Protein 5UGZ (pdb70)

InterPro domains:
  IPR001031 Thioesterase [PF00975] (6-230)
  IPR012223 Thioesterase type II, NRPS/PKS/S-FAS [PTHR11487] (4-233)
  IPR029058 Alpha/Beta hydrolase fold [G3DSA:3.40.50.1820] (3-238)
  IPR029058 Alpha/Beta hydrolase fold [SSF53474] (4-233)

Structure (mmCIF, N/CA/C/O backbone):
data_5UGZ
#
_entry.id   5UGZ
#
_cell.length_a   44.971
_cell.length_b   94.994
_cell.length_c   68.444
_cell.angle_alpha   90.00
_cell.angle_beta   109.18
_cell.angle_gamma   90.00
#
_symmetry.space_group_name_H-M   'P 1 21 1'
#
loop_
_entity.id
_entity.type
_entity.pdbx_description
1 polymer 'Putative thioesterase'
2 non-polymer BETA-MERCAPTOETHANOL
3 water water
#
loop_
_atom_site.group_PDB
_atom_site.id
_atom_site.type_symbol
_atom_site.label_atom_id
_atom_site.label_alt_id
_atom_site.label_comp_id
_atom_site.label_asym_id
_atom_site.label_entity_id
_atom_site.label_seq_id
_atom_site.pdbx_PDB_ins_code
_atom_site.Cartn_x
_atom_site.Cartn_y
_atom_site.Cartn_z
_atom_site.occupancy
_atom_site.B_iso_or_equiv
_atom_site.auth_seq_id
_atom_site.auth_comp_id
_atom_site.auth_asym_id
_atom_site.auth_atom_id
_atom_site.pdbx_PDB_model_num
ATOM 1 N N . SER A 1 22 ? 53.829 -14.960 -3.832 1.00 33.13 2 SER A N 1
ATOM 2 C CA . SER A 1 22 ? 54.727 -14.906 -2.675 1.00 32.45 2 SER A CA 1
ATOM 3 C C . SER A 1 22 ? 54.117 -14.035 -1.591 1.00 30.29 2 SER A C 1
ATOM 4 O O . SER A 1 22 ? 53.016 -13.514 -1.773 1.00 34.36 2 SER A O 1
ATOM 7 N N . ASN A 1 23 ? 54.812 -13.891 -0.463 1.00 30.93 3 ASN A N 1
ATOM 8 C CA . ASN A 1 23 ? 54.411 -12.974 0.597 1.00 31.36 3 ASN A CA 1
ATOM 9 C C . ASN A 1 23 ? 55.470 -11.887 0.782 1.00 28.80 3 ASN A C 1
ATOM 10 O O . ASN A 1 23 ? 56.651 -12.088 0.478 1.00 28.80 3 ASN A O 1
ATOM 15 N N . ILE A 1 24 ? 55.034 -10.722 1.258 1.00 26.32 4 ILE A N 1
ATOM 16 C CA . ILE A 1 24 ? 55.933 -9.619 1.580 1.00 23.24 4 ILE A CA 1
ATOM 17 C C . ILE A 1 24 ? 55.527 -9.025 2.918 1.00 23.89 4 ILE A C 1
ATOM 18 O O . ILE A 1 24 ? 54.348 -8.739 3.150 1.00 24.17 4 ILE A O 1
ATOM 23 N N . SER A 1 25 ? 56.501 -8.813 3.788 1.00 21.90 5 SER A N 1
ATOM 24 C CA . SER A 1 25 ? 56.247 -8.213 5.086 1.00 20.87 5 SER A CA 1
ATOM 25 C C . SER A 1 25 ? 56.575 -6.728 5.038 1.00 18.11 5 SER A C 1
ATOM 26 O O . SER A 1 25 ? 57.639 -6.331 4.547 1.00 17.83 5 SER A O 1
ATOM 29 N N . LEU A 1 26 ? 55.645 -5.923 5.525 1.00 17.58 6 LEU A N 1
ATOM 30 C CA . LEU A 1 26 ? 55.769 -4.474 5.598 1.00 15.87 6 LEU A CA 1
ATOM 31 C C . LEU A 1 26 ? 55.961 -4.081 7.059 1.00 14.18 6 LEU A C 1
ATOM 32 O O . LEU A 1 26 ? 55.017 -4.154 7.848 1.00 13.42 6 LEU A O 1
ATOM 37 N N . TYR A 1 27 ? 57.182 -3.676 7.407 1.00 13.61 7 TYR A N 1
ATOM 38 C CA . TYR A 1 27 ? 57.527 -3.184 8.733 1.00 13.66 7 TYR A CA 1
ATOM 39 C C . TYR A 1 27 ? 57.208 -1.698 8.799 1.00 13.99 7 TYR A C 1
ATOM 40 O O . TYR A 1 27 ? 57.664 -0.925 7.952 1.00 12.35 7 TYR A O 1
ATOM 49 N N . CYS A 1 28 ? 56.416 -1.299 9.796 1.00 13.50 8 CYS A N 1
ATOM 50 C CA . CYS A 1 28 ? 56.001 0.087 9.943 1.00 13.49 8 CYS A CA 1
ATOM 51 C C . CYS A 1 28 ? 56.510 0.660 11.256 1.00 15.22 8 CYS A C 1
ATOM 52 O O . CYS A 1 28 ? 56.383 0.026 12.309 1.00 14.36 8 CYS A O 1
ATOM 55 N N . LEU A 1 29 ? 57.071 1.877 11.187 1.00 14.44 9 LEU A N 1
ATOM 56 C CA . LEU A 1 29 ? 57.572 2.578 12.361 1.00 13.86 9 LEU A CA 1
ATOM 57 C C . LEU A 1 29 ? 56.735 3.821 12.625 1.00 14.17 9 LEU A C 1
ATOM 58 O O . LEU A 1 29 ? 56.427 4.564 11.686 1.00 14.00 9 LEU A O 1
ATOM 63 N N . PRO A 1 30 ? 56.357 4.087 13.872 1.00 14.19 10 PRO A N 1
ATOM 64 C CA . PRO A 1 30 ? 55.463 5.209 14.161 1.00 11.32 10 PRO A CA 1
ATOM 65 C C . PRO A 1 30 ? 56.194 6.546 14.266 1.00 13.64 10 PRO A C 1
ATOM 66 O O . PRO A 1 30 ? 57.419 6.634 14.327 1.00 14.09 10 PRO A O 1
ATOM 70 N N . TYR A 1 31 ? 55.402 7.611 14.287 1.00 13.58 11 TYR A N 1
ATOM 71 C CA . TYR A 1 31 ? 55.941 8.951 14.464 1.00 16.06 11 TYR A CA 1
ATOM 72 C C . TYR A 1 31 ? 56.251 9.224 15.940 1.00 16.64 11 TYR A C 1
ATOM 73 O O . TYR A 1 31 ? 56.073 8.368 16.808 1.00 15.70 11 TYR A O 1
ATOM 82 N N . SER A 1 32 ? 56.706 10.442 16.236 1.00 16.72 12 SER A N 1
ATOM 83 C CA . SER A 1 32 ? 57.119 10.802 17.595 1.00 16.95 12 SER A CA 1
ATOM 84 C C . SER A 1 32 ? 55.949 10.743 18.573 1.00 18.38 12 SER A C 1
ATOM 85 O O . SER A 1 32 ? 54.873 11.287 18.302 1.00 19.38 12 SER A O 1
ATOM 88 N N . GLY A 1 33 ? 56.174 10.103 19.728 1.00 16.49 13 GLY A N 1
ATOM 89 C CA . GLY A 1 33 ? 55.120 9.846 20.691 1.00 18.35 13 GLY A CA 1
ATOM 90 C C . GLY A 1 33 ? 54.193 8.698 20.339 1.00 18.95 13 GLY A C 1
ATOM 91 O O . GLY A 1 33 ? 53.385 8.287 21.189 1.00 15.59 13 GLY A O 1
ATOM 92 N N . GLY A 1 34 ? 54.282 8.161 19.109 1.00 17.24 14 GLY A N 1
ATOM 93 C CA . GLY A 1 34 ? 53.355 7.146 18.657 1.00 17.09 14 GLY A CA 1
ATOM 94 C C . GLY A 1 34 ? 53.773 5.730 19.021 1.00 18.93 14 GLY A C 1
ATOM 95 O O . GLY A 1 34 ? 54.891 5.466 19.481 1.00 17.32 14 GLY A O 1
ATOM 96 N N . SER A 1 35 ? 52.844 4.806 18.780 1.00 20.71 15 SER A N 1
ATOM 97 C CA . SER A 1 35 ? 53.039 3.386 19.032 1.00 18.83 15 SER A CA 1
ATOM 98 C C . SER A 1 35 ? 52.662 2.600 17.786 1.00 17.51 15 SER A C 1
ATOM 99 O O . SER A 1 35 ? 52.080 3.138 16.840 1.00 17.43 15 SER A O 1
ATOM 102 N N . ALA A 1 36 ? 53.021 1.308 17.791 1.00 17.84 16 ALA A N 1
ATOM 103 C CA . ALA A 1 36 ? 52.688 0.422 16.676 1.00 17.20 16 ALA A CA 1
ATOM 104 C C . ALA A 1 36 ? 51.191 0.392 16.388 1.00 16.08 16 ALA A C 1
ATOM 105 O O . ALA A 1 36 ? 50.783 0.096 15.259 1.00 16.49 16 ALA A O 1
ATOM 107 N N . ALA A 1 37 ? 50.352 0.677 17.386 1.00 15.55 17 ALA A N 1
ATOM 108 C CA . ALA A 1 37 ? 48.914 0.548 17.177 1.00 15.38 17 ALA A CA 1
ATOM 109 C C . ALA A 1 37 ? 48.374 1.541 16.154 1.00 16.51 17 ALA A C 1
ATOM 110 O O . ALA A 1 37 ? 47.255 1.355 15.675 1.00 16.97 17 ALA A O 1
ATOM 112 N N . MET A 1 38 ? 49.118 2.596 15.806 1.00 16.79 18 MET A N 1
ATOM 113 C CA . MET A 1 38 ? 48.617 3.491 14.765 1.00 15.82 18 MET A CA 1
ATOM 114 C C . MET A 1 38 ? 48.455 2.755 13.443 1.00 15.03 18 MET A C 1
ATOM 115 O O . MET A 1 38 ? 47.680 3.193 12.583 1.00 15.46 18 MET A O 1
ATOM 120 N N . TYR A 1 39 ? 49.161 1.638 13.273 1.00 16.17 19 TYR A N 1
ATOM 121 C CA . TYR A 1 39 ? 49.150 0.859 12.041 1.00 13.86 19 TYR A CA 1
ATOM 122 C C . TYR A 1 39 ? 48.235 -0.351 12.103 1.00 14.67 19 TYR A C 1
ATOM 123 O O . TYR A 1 39 ? 48.092 -1.036 11.088 1.00 16.01 19 TYR A O 1
ATOM 132 N N . TYR A 1 40 ? 47.612 -0.639 13.255 1.00 14.74 20 TYR A N 1
ATOM 133 C CA . TYR A 1 40 ? 46.731 -1.806 13.336 1.00 16.48 20 TYR A CA 1
ATOM 134 C C . TYR A 1 40 ? 45.610 -1.722 12.301 1.00 16.79 20 TYR A C 1
ATOM 135 O O . TYR A 1 40 ? 45.228 -2.741 11.707 1.00 16.52 20 TYR A O 1
ATOM 144 N N . LYS A 1 41 ? 45.073 -0.510 12.073 1.00 15.42 21 LYS A N 1
ATOM 145 C CA . LYS A 1 41 ? 43.962 -0.292 11.152 1.00 16.45 21 LYS A CA 1
ATOM 146 C C . LYS A 1 41 ? 44.360 -0.518 9.696 1.00 20.06 21 LYS A C 1
ATOM 147 O O . LYS A 1 41 ? 43.476 -0.648 8.834 1.00 19.56 21 LYS A O 1
ATOM 153 N N . TRP A 1 42 ? 45.666 -0.542 9.401 1.00 16.43 22 TRP A N 1
ATOM 154 C CA . TRP A 1 42 ? 46.126 -0.773 8.042 1.00 16.10 22 TRP A CA 1
ATOM 155 C C . TRP A 1 42 ? 45.754 -2.157 7.533 1.00 17.57 22 TRP A C 1
ATOM 156 O O . TRP A 1 42 ? 45.727 -2.370 6.316 1.00 18.69 22 TRP A O 1
ATOM 167 N N . ARG A 1 43 ? 45.500 -3.111 8.429 1.00 16.08 23 ARG A N 1
ATOM 168 C CA . ARG A 1 43 ? 45.166 -4.462 7.997 1.00 18.60 23 ARG A CA 1
ATOM 169 C C . ARG A 1 43 ? 43.798 -4.551 7.329 1.00 18.08 23 ARG A C 1
ATOM 170 O O . ARG A 1 43 ? 43.455 -5.606 6.787 1.00 18.22 23 ARG A O 1
ATOM 178 N N . SER A 1 44 ? 43.026 -3.467 7.304 1.00 20.21 24 SER A N 1
ATOM 179 C CA . SER A 1 44 ? 41.737 -3.493 6.627 1.00 22.90 24 SER A CA 1
ATOM 180 C C . SER A 1 44 ? 41.806 -3.013 5.178 1.00 22.94 24 SER A C 1
ATOM 181 O O . SER A 1 44 ? 40.801 -3.121 4.466 1.00 22.73 24 SER A O 1
ATOM 184 N N . VAL A 1 45 ? 42.948 -2.484 4.733 1.00 19.43 25 VAL A N 1
ATOM 185 C CA . VAL A 1 45 ? 43.105 -2.010 3.359 1.00 22.26 25 VAL A CA 1
ATOM 186 C C . VAL A 1 45 ? 44.340 -2.576 2.663 1.00 20.17 25 VAL A C 1
ATOM 187 O O . VAL A 1 45 ? 44.401 -2.577 1.419 1.00 19.05 25 VAL A O 1
ATOM 191 N N . LEU A 1 46 ? 45.328 -3.089 3.389 1.00 20.43 26 LEU A N 1
ATOM 192 C CA . LEU A 1 46 ? 46.535 -3.622 2.773 1.00 21.15 26 LEU A CA 1
ATOM 193 C C . LEU A 1 46 ? 46.221 -4.832 1.903 1.00 24.43 26 LEU A C 1
ATOM 194 O O . LEU A 1 46 ? 45.270 -5.585 2.155 1.00 23.30 26 LEU A O 1
ATOM 199 N N . SER A 1 47 ? 47.070 -5.038 0.897 1.00 21.71 27 SER A N 1
ATOM 200 C CA . SER A 1 47 ? 46.875 -6.134 -0.038 1.00 23.33 27 SER A CA 1
ATOM 201 C C . SER A 1 47 ? 46.981 -7.461 0.693 1.00 23.64 27 SER A C 1
ATOM 202 O O . SER A 1 47 ? 47.749 -7.614 1.640 1.00 21.28 27 SER A O 1
ATOM 205 N N . ASP A 1 48 ? 46.211 -8.439 0.227 1.00 26.51 28 ASP A N 1
ATOM 206 C CA . ASP A 1 48 ? 46.061 -9.683 0.976 1.00 28.42 28 ASP A CA 1
ATOM 207 C C . ASP A 1 48 ? 47.359 -10.477 1.101 1.00 25.48 28 ASP A C 1
ATOM 208 O O . ASP A 1 48 ? 47.491 -11.274 2.034 1.00 24.87 28 ASP A O 1
ATOM 213 N N . ASN A 1 49 ? 48.321 -10.289 0.198 1.00 25.51 29 ASN A N 1
ATOM 214 C CA . ASN A 1 49 ? 49.616 -10.934 0.342 1.00 24.86 29 ASN A CA 1
ATOM 215 C C . ASN A 1 49 ? 50.662 -10.019 0.973 1.00 24.28 29 ASN A C 1
ATOM 216 O O . ASN A 1 49 ? 51.859 -10.216 0.748 1.00 23.49 29 ASN A O 1
ATOM 221 N N . ILE A 1 50 ? 50.241 -9.023 1.748 1.00 24.75 30 ILE A N 1
ATOM 222 C CA . ILE A 1 50 ? 51.147 -8.194 2.539 1.00 23.25 30 ILE A CA 1
ATOM 223 C C . ILE A 1 50 ? 50.865 -8.481 4.005 1.00 22.18 30 ILE A C 1
ATOM 224 O O . ILE A 1 50 ? 49.732 -8.302 4.474 1.00 24.03 30 ILE A O 1
ATOM 229 N N . THR A 1 51 ? 51.889 -8.925 4.722 1.00 19.77 31 THR A N 1
ATOM 230 C CA . THR A 1 51 ? 51.787 -9.193 6.149 1.00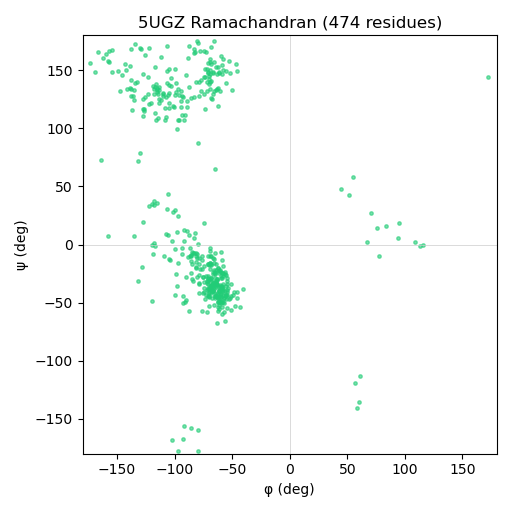 21.45 31 THR A CA 1
ATOM 231 C C . THR A 1 51 ? 52.247 -7.963 6.920 1.00 19.22 31 THR A C 1
ATOM 232 O O . THR A 1 51 ? 53.404 -7.546 6.794 1.00 19.12 31 THR A O 1
ATOM 236 N N . LEU A 1 52 ? 51.336 -7.387 7.700 1.00 16.37 32 LEU A N 1
ATOM 237 C CA . LEU A 1 52 ? 51.640 -6.195 8.473 1.00 16.99 32 LEU A CA 1
ATOM 238 C C . LEU A 1 52 ? 52.514 -6.538 9.674 1.00 16.89 32 LEU A C 1
ATOM 239 O O . LEU A 1 52 ? 52.188 -7.436 10.454 1.00 19.21 32 LEU A O 1
ATOM 244 N N . ARG A 1 53 ? 53.617 -5.807 9.835 1.00 15.42 33 ARG A N 1
ATOM 245 C CA . ARG A 1 53 ? 54.595 -6.042 10.898 1.00 15.56 33 ARG A CA 1
ATOM 246 C C . ARG A 1 53 ? 54.941 -4.729 11.592 1.00 17.70 33 ARG A C 1
ATOM 247 O O . ARG A 1 53 ? 56.045 -4.194 11.432 1.00 16.05 33 ARG A O 1
ATOM 255 N N . PRO A 1 54 ? 54.019 -4.189 12.386 1.00 16.93 34 PRO A N 1
ATOM 256 C CA . PRO A 1 54 ? 54.318 -2.960 13.126 1.00 16.05 34 PRO A CA 1
ATOM 257 C C . PRO A 1 54 ? 55.457 -3.193 14.099 1.00 15.00 34 PRO A C 1
ATOM 258 O O . PRO A 1 54 ? 55.501 -4.201 14.796 1.00 14.95 34 PRO A O 1
ATOM 262 N N . LEU A 1 55 ? 56.397 -2.260 14.133 1.00 17.23 35 LEU A N 1
ATOM 263 C CA . LEU A 1 55 ? 57.552 -2.368 15.018 1.00 15.80 35 LEU A CA 1
ATOM 264 C C . LEU A 1 55 ? 57.350 -1.412 16.177 1.00 13.11 35 LEU A C 1
ATOM 265 O O . LEU A 1 55 ? 57.172 -0.209 15.962 1.00 16.73 35 LEU A O 1
ATOM 270 N N . GLU A 1 56 ? 57.353 -1.953 17.399 1.00 14.11 36 GLU A N 1
ATOM 271 C CA . GLU A 1 56 ? 57.077 -1.165 18.591 1.00 12.61 36 GLU A CA 1
ATOM 272 C C . GLU A 1 56 ? 58.374 -0.615 19.167 1.00 13.88 36 GLU A C 1
ATOM 273 O O . GLU A 1 56 ? 59.173 -1.394 19.702 1.00 14.72 36 GLU A O 1
ATOM 279 N N . PRO A 1 57 ? 58.606 0.704 19.116 1.00 13.80 37 PRO A N 1
ATOM 280 C CA . PRO A 1 57 ? 59.732 1.303 19.841 1.00 13.93 37 PRO A CA 1
ATOM 281 C C . PRO A 1 57 ? 59.587 1.108 21.340 1.00 14.56 37 PRO A C 1
ATOM 282 O O . PRO A 1 57 ? 58.479 1.019 21.861 1.00 14.53 37 PRO A O 1
ATOM 286 N N . ALA A 1 58 ? 60.722 1.081 22.036 1.00 14.01 38 ALA A N 1
ATOM 287 C CA . ALA A 1 58 ? 60.726 0.776 23.455 1.00 12.48 38 ALA A CA 1
ATOM 288 C C . ALA A 1 58 ? 60.089 1.906 24.258 1.00 13.48 38 ALA A C 1
ATOM 289 O O . ALA A 1 58 ? 60.181 3.083 23.901 1.00 14.13 38 ALA A O 1
ATOM 291 N N . GLY A 1 59 ? 59.426 1.533 25.348 1.00 13.40 39 GLY A N 1
ATOM 292 C CA . GLY A 1 59 ? 58.876 2.486 26.292 1.00 14.48 39 GLY A CA 1
ATOM 293 C C . GLY A 1 59 ? 57.524 3.071 25.950 1.00 12.69 39 GLY A C 1
ATOM 294 O O . GLY A 1 59 ? 57.151 4.095 26.526 1.00 12.40 39 GLY A O 1
ATOM 295 N N . ARG A 1 60 ? 56.783 2.479 25.019 1.00 15.34 40 ARG A N 1
ATOM 296 C CA . ARG A 1 60 ? 55.400 2.884 24.805 1.00 12.37 40 ARG A CA 1
ATOM 297 C C . ARG A 1 60 ? 54.657 1.695 24.212 1.00 13.31 40 ARG A C 1
ATOM 298 O O . ARG A 1 60 ? 55.266 0.696 23.828 1.00 13.22 40 ARG A O 1
ATOM 306 N N . GLY A 1 61 ? 53.327 1.790 24.181 1.00 12.35 41 GLY A N 1
ATOM 307 C CA . GLY A 1 61 ? 52.538 0.731 23.572 1.00 13.80 41 GLY A CA 1
ATOM 308 C C . GLY A 1 61 ? 52.748 -0.607 24.254 1.00 13.23 41 GLY A C 1
ATOM 309 O O . GLY A 1 61 ? 52.765 -0.711 25.478 1.00 12.97 41 GLY A O 1
ATOM 310 N N . THR A 1 62 ? 52.909 -1.655 23.447 1.00 12.68 42 THR A N 1
ATOM 311 C CA . THR A 1 62 ? 53.102 -2.991 23.994 1.00 14.52 42 THR A CA 1
ATOM 312 C C . THR A 1 62 ? 54.453 -3.152 24.675 1.00 14.72 42 THR A C 1
ATOM 313 O O . THR A 1 62 ? 54.677 -4.159 25.357 1.00 14.37 42 THR A O 1
ATOM 317 N N . ARG A 1 63 ? 55.347 -2.184 24.530 1.00 14.14 43 ARG A N 1
ATOM 318 C CA . ARG A 1 63 ? 56.669 -2.268 25.127 1.00 15.54 43 ARG A CA 1
ATOM 319 C C . ARG A 1 63 ? 56.851 -1.131 26.125 1.00 13.74 43 ARG A C 1
ATOM 320 O O . ARG A 1 63 ? 57.933 -0.561 26.264 1.00 15.01 43 ARG A O 1
ATOM 328 N N . ILE A 1 64 ? 55.766 -0.818 26.851 1.00 15.18 44 ILE A N 1
ATOM 329 C CA . ILE A 1 64 ? 55.743 0.282 27.812 1.00 13.22 44 ILE A CA 1
ATOM 330 C C . ILE A 1 64 ? 56.669 0.003 28.988 1.00 14.44 44 ILE A C 1
ATOM 331 O O . ILE A 1 64 ? 57.133 0.931 29.650 1.00 14.93 44 ILE A O 1
ATOM 336 N N . ARG A 1 65 ? 56.945 -1.259 29.281 1.00 14.24 45 ARG A N 1
ATOM 337 C CA . ARG A 1 65 ? 57.809 -1.536 30.418 1.00 17.22 45 ARG A CA 1
ATOM 338 C C . ARG A 1 65 ? 59.286 -1.384 30.089 1.00 17.86 45 ARG A C 1
ATOM 339 O O . ARG A 1 65 ? 60.112 -1.382 31.001 1.00 19.87 45 ARG A O 1
ATOM 347 N N . GLN A 1 66 ? 59.631 -1.264 28.828 1.00 16.45 46 GLN A N 1
ATOM 348 C CA . GLN A 1 66 ? 61.019 -1.164 28.400 1.00 16.34 46 GLN A CA 1
ATOM 349 C C . GLN A 1 66 ? 61.511 0.271 28.563 1.00 17.64 46 GLN A C 1
ATOM 350 O O . GLN A 1 66 ? 60.763 1.215 28.291 1.00 15.51 46 GLN A O 1
ATOM 356 N N . PRO A 1 67 ? 62.754 0.464 29.022 1.00 17.74 47 PRO A N 1
ATOM 357 C CA . PRO A 1 67 ? 63.291 1.824 29.121 1.00 16.92 47 PRO A CA 1
ATOM 358 C C . PRO A 1 67 ? 63.270 2.516 27.768 1.00 17.29 47 PRO A C 1
ATOM 359 O O . PRO A 1 67 ? 63.362 1.876 26.724 1.00 15.57 47 PRO A O 1
ATOM 363 N N . LEU A 1 68 ? 63.131 3.841 27.799 1.00 16.51 48 LEU A N 1
ATOM 364 C CA . LEU A 1 68 ? 63.139 4.631 26.576 1.00 18.50 48 LEU A CA 1
ATOM 365 C C . LEU A 1 68 ? 64.548 4.668 25.993 1.00 17.89 48 LEU A C 1
ATOM 366 O O . LEU A 1 68 ? 65.537 4.617 26.724 1.00 18.61 48 LEU A O 1
ATOM 371 N N . CYS A 1 69 ? 64.630 4.753 24.669 1.00 19.32 49 CYS A N 1
ATOM 372 C CA . CYS A 1 69 ? 65.915 4.794 23.981 1.00 19.29 49 CYS A CA 1
ATOM 373 C C . CYS A 1 69 ? 66.751 5.983 24.440 1.00 19.89 49 CYS A C 1
ATOM 374 O O . CYS A 1 69 ? 66.215 6.994 24.894 1.00 19.65 49 CYS A O 1
ATOM 377 N N . LEU A 1 70 ? 68.068 5.855 24.318 1.00 20.89 50 LEU A N 1
ATOM 378 C CA . LEU A 1 70 ? 68.982 6.918 24.719 1.00 19.60 50 LEU A CA 1
ATOM 379 C C . LEU A 1 70 ? 69.452 7.723 23.512 1.00 20.68 50 LEU A C 1
ATOM 380 O O . LEU A 1 70 ? 69.511 8.951 23.559 1.00 20.22 50 LEU A O 1
ATOM 385 N N . THR A 1 71 ? 69.786 7.022 22.433 1.00 19.06 51 THR A N 1
ATOM 386 C CA . THR A 1 71 ? 70.252 7.671 21.214 1.00 18.98 51 THR A CA 1
ATOM 387 C C . THR A 1 71 ? 69.743 6.953 19.968 1.00 16.18 51 THR A C 1
ATOM 388 O O . THR A 1 71 ? 69.428 5.764 20.009 1.00 15.55 51 THR A O 1
ATOM 392 N N . MET A 1 72 ? 69.666 7.686 18.862 1.00 19.11 52 MET A N 1
ATOM 393 C CA . MET A 1 72 ? 69.199 7.128 17.597 1.00 15.35 52 MET A CA 1
ATOM 394 C C . MET A 1 72 ? 69.851 5.786 17.313 1.00 17.13 52 MET A C 1
ATOM 395 O O . MET A 1 72 ? 69.191 4.859 16.832 1.00 17.37 52 MET A O 1
ATOM 400 N N . VAL A 1 73 ? 71.147 5.650 17.598 1.00 16.25 53 VAL A N 1
ATOM 401 C CA . VAL A 1 73 ? 71.789 4.382 17.290 1.00 16.91 53 VAL A CA 1
ATOM 402 C C . VAL A 1 73 ? 71.263 3.283 18.194 1.00 15.92 53 VAL A C 1
ATOM 403 O O . VAL A 1 73 ? 71.088 2.143 17.752 1.00 16.33 53 VAL A O 1
ATOM 407 N N . ASP A 1 74 ? 71.011 3.597 19.470 1.00 15.09 54 ASP A N 1
ATOM 408 C CA . ASP A 1 74 ? 70.428 2.603 20.377 1.00 17.28 54 ASP A CA 1
ATOM 409 C C . ASP A 1 74 ? 69.002 2.261 19.983 1.00 16.19 54 ASP A C 1
ATOM 410 O O . ASP A 1 74 ? 68.585 1.100 20.078 1.00 16.88 54 ASP A O 1
ATOM 415 N N . ALA A 1 75 ? 68.230 3.264 19.579 1.00 15.02 55 ALA A N 1
ATOM 416 C CA . ALA A 1 75 ? 66.864 3.016 19.139 1.00 15.42 55 ALA A CA 1
ATOM 417 C C . ALA A 1 75 ? 66.821 2.157 17.880 1.00 15.09 55 ALA A C 1
ATOM 418 O O . ALA A 1 75 ? 65.909 1.339 17.726 1.00 14.04 55 ALA A O 1
ATOM 420 N N . VAL A 1 76 ? 67.799 2.312 16.985 1.00 13.88 56 VAL A N 1
ATOM 421 C CA . VAL A 1 76 ? 67.856 1.491 15.774 1.00 15.61 56 VAL A CA 1
ATOM 422 C C . VAL A 1 76 ? 68.212 0.040 16.110 1.00 14.23 56 VAL A C 1
ATOM 423 O O . VAL A 1 76 ? 67.619 -0.897 15.569 1.00 14.81 56 VAL A O 1
ATOM 427 N N . ALA A 1 77 ? 69.204 -0.167 16.979 1.00 13.71 57 ALA A N 1
ATOM 428 C CA . ALA A 1 77 ? 69.528 -1.515 17.446 1.00 13.54 57 ALA A CA 1
ATOM 429 C C . ALA A 1 77 ? 68.329 -2.178 18.116 1.00 14.17 57 ALA A C 1
ATOM 430 O O . ALA A 1 77 ? 68.107 -3.382 17.961 1.00 15.54 57 ALA A O 1
ATOM 432 N N . ASP A 1 78 ? 67.570 -1.408 18.901 1.00 14.62 58 ASP A N 1
ATOM 433 C CA . ASP A 1 78 ? 66.358 -1.901 19.551 1.00 13.13 58 ASP A CA 1
ATOM 434 C C . ASP A 1 78 ? 65.344 -2.398 18.525 1.00 14.27 58 ASP A C 1
ATOM 435 O O . ASP A 1 78 ? 64.811 -3.502 18.654 1.00 15.60 58 ASP A O 1
ATOM 440 N N . LEU A 1 79 ? 65.078 -1.605 17.481 1.00 13.80 59 LEU A N 1
ATOM 441 C CA . LEU A 1 79 ? 64.103 -2.018 16.462 1.00 14.08 59 LEU A CA 1
ATOM 442 C C . LEU A 1 79 ? 64.599 -3.208 15.643 1.00 17.56 59 LEU A C 1
ATOM 443 O O . LEU A 1 79 ? 63.811 -4.097 15.299 1.00 16.84 59 LEU A O 1
ATOM 448 N N . TYR A 1 80 ? 65.900 -3.252 15.323 1.00 14.66 60 TYR A N 1
ATOM 449 C CA . TYR A 1 80 ? 66.436 -4.415 14.634 1.00 14.94 60 TYR A CA 1
ATOM 450 C C . TYR A 1 80 ? 66.136 -5.703 15.390 1.00 16.54 60 TYR A C 1
ATOM 451 O O . TYR A 1 80 ? 65.819 -6.728 14.775 1.00 15.22 60 TYR A O 1
ATOM 460 N N . GLN A 1 81 ? 66.251 -5.683 16.725 1.00 17.24 61 GLN A N 1
ATOM 461 C CA . GLN A 1 81 ? 65.884 -6.860 17.509 1.00 18.04 61 GLN A CA 1
ATOM 462 C C . GLN A 1 81 ? 64.409 -7.210 17.312 1.00 20.38 61 GLN A C 1
ATOM 463 O O . GLN A 1 81 ? 64.032 -8.390 17.312 1.00 20.29 61 GLN A O 1
ATOM 469 N N . GLN A 1 82 ? 63.555 -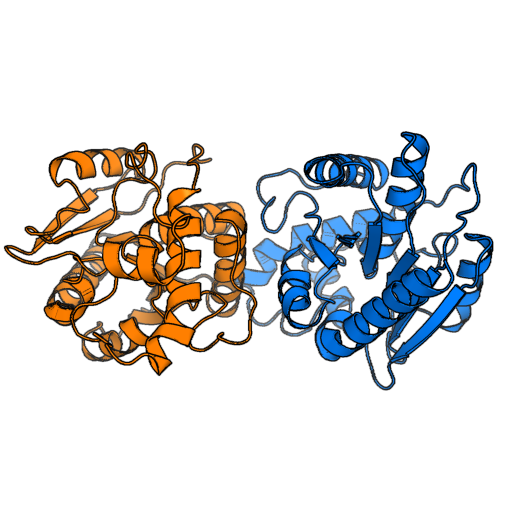6.198 17.161 1.00 20.08 62 GLN A N 1
ATOM 470 C CA . GLN A 1 82 ? 62.158 -6.463 16.828 1.00 18.60 62 GLN A CA 1
ATOM 471 C C . GLN A 1 82 ? 62.045 -7.078 15.440 1.00 19.75 62 GLN A C 1
ATOM 472 O O . GLN A 1 82 ? 61.418 -8.128 15.255 1.00 18.87 62 GLN A O 1
ATOM 478 N N . PHE A 1 83 ? 62.665 -6.424 14.458 1.00 18.67 63 PHE A N 1
ATOM 479 C CA . PHE A 1 83 ? 62.672 -6.879 13.075 1.00 18.39 63 PHE A CA 1
ATOM 480 C C . PHE A 1 83 ? 62.977 -8.369 12.970 1.00 22.55 63 PHE A C 1
ATOM 481 O O . PHE A 1 83 ? 62.274 -9.098 12.260 1.00 22.29 63 PHE A O 1
ATOM 489 N N . VAL A 1 84 ? 63.998 -8.849 13.695 1.00 21.99 64 VAL A N 1
ATOM 490 C CA . VAL A 1 84 ? 64.465 -10.225 13.534 1.00 24.01 64 VAL A CA 1
ATOM 491 C C . VAL A 1 84 ? 63.604 -11.192 14.331 1.00 23.87 64 VAL A C 1
ATOM 492 O O . VAL A 1 84 ? 63.946 -12.368 14.469 1.00 25.87 64 VAL A O 1
ATOM 496 N N . LYS A 1 85 ? 62.481 -10.715 14.859 1.00 25.64 65 LYS A N 1
ATOM 497 C CA . LYS A 1 85 ? 61.510 -11.617 15.464 1.00 26.86 65 LYS A CA 1
ATOM 498 C C . LYS A 1 85 ? 60.558 -12.222 14.441 1.00 28.79 65 LYS A C 1
ATOM 499 O O . LYS A 1 85 ? 59.916 -13.235 14.739 1.00 28.01 65 LYS A O 1
ATOM 505 N N . HIS A 1 86 ? 60.468 -11.633 13.237 1.00 28.04 66 HIS A N 1
ATOM 506 C CA . HIS A 1 86 ? 59.606 -12.152 12.184 1.00 27.20 66 HIS A CA 1
ATOM 507 C C . HIS A 1 86 ? 60.288 -12.194 10.823 1.00 30.14 66 HIS A C 1
ATOM 508 O O . HIS A 1 86 ? 59.606 -12.465 9.829 1.00 32.88 66 HIS A O 1
ATOM 515 N N . TYR A 1 87 ? 61.591 -11.914 10.724 1.00 27.46 67 TYR A N 1
ATOM 516 C CA . TYR A 1 87 ? 62.244 -11.782 9.424 1.00 26.79 67 TYR A CA 1
ATOM 517 C C . TYR A 1 87 ? 62.997 -13.059 9.072 1.00 29.57 67 TYR A C 1
ATOM 518 O O . TYR A 1 87 ? 63.953 -13.430 9.760 1.00 30.24 67 TYR A O 1
ATOM 527 N N . THR A 1 88 ? 62.591 -13.705 7.981 1.00 26.30 68 THR A N 1
ATOM 528 C CA . THR A 1 88 ? 63.154 -14.991 7.606 1.00 30.20 68 THR A CA 1
ATOM 529 C C . THR A 1 88 ? 63.871 -14.986 6.258 1.00 29.24 68 THR A C 1
ATOM 530 O O . THR A 1 88 ? 64.365 -16.040 5.833 1.00 29.47 68 THR A O 1
ATOM 534 N N . GLY A 1 89 ? 63.939 -13.846 5.572 1.00 27.16 69 GLY A N 1
ATOM 535 C CA . GLY A 1 89 ? 64.689 -13.726 4.334 1.00 25.84 69 GLY A CA 1
ATOM 536 C C . GLY A 1 89 ? 63.874 -13.424 3.087 1.00 25.01 69 GLY A C 1
ATOM 537 O O . GLY A 1 89 ? 64.470 -13.310 2.008 1.00 29.74 69 GLY A O 1
ATOM 538 N N . GLY A 1 90 ? 62.551 -13.281 3.137 1.00 26.31 70 GLY A N 1
ATOM 539 C CA . GLY A 1 90 ? 61.776 -12.997 1.945 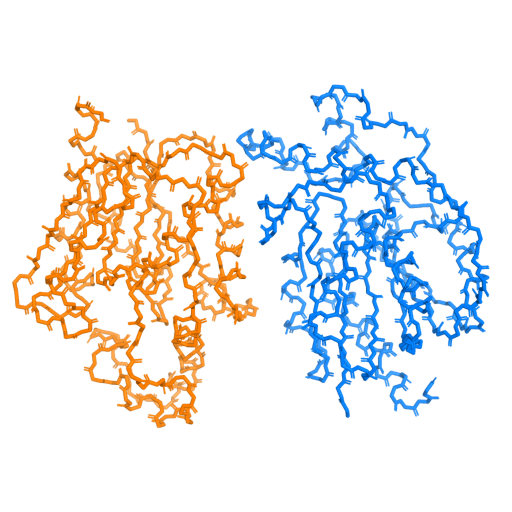1.00 28.26 70 GLY A CA 1
ATOM 540 C C . GLY A 1 90 ? 61.819 -11.531 1.548 1.00 26.73 70 GLY A C 1
ATOM 541 O O . GLY A 1 90 ? 62.712 -10.778 1.943 1.00 26.59 70 GLY A O 1
ATOM 542 N N . ASP A 1 91 ? 60.828 -11.128 0.748 1.00 24.64 71 ASP A N 1
ATOM 543 C CA . ASP A 1 91 ? 60.637 -9.726 0.396 1.00 23.04 71 ASP A CA 1
ATOM 544 C C . ASP A 1 91 ? 60.125 -8.914 1.577 1.00 19.41 71 ASP A C 1
ATOM 545 O O . ASP A 1 91 ? 59.335 -9.390 2.390 1.00 21.39 71 ASP A O 1
ATOM 550 N N . TYR A 1 92 ? 60.530 -7.651 1.633 1.00 20.36 72 TYR A N 1
ATOM 551 C CA . TYR A 1 92 ? 60.022 -6.772 2.679 1.00 17.28 72 TYR A CA 1
ATOM 552 C C . TYR A 1 92 ? 60.163 -5.318 2.246 1.00 17.78 72 TYR A C 1
ATOM 553 O O . TYR A 1 92 ? 60.963 -4.979 1.369 1.00 18.08 72 TYR A O 1
ATOM 562 N N . ALA A 1 93 ? 59.349 -4.468 2.862 1.00 18.64 73 ALA A N 1
ATOM 563 C CA . ALA A 1 93 ? 59.411 -3.023 2.705 1.00 15.24 73 ALA A CA 1
ATOM 564 C C . ALA A 1 93 ? 59.425 -2.404 4.092 1.00 13.78 73 ALA A C 1
ATOM 565 O O . ALA A 1 93 ? 59.190 -3.084 5.085 1.00 13.23 73 ALA A O 1
ATOM 567 N N . ILE A 1 94 ? 59.698 -1.102 4.159 1.00 14.13 74 ILE A N 1
ATOM 568 C CA . ILE A 1 94 ? 59.710 -0.362 5.414 1.00 14.31 74 ILE A CA 1
ATOM 569 C C . ILE A 1 94 ? 58.993 0.963 5.217 1.00 13.26 74 ILE A C 1
ATOM 570 O O . ILE A 1 94 ? 59.307 1.708 4.285 1.00 12.54 74 ILE A O 1
ATOM 575 N N . PHE A 1 95 ? 58.028 1.247 6.091 1.00 11.15 75 PHE A N 1
ATOM 576 C CA . PHE A 1 95 ? 57.316 2.510 6.119 1.00 11.47 75 PHE A CA 1
ATOM 577 C C . PHE A 1 95 ? 57.566 3.153 7.475 1.00 12.34 75 PHE A C 1
ATOM 578 O O . PHE A 1 95 ? 57.516 2.473 8.500 1.00 12.22 75 PHE A O 1
ATOM 586 N N . GLY A 1 96 ? 57.839 4.451 7.479 1.00 12.82 76 GLY A N 1
ATOM 587 C CA . GLY A 1 96 ? 57.943 5.201 8.722 1.00 12.51 76 GLY A CA 1
ATOM 588 C C . GLY A 1 96 ? 57.434 6.602 8.497 1.00 12.46 76 GLY A C 1
ATOM 589 O O . GLY A 1 96 ? 57.575 7.152 7.406 1.00 14.28 76 GLY A O 1
ATOM 590 N N . HIS A 1 97 ? 56.808 7.177 9.526 1.00 15.49 77 HIS A N 1
ATOM 591 C CA . HIS A 1 97 ? 56.314 8.552 9.485 1.00 14.36 77 HIS A CA 1
ATOM 592 C C . HIS A 1 97 ? 57.158 9.412 10.416 1.00 16.05 77 HIS A C 1
ATOM 593 O O . HIS A 1 97 ? 57.390 9.045 11.575 1.00 16.82 77 HIS A O 1
ATOM 600 N N . SER A 1 98 ? 57.634 10.542 9.896 1.00 17.27 78 SER A N 1
ATOM 601 C CA . SER A 1 98 ? 58.392 11.546 10.660 1.00 17.82 78 SER A CA 1
ATOM 602 C C . SER A 1 98 ? 59.621 10.907 11.300 1.00 15.87 78 SER A C 1
ATOM 603 O O . SER A 1 98 ? 60.499 10.437 10.558 1.00 16.11 78 SER A O 1
ATOM 606 N N . LEU A 1 99 ? 59.753 10.903 12.631 1.00 16.95 79 LEU A N 1
ATOM 607 C CA . LEU A 1 99 ? 60.874 10.232 13.285 1.00 17.56 79 LEU A CA 1
ATOM 608 C C . LEU A 1 99 ? 60.978 8.783 12.840 1.00 16.01 79 LEU A C 1
ATOM 609 O O . LEU A 1 99 ? 62.081 8.249 12.672 1.00 14.59 79 LEU A O 1
ATOM 614 N N . GLY A 1 100 ? 59.833 8.129 12.652 1.00 16.02 80 GLY A N 1
ATOM 615 C CA . GLY A 1 100 ? 59.832 6.779 12.142 1.00 14.43 80 GLY A CA 1
ATOM 616 C C . GLY A 1 100 ? 60.437 6.669 10.766 1.00 14.05 80 GLY A C 1
ATOM 617 O O . GLY A 1 100 ? 60.883 5.585 10.380 1.00 13.42 80 GLY A O 1
ATOM 618 N N . GLY A 1 101 ? 60.461 7.764 10.015 1.00 14.89 81 GLY A N 1
ATOM 619 C CA . GLY A 1 101 ? 61.061 7.770 8.691 1.00 14.50 81 GLY A CA 1
ATOM 620 C C . GLY A 1 101 ? 62.572 7.858 8.763 1.00 15.30 81 GLY A C 1
ATOM 621 O O . GLY A 1 101 ? 63.265 7.183 8.003 1.00 16.89 81 GLY A O 1
ATOM 622 N N . ILE A 1 102 ? 63.086 8.698 9.672 1.00 15.80 82 ILE A N 1
ATOM 623 C CA . ILE A 1 102 ? 64.526 8.745 9.946 1.00 17.13 82 ILE A CA 1
ATOM 624 C C . ILE A 1 102 ? 65.000 7.409 10.490 1.00 16.08 82 ILE A C 1
ATOM 625 O O . ILE A 1 102 ? 66.064 6.906 10.119 1.00 16.25 82 ILE A O 1
ATOM 630 N N . MET A 1 103 ? 64.219 6.820 11.390 1.00 15.11 83 MET A N 1
ATOM 631 C CA . MET A 1 103 ? 64.552 5.509 11.925 1.00 15.93 83 MET A CA 1
ATOM 632 C C . MET A 1 103 ? 64.469 4.436 10.851 1.00 14.10 83 MET A C 1
ATOM 633 O O . MET A 1 103 ? 65.312 3.542 10.811 1.00 15.34 83 MET A O 1
ATOM 638 N N . ALA A 1 104 ? 63.472 4.511 9.967 1.00 13.79 84 ALA A N 1
ATOM 639 C CA . ALA A 1 104 ? 63.416 3.586 8.840 1.00 15.33 84 ALA A CA 1
ATOM 640 C C . ALA A 1 104 ? 64.660 3.700 7.967 1.00 15.51 84 ALA A C 1
ATOM 641 O O . ALA A 1 104 ? 65.214 2.684 7.527 1.00 14.72 84 ALA A O 1
ATOM 643 N N . PHE A 1 105 ? 65.113 4.926 7.703 1.00 14.74 85 PHE A N 1
ATOM 644 C CA . PHE A 1 105 ? 66.311 5.113 6.896 1.00 15.35 85 PHE A CA 1
ATOM 645 C C . PHE A 1 105 ? 67.529 4.492 7.562 1.00 14.39 85 PHE A C 1
ATOM 646 O O . PHE A 1 105 ? 68.305 3.778 6.921 1.00 16.82 85 PHE A O 1
ATOM 654 N N . GLU A 1 106 ? 67.731 4.790 8.843 1.00 15.93 86 GLU A N 1
ATOM 655 C CA . GLU A 1 106 ? 68.894 4.290 9.568 1.00 16.70 86 GLU A CA 1
ATOM 656 C C . GLU A 1 106 ? 68.815 2.779 9.770 1.00 15.78 86 GLU A C 1
ATOM 657 O O . GLU A 1 106 ? 69.836 2.086 9.731 1.00 14.22 86 GLU A O 1
ATOM 663 N N . LEU A 1 107 ? 67.602 2.262 9.978 1.00 14.44 87 LEU A N 1
ATOM 664 C CA . LEU A 1 107 ? 67.371 0.835 10.182 1.00 15.25 87 LEU A CA 1
ATOM 665 C C . LEU A 1 107 ? 67.663 0.006 8.932 1.00 15.58 87 LEU A C 1
ATOM 666 O O . LEU A 1 107 ? 68.190 -1.106 9.039 1.00 15.01 87 LEU A O 1
ATOM 671 N N . VAL A 1 108 ? 67.288 0.494 7.742 1.00 14.86 88 VAL A N 1
ATOM 672 C CA . VAL A 1 108 ? 67.556 -0.282 6.533 1.00 16.02 88 VAL A CA 1
ATOM 673 C C . VAL A 1 108 ? 69.056 -0.441 6.337 1.00 15.48 88 VAL A C 1
ATOM 674 O O . VAL A 1 108 ? 69.546 -1.539 6.056 1.00 16.62 88 VAL A O 1
ATOM 678 N N . HIS A 1 109 ? 69.812 0.639 6.495 1.00 15.19 89 HIS A N 1
ATOM 679 C CA . HIS A 1 109 ? 71.259 0.511 6.360 1.00 16.20 89 HIS A CA 1
ATOM 680 C C . HIS A 1 109 ? 71.846 -0.391 7.437 1.00 15.81 89 HIS A C 1
ATOM 681 O O . HIS A 1 109 ? 72.809 -1.110 7.172 1.00 17.20 89 HIS A O 1
ATOM 688 N N . TYR A 1 110 ? 71.261 -0.394 8.643 1.00 15.32 90 TYR A N 1
ATOM 689 C CA . TYR A 1 110 ? 71.718 -1.275 9.716 1.00 14.80 90 TYR A CA 1
ATOM 690 C C . TYR A 1 110 ? 71.390 -2.730 9.400 1.00 16.86 90 TYR A C 1
ATOM 691 O O . TYR A 1 110 ? 72.169 -3.634 9.718 1.00 17.67 90 TYR A O 1
ATOM 700 N N . ILE A 1 111 ? 70.233 -2.974 8.785 1.00 16.20 91 ILE A N 1
ATOM 701 C CA . ILE A 1 111 ? 69.898 -4.307 8.294 1.00 15.10 91 ILE A CA 1
ATOM 702 C C . ILE A 1 111 ? 70.915 -4.741 7.245 1.00 17.05 91 ILE A C 1
ATOM 703 O O . ILE A 1 111 ? 71.478 -5.840 7.311 1.00 17.89 91 ILE A O 1
ATOM 708 N N . LEU A 1 112 ? 71.184 -3.863 6.273 1.00 16.86 92 LEU A N 1
ATOM 709 C CA . LEU A 1 112 ? 72.164 -4.163 5.232 1.00 18.33 92 LEU A CA 1
ATOM 710 C C . LEU A 1 112 ? 73.558 -4.407 5.818 1.00 19.31 92 LEU A C 1
ATOM 711 O O . LEU A 1 112 ? 74.252 -5.339 5.396 1.00 17.43 92 LEU A O 1
ATOM 716 N N . ASP A 1 113 ? 73.983 -3.592 6.797 1.00 18.15 93 ASP A N 1
ATOM 717 C CA . ASP A 1 113 ? 75.244 -3.852 7.508 1.00 19.19 93 ASP A CA 1
ATOM 718 C C . ASP A 1 113 ? 75.294 -5.237 8.143 1.00 19.71 93 ASP A C 1
ATOM 719 O O . ASP A 1 113 ? 76.390 -5.743 8.418 1.00 19.09 93 ASP A O 1
ATOM 724 N N . HIS A 1 114 ? 74.140 -5.838 8.432 1.00 17.88 94 HIS A N 1
ATOM 725 C CA . HIS A 1 114 ? 74.090 -7.183 8.981 1.00 17.86 94 HIS A CA 1
ATOM 726 C C . HIS A 1 114 ? 74.115 -8.273 7.914 1.00 20.13 94 HIS A C 1
ATOM 727 O O . HIS A 1 114 ? 74.263 -9.448 8.251 1.00 24.94 94 HIS A O 1
ATOM 734 N N . GLY A 1 115 ? 74.003 -7.924 6.647 1.00 19.12 95 GLY A N 1
ATOM 735 C CA . GLY A 1 115 ? 74.036 -8.913 5.604 1.00 19.22 95 GLY A CA 1
ATOM 736 C C . GLY A 1 115 ? 72.700 -9.421 5.131 1.00 20.81 95 GLY A C 1
ATOM 737 O O . GLY A 1 115 ? 72.659 -10.490 4.512 1.00 22.89 95 GLY A O 1
ATOM 738 N N . HIS A 1 116 ? 71.613 -8.709 5.401 1.00 19.49 96 HIS A N 1
ATOM 739 C CA . HIS A 1 116 ? 70.318 -9.050 4.835 1.00 20.92 96 HIS A CA 1
ATOM 740 C C . HIS A 1 116 ? 70.204 -8.457 3.437 1.00 20.73 96 HIS A C 1
ATOM 741 O O . HIS A 1 116 ? 70.966 -7.572 3.055 1.00 19.65 96 HIS A O 1
ATOM 748 N N . ASP A 1 117 ? 69.216 -8.933 2.682 1.00 22.43 97 ASP A N 1
ATOM 749 C CA . ASP A 1 117 ? 68.996 -8.404 1.345 1.00 23.02 97 ASP A CA 1
ATOM 750 C C . ASP A 1 117 ? 68.351 -7.027 1.406 1.00 21.24 97 ASP A C 1
ATOM 751 O O . ASP A 1 117 ? 67.850 -6.585 2.444 1.00 21.02 97 ASP A O 1
ATOM 756 N N . MET A 1 118 ? 68.374 -6.362 0.254 1.00 18.87 98 MET A N 1
ATOM 757 C CA . MET A 1 118 ? 67.754 -5.055 0.084 1.00 20.25 98 MET A CA 1
ATOM 758 C C . MET A 1 118 ? 66.228 -5.174 0.173 1.00 19.89 98 MET A C 1
ATOM 759 O O . MET A 1 118 ? 65.657 -6.149 -0.317 1.00 18.93 98 MET A O 1
ATOM 764 N N . PRO A 1 119 ? 65.541 -4.213 0.812 1.00 18.20 99 PRO A N 1
ATOM 765 C CA . PRO A 1 119 ? 64.075 -4.185 0.740 1.00 18.97 99 PRO A CA 1
ATOM 766 C C . PRO A 1 119 ? 63.576 -4.042 -0.695 1.00 18.70 99 PRO A C 1
ATOM 767 O O . PRO A 1 119 ? 64.317 -3.642 -1.594 1.00 18.73 99 PRO A O 1
ATOM 771 N N . CYS A 1 120 ? 62.289 -4.375 -0.882 1.00 18.33 100 CYS A N 1
ATOM 772 C CA . CYS A 1 120 ? 61.570 -4.112 -2.136 1.00 19.38 100 CYS A CA 1
ATOM 773 C C . CYS A 1 120 ? 61.480 -2.623 -2.429 1.00 20.16 100 CYS A C 1
ATOM 774 O O . CYS A 1 120 ? 61.693 -2.178 -3.569 1.00 19.91 100 CYS A O 1
ATOM 777 N N . ALA A 1 121 ? 61.058 -1.859 -1.423 1.00 17.72 101 ALA A N 1
ATOM 778 C CA . ALA A 1 121 ? 60.723 -0.448 -1.508 1.00 16.19 101 ALA A CA 1
ATOM 779 C C . ALA A 1 121 ? 60.734 0.112 -0.101 1.00 16.24 101 ALA A C 1
ATOM 780 O O . ALA A 1 121 ? 60.641 -0.626 0.882 1.00 15.45 101 ALA A O 1
ATOM 782 N N . LEU A 1 122 ? 60.842 1.432 -0.029 1.00 16.92 102 LEU A N 1
ATOM 783 C CA . LEU A 1 122 ? 60.908 2.176 1.216 1.00 17.41 102 LEU A CA 1
ATOM 784 C C . LEU A 1 122 ? 59.977 3.359 1.091 1.00 15.87 102 LEU A C 1
ATOM 785 O O . LEU A 1 122 ? 59.931 3.998 0.039 1.00 16.99 102 LEU A O 1
ATOM 790 N N . PHE A 1 123 ? 59.250 3.650 2.170 1.00 15.57 103 PHE A N 1
ATOM 791 C CA . PHE A 1 123 ? 58.282 4.739 2.229 1.00 14.23 103 PHE A CA 1
ATOM 792 C C . PHE A 1 123 ? 58.685 5.659 3.367 1.00 14.75 103 PHE A C 1
ATOM 793 O O . PHE A 1 123 ? 58.785 5.217 4.513 1.00 14.80 103 PHE A O 1
ATOM 801 N N . PHE A 1 124 ? 58.938 6.924 3.057 1.00 15.60 104 PHE A N 1
ATOM 802 C CA . PHE A 1 124 ? 59.257 7.925 4.068 1.00 14.07 104 PHE A CA 1
ATOM 803 C C . PHE A 1 124 ? 58.137 8.947 4.040 1.00 18.16 104 PHE A C 1
ATOM 804 O O . PHE A 1 124 ? 58.030 9.739 3.097 1.00 18.81 104 PHE A O 1
ATOM 812 N N . SER A 1 125 ? 57.306 8.914 5.071 1.00 16.61 105 SER A N 1
ATOM 813 C CA . SER A 1 125 ? 56.127 9.749 5.168 1.00 16.77 105 SER A CA 1
ATOM 814 C C . SER A 1 125 ? 56.387 10.900 6.140 1.00 17.83 105 SER A C 1
ATOM 815 O O . SER A 1 125 ? 56.975 10.707 7.211 1.00 17.01 105 SER A O 1
ATOM 818 N N . GLY A 1 126 ? 55.966 12.100 5.747 1.00 19.12 106 GLY A N 1
ATOM 819 C CA . GLY A 1 126 ? 56.111 13.266 6.613 1.00 18.58 106 GLY A CA 1
ATOM 820 C C . GLY A 1 126 ? 57.517 13.445 7.140 1.00 19.78 106 GLY A C 1
ATOM 821 O O . GLY A 1 126 ? 57.712 13.751 8.323 1.00 20.47 106 GLY A O 1
ATOM 822 N N . CYS A 1 127 ? 58.508 13.249 6.281 1.00 20.18 107 CYS A N 1
ATOM 823 C CA . CYS A 1 127 ? 59.889 13.079 6.716 1.00 20.81 107 CYS A CA 1
ATOM 824 C C . CYS A 1 127 ? 60.791 13.878 5.791 1.00 21.73 107 CYS A C 1
ATOM 825 O O . CYS A 1 127 ? 60.882 13.567 4.605 1.00 21.11 107 CYS A O 1
ATOM 828 N N . ARG A 1 128 ? 61.457 14.895 6.336 1.00 27.26 108 ARG A N 1
ATOM 829 C CA . ARG A 1 128 ? 62.453 15.648 5.589 1.00 27.98 108 ARG A CA 1
ATOM 830 C C . ARG A 1 128 ? 63.678 14.770 5.328 1.00 28.73 108 ARG A C 1
ATOM 831 O O . ARG A 1 128 ? 63.887 13.763 6.012 1.00 26.46 108 ARG A O 1
ATOM 839 N N . PRO A 1 129 ? 64.492 15.114 4.333 1.00 29.01 109 PRO A N 1
ATOM 840 C CA . PRO A 1 129 ? 65.590 14.227 3.953 1.00 27.50 109 PRO A CA 1
ATOM 841 C C . PRO A 1 129 ? 66.554 14.041 5.103 1.00 28.21 109 PRO A C 1
ATOM 842 O O . PRO A 1 129 ? 66.767 14.958 5.920 1.00 30.20 109 PRO A O 1
ATOM 846 N N . PRO A 1 130 ? 67.180 12.865 5.210 1.00 26.01 110 PRO A N 1
ATOM 847 C CA . PRO A 1 130 ? 68.010 12.598 6.390 1.00 28.42 110 PRO A CA 1
ATOM 848 C C . PRO A 1 130 ? 69.200 13.536 6.519 1.00 29.22 110 PRO A C 1
ATOM 849 O O . PRO A 1 130 ? 69.625 13.815 7.650 1.00 28.16 110 PRO A O 1
ATOM 853 N N . ASP A 1 131 ? 69.750 14.036 5.406 1.00 28.04 111 ASP A N 1
ATOM 854 C CA . ASP A 1 131 ? 70.844 15.000 5.496 1.00 30.91 111 ASP A CA 1
ATOM 855 C C . ASP A 1 131 ? 70.368 16.416 5.824 1.00 34.75 111 ASP A C 1
ATOM 856 O O . ASP A 1 131 ? 71.194 17.266 6.180 1.00 36.40 111 ASP A O 1
ATOM 861 N N . ARG A 1 132 ? 69.062 16.676 5.764 1.00 32.77 112 ARG A N 1
ATOM 862 C CA . ARG A 1 132 ? 68.500 17.952 6.171 1.00 33.23 112 ARG A CA 1
ATOM 863 C C . ARG A 1 132 ? 67.546 17.817 7.344 1.00 35.92 112 ARG A C 1
ATOM 864 O O . ARG A 1 132 ? 67.026 18.829 7.824 1.00 39.53 112 ARG A O 1
ATOM 872 N N . ALA A 1 133 ? 67.317 16.596 7.828 1.00 38.83 113 ALA A N 1
ATOM 873 C CA . ALA A 1 133 ? 66.461 16.366 8.986 1.00 38.86 113 ALA A CA 1
ATOM 874 C C . ALA A 1 133 ? 67.069 16.996 10.228 1.00 45.93 113 ALA A C 1
ATOM 875 O O . ALA A 1 133 ? 67.465 16.289 11.166 1.00 44.68 113 ALA A O 1
ATOM 877 N N . SER A 1 134 ? 67.162 18.325 10.226 1.00 48.17 114 SER A N 1
ATOM 878 C CA . SER A 1 134 ? 67.578 19.096 11.385 1.00 47.58 114 SER A CA 1
ATOM 879 C C . SER A 1 134 ? 66.355 19.759 12.006 1.00 52.49 114 SER A C 1
ATOM 880 O O . SER A 1 134 ? 65.371 20.056 11.318 1.00 51.52 114 SER A O 1
ATOM 883 N N . HIS A 1 135 ? 66.416 19.975 13.316 1.00 52.85 115 HIS A N 1
ATOM 884 C CA . HIS A 1 135 ? 65.438 20.812 13.993 1.00 50.77 115 HIS A CA 1
ATOM 885 C C . HIS A 1 135 ? 65.916 22.258 13.983 1.00 52.46 115 HIS A C 1
ATOM 886 O O . HIS A 1 135 ? 67.027 22.556 14.441 1.00 49.85 115 HIS A O 1
ATOM 893 N N . GLU A 1 136 ? 65.076 23.148 13.444 1.00 55.96 116 GLU A N 1
ATOM 894 C CA . GLU A 1 136 ? 65.311 24.589 13.515 1.00 55.97 116 GLU A CA 1
ATOM 895 C C . GLU A 1 136 ? 65.254 25.101 14.944 1.00 50.40 116 GLU A C 1
ATOM 896 O O . GLU A 1 136 ? 65.561 26.275 15.183 1.00 49.76 116 GLU A O 1
ATOM 902 N N . VAL A 1 137 ? 64.862 24.249 15.887 1.00 49.44 117 VAL A N 1
ATOM 903 C CA . VAL A 1 137 ? 64.810 24.592 17.299 1.00 44.01 117 VAL A CA 1
ATOM 904 C C . VAL A 1 137 ? 65.085 23.330 18.098 1.00 42.27 117 VAL A C 1
ATOM 905 O O . VAL A 1 137 ? 64.783 22.218 17.660 1.00 44.94 117 VAL A O 1
ATOM 909 N N . ILE A 1 138 ? 65.682 23.506 19.268 1.00 42.16 118 ILE A N 1
ATOM 910 C CA . ILE A 1 138 ? 65.838 22.432 20.241 1.00 35.73 118 ILE A CA 1
ATOM 911 C C . ILE A 1 138 ? 64.707 22.604 21.251 1.00 36.36 118 ILE A C 1
ATOM 912 O O . ILE A 1 138 ? 64.776 23.449 22.156 1.00 35.64 118 ILE A O 1
ATOM 917 N N . LEU A 1 139 ? 63.644 21.815 21.079 1.00 33.13 119 LEU A N 1
ATOM 918 C CA . LEU A 1 139 ? 62.484 21.874 21.960 1.00 30.20 119 LEU A CA 1
ATOM 919 C C . LEU A 1 139 ? 62.590 20.928 23.145 1.00 29.27 119 LEU A C 1
ATOM 920 O O . LEU A 1 139 ? 61.996 21.184 24.200 1.00 26.56 119 LEU A O 1
ATOM 925 N N . HIS A 1 140 ? 63.314 19.826 22.990 1.00 28.81 120 HIS A N 1
ATOM 926 C CA . HIS A 1 140 ? 63.267 18.794 24.005 1.00 27.47 120 HIS A CA 1
ATOM 927 C C . HIS A 1 140 ? 63.813 19.265 25.348 1.00 27.14 120 HIS A C 1
ATOM 928 O O . HIS A 1 140 ? 63.527 18.620 26.362 1.00 30.84 120 HIS A O 1
ATOM 935 N N . THR A 1 141 ? 64.556 20.372 25.393 1.00 26.38 121 THR A N 1
ATOM 936 C CA . THR A 1 141 ? 65.075 20.906 26.652 1.00 26.92 121 THR A CA 1
ATOM 937 C C . THR A 1 141 ? 64.154 21.931 27.300 1.00 27.95 121 THR A C 1
ATOM 938 O O . THR A 1 141 ? 64.514 22.493 28.339 1.00 30.60 121 THR A O 1
ATOM 942 N N . LEU A 1 142 ? 62.990 22.189 26.720 1.00 28.10 122 LEU A N 1
ATOM 943 C CA . LEU A 1 142 ? 62.000 23.038 27.353 1.00 27.87 122 LEU A CA 1
ATOM 944 C C . LEU A 1 142 ? 61.317 22.303 28.504 1.00 30.68 122 LEU A C 1
ATOM 945 O O . LEU A 1 142 ? 61.091 21.089 28.430 1.00 30.32 122 LEU A O 1
ATOM 950 N N . PRO A 1 143 ? 60.976 23.020 29.582 1.00 33.47 123 PRO A N 1
ATOM 951 C CA . PRO A 1 143 ? 60.096 22.446 30.606 1.00 29.63 123 PRO A CA 1
ATOM 952 C C . PRO A 1 143 ? 58.913 21.748 29.952 1.00 30.80 123 PRO A C 1
ATOM 953 O O . PRO A 1 143 ? 58.454 22.144 28.878 1.00 28.50 123 PRO A O 1
ATOM 957 N N . ASP A 1 144 ? 58.418 20.695 30.610 1.00 28.95 124 ASP A N 1
ATOM 958 C CA . ASP A 1 144 ? 57.387 19.868 29.993 1.00 28.10 124 ASP A CA 1
ATOM 959 C C . ASP A 1 144 ? 56.196 20.706 29.553 1.00 28.30 124 ASP A C 1
ATOM 960 O O . ASP A 1 144 ? 55.684 20.537 28.442 1.00 27.44 124 ASP A O 1
ATOM 965 N N . GLN A 1 145 ? 55.755 21.633 30.399 1.00 26.45 125 GLN A N 1
ATOM 966 C CA . GLN A 1 145 ? 54.581 22.431 30.068 1.00 27.21 125 GLN A CA 1
ATOM 967 C C . GLN A 1 145 ? 54.809 23.263 28.812 1.00 29.32 125 GLN A C 1
ATOM 968 O O . GLN A 1 145 ? 53.939 23.339 27.935 1.00 29.01 125 GLN A O 1
ATOM 974 N N . ALA A 1 146 ? 55.975 23.908 28.716 1.00 30.55 126 ALA A N 1
ATOM 975 C CA . ALA A 1 146 ? 56.285 24.729 27.549 1.00 30.22 126 ALA A CA 1
ATOM 976 C C . ALA A 1 146 ? 56.503 23.884 26.292 1.00 28.08 126 ALA A C 1
ATOM 977 O O . ALA A 1 146 ? 56.141 24.308 25.188 1.00 26.15 126 ALA A O 1
ATOM 979 N N . PHE A 1 147 ? 57.103 22.700 26.439 1.00 28.46 127 PHE A N 1
ATOM 980 C CA . PHE A 1 147 ? 57.288 21.798 25.305 1.00 27.37 127 PHE A CA 1
ATOM 981 C C . PHE A 1 147 ? 55.947 21.426 24.679 1.00 27.34 127 PHE A C 1
ATOM 982 O O . PHE A 1 147 ? 55.731 21.621 23.478 1.00 28.53 127 PHE A O 1
ATOM 990 N N . MET A 1 148 ? 55.017 20.916 25.488 1.00 28.65 128 MET A N 1
ATOM 991 C CA . MET A 1 148 ? 53.751 20.437 24.946 1.00 29.13 128 MET A CA 1
ATOM 992 C C . MET A 1 148 ? 52.940 21.560 24.320 1.00 33.80 128 MET A C 1
ATOM 993 O O . MET A 1 148 ? 52.220 21.326 23.342 1.00 31.01 128 MET A O 1
ATOM 998 N N . GLU A 1 149 ? 53.027 22.776 24.867 1.00 34.26 129 GLU A N 1
ATOM 999 C CA . GLU A 1 149 ? 52.359 23.903 24.229 1.00 32.67 129 GLU A CA 1
ATOM 1000 C C . GLU A 1 149 ? 52.987 24.194 22.874 1.00 30.80 129 GLU A C 1
ATOM 1001 O O . GLU A 1 149 ? 52.282 24.484 21.902 1.00 34.72 129 GLU A O 1
ATOM 1007 N N . GLU A 1 150 ? 54.309 24.075 22.776 1.00 31.85 130 GLU A N 1
ATOM 1008 C CA . GLU A 1 150 ? 54.960 24.356 21.502 1.00 32.77 130 GLU A CA 1
ATOM 1009 C C . GLU A 1 150 ? 54.613 23.313 20.448 1.00 33.00 130 GLU A C 1
ATOM 1010 O O . GLU A 1 150 ? 54.461 23.649 19.269 1.00 34.40 130 GLU A O 1
ATOM 1016 N N . ILE A 1 151 ? 54.516 22.038 20.831 1.00 33.12 131 ILE A N 1
ATOM 1017 C CA . ILE A 1 151 ? 54.289 21.040 19.792 1.00 33.85 131 ILE A CA 1
ATOM 1018 C C . ILE A 1 151 ? 52.816 20.993 19.411 1.00 32.06 131 ILE A C 1
ATOM 1019 O O . ILE A 1 151 ? 52.483 20.656 18.271 1.00 32.45 131 ILE A O 1
ATOM 1024 N N . VAL A 1 152 ? 51.918 21.339 20.334 1.00 31.61 132 VAL A N 1
ATOM 1025 C CA . VAL A 1 152 ? 50.530 21.592 19.951 1.00 32.99 132 VAL A CA 1
ATOM 1026 C C . VAL A 1 152 ? 50.467 22.766 18.980 1.00 35.53 132 VAL A C 1
ATOM 1027 O O . VAL A 1 152 ? 49.720 22.738 17.995 1.00 39.82 132 VAL A O 1
ATOM 1031 N N . LYS A 1 153 ? 51.279 23.797 19.215 1.00 35.81 133 LYS A N 1
ATOM 1032 C CA . LYS A 1 153 ? 51.293 24.936 18.305 1.00 34.56 133 LYS A CA 1
ATOM 1033 C C . LYS A 1 153 ? 51.804 24.543 16.923 1.00 35.36 133 LYS A C 1
ATOM 1034 O O . LYS A 1 153 ? 51.317 25.058 15.910 1.00 33.38 133 LYS A O 1
ATOM 1040 N N . LEU A 1 154 ? 52.777 23.628 16.855 1.00 33.20 134 LEU A N 1
ATOM 1041 C CA . LEU A 1 154 ? 53.389 23.245 15.588 1.00 32.01 134 LEU A CA 1
ATOM 1042 C C . LEU A 1 154 ? 52.616 22.170 14.837 1.00 32.70 134 LEU A C 1
ATOM 1043 O O . LEU A 1 154 ? 52.995 21.841 13.708 1.00 33.34 134 LEU A O 1
ATOM 1048 N N . GLY A 1 155 ? 51.567 21.603 15.428 1.00 32.79 135 GLY A N 1
ATOM 1049 C CA . GLY A 1 155 ? 50.915 20.449 14.826 1.00 35.95 135 GLY A CA 1
ATOM 1050 C C . GLY A 1 155 ? 51.733 19.169 14.874 1.00 34.33 135 GLY A C 1
ATOM 1051 O O . GLY A 1 155 ? 51.566 18.301 14.011 1.00 32.19 135 GLY A O 1
ATOM 1052 N N . GLY A 1 156 ? 52.626 19.036 15.858 1.00 33.52 136 GLY A N 1
ATOM 1053 C CA . GLY A 1 156 ? 53.409 17.840 16.096 1.00 34.00 136 GLY A CA 1
ATOM 1054 C C . GLY A 1 156 ? 52.721 16.821 16.975 1.00 32.73 136 GLY A C 1
ATOM 1055 O O . GLY A 1 156 ? 53.344 15.837 17.384 1.00 31.91 136 GLY A O 1
ATOM 1056 N N . THR A 1 157 ? 51.452 17.059 17.278 1.00 33.65 137 THR A N 1
ATOM 1057 C CA . THR A 1 157 ? 50.542 16.176 17.994 1.00 35.05 137 THR A CA 1
ATOM 1058 C C . THR A 1 157 ? 49.147 16.827 17.949 1.00 40.88 137 THR A C 1
ATOM 1059 O O . THR A 1 157 ? 49.037 18.038 17.710 1.00 38.25 137 THR A O 1
ATOM 1063 N N . PRO A 1 158 ? 48.077 16.042 18.093 1.00 42.07 138 PRO A N 1
ATOM 1064 C CA . PRO A 1 158 ? 46.725 16.625 18.028 1.00 42.47 138 PRO A CA 1
ATOM 1065 C C . PRO A 1 158 ? 46.393 17.502 19.233 1.00 45.24 138 PRO A C 1
ATOM 1066 O O . PRO A 1 158 ? 46.754 17.197 20.370 1.00 42.00 138 PRO A O 1
ATOM 1070 N N . VAL A 1 159 ? 45.671 18.597 18.968 1.00 47.12 139 VAL A N 1
ATOM 1071 C CA . VAL A 1 159 ? 45.420 19.623 19.978 1.00 45.96 139 VAL A CA 1
ATOM 1072 C C . VAL A 1 159 ? 44.454 19.145 21.050 1.00 47.17 139 VAL A C 1
ATOM 1073 O O . VAL A 1 159 ? 44.349 19.771 22.113 1.00 47.26 139 VAL A O 1
ATOM 1077 N N . ASP A 1 160 ? 43.719 18.070 20.794 1.00 48.49 140 ASP A N 1
ATOM 1078 C CA . ASP A 1 160 ? 42.853 17.499 21.814 1.00 48.51 140 ASP A CA 1
ATOM 1079 C C . ASP A 1 160 ? 43.636 16.737 22.874 1.00 46.78 140 ASP A C 1
ATOM 1080 O O . ASP A 1 160 ? 43.054 15.916 23.594 1.00 49.61 140 ASP A O 1
ATOM 1085 N N . VAL A 1 161 ? 44.944 16.990 22.974 1.00 44.72 141 VAL A N 1
ATOM 1086 C CA . VAL A 1 161 ? 45.767 16.305 23.963 1.00 44.50 141 VAL A CA 1
ATOM 1087 C C . VAL A 1 161 ? 45.706 17.012 25.318 1.00 42.85 141 VAL A C 1
ATOM 1088 O O . VAL A 1 161 ? 45.850 16.368 26.367 1.00 39.17 141 VAL A O 1
ATOM 1092 N N . PHE A 1 162 ? 45.500 18.332 25.318 1.00 41.28 142 PHE A N 1
ATOM 1093 C CA . PHE A 1 162 ? 45.358 19.099 26.550 1.00 39.51 142 PHE A CA 1
ATOM 1094 C C . PHE A 1 162 ? 43.995 18.929 27.199 1.00 39.83 142 PHE A C 1
ATOM 1095 O O . PHE A 1 162 ? 43.808 19.401 28.326 1.00 42.99 142 PHE A O 1
ATOM 1103 N N . ARG A 1 163 ? 43.035 18.305 26.515 1.00 39.99 143 ARG A N 1
ATOM 1104 C CA . ARG A 1 163 ? 41.727 18.067 27.119 1.00 41.77 143 ARG A CA 1
ATOM 1105 C C . ARG A 1 163 ? 41.845 17.173 28.347 1.00 42.05 143 ARG A C 1
ATOM 1106 O O . ARG A 1 163 ? 41.368 17.516 29.436 1.00 44.15 143 ARG A O 1
ATOM 1114 N N . ASN A 1 164 ? 42.472 16.018 28.192 1.00 39.31 144 ASN A N 1
ATOM 1115 C CA . ASN A 1 164 ? 42.679 15.100 29.301 1.00 38.61 144 ASN A CA 1
ATOM 1116 C C . ASN A 1 164 ? 44.076 15.355 29.865 1.00 37.70 144 ASN A C 1
ATOM 1117 O O . ASN A 1 164 ? 45.087 15.033 29.228 1.00 34.93 144 ASN A O 1
ATOM 1122 N N . LYS A 1 165 ? 44.125 15.977 31.045 1.00 38.58 145 LYS A N 1
ATOM 1123 C CA . LYS A 1 165 ? 45.392 16.221 31.716 1.00 36.37 145 LYS A CA 1
ATOM 1124 C C . LYS A 1 165 ? 45.937 14.959 32.370 1.00 35.82 145 LYS A C 1
ATOM 1125 O O . LYS A 1 165 ? 47.141 14.886 32.647 1.00 35.58 145 LYS A O 1
ATOM 1131 N N . GLU A 1 166 ? 45.074 13.977 32.641 1.00 34.78 146 GLU A N 1
ATOM 1132 C CA . GLU A 1 166 ? 45.549 12.636 32.962 1.00 33.29 146 GLU A CA 1
ATOM 1133 C C . GLU A 1 166 ? 46.419 12.112 31.832 1.00 32.50 146 GLU A C 1
ATOM 1134 O O . GLU A 1 166 ? 47.593 11.782 32.021 1.00 30.39 146 GLU A O 1
ATOM 1140 N N . LEU A 1 167 ? 45.844 12.055 30.631 1.00 34.15 147 LEU A N 1
ATOM 1141 C CA . LEU A 1 167 ? 46.567 11.578 29.465 1.00 34.39 147 LEU A CA 1
ATOM 1142 C C . LEU A 1 167 ? 47.913 12.286 29.316 1.00 33.62 147 LEU A C 1
ATOM 1143 O O . LEU A 1 167 ? 48.942 11.641 29.093 1.00 31.44 147 LEU A O 1
ATOM 1148 N N . MET A 1 168 ? 47.940 13.606 29.500 1.00 34.27 148 MET A N 1
ATOM 1149 C CA . MET A 1 168 ? 49.163 14.351 29.218 1.00 33.51 148 MET A CA 1
ATOM 1150 C C . MET A 1 168 ? 50.292 13.954 30.155 1.00 30.57 148 MET A C 1
ATOM 1151 O O . MET A 1 168 ? 51.441 13.817 29.725 1.00 30.32 148 MET A O 1
ATOM 1156 N N . THR A 1 169 ? 49.995 13.800 31.444 1.00 31.99 149 THR A N 1
ATOM 1157 C CA . THR A 1 169 ? 51.022 13.417 32.409 1.00 32.66 149 THR A CA 1
ATOM 1158 C C . THR A 1 169 ? 51.801 12.185 31.938 1.00 30.60 149 THR A C 1
ATOM 1159 O O . THR A 1 169 ? 53.029 12.222 31.823 1.00 29.69 149 THR A O 1
ATOM 1163 N N . ILE A 1 170 ? 51.097 11.083 31.653 1.00 30.63 150 ILE A N 1
ATOM 1164 C CA . ILE A 1 170 ? 51.770 9.845 31.259 1.00 29.01 150 ILE A CA 1
ATOM 1165 C C . ILE A 1 170 ? 52.396 9.977 29.876 1.00 26.76 150 ILE A C 1
ATOM 1166 O O . ILE A 1 170 ? 53.412 9.342 29.589 1.00 28.08 150 ILE A O 1
ATOM 1171 N N . PHE A 1 171 ? 51.818 10.801 29.008 1.00 25.32 151 PHE A N 1
ATOM 1172 C CA . PHE A 1 171 ? 52.230 10.853 27.611 1.00 24.49 151 PHE A CA 1
ATOM 1173 C C . PHE A 1 171 ? 53.434 11.758 27.387 1.00 24.13 151 PHE A C 1
ATOM 1174 O O . PHE A 1 171 ? 54.247 11.498 26.498 1.00 20.94 151 PHE A O 1
ATOM 1182 N N . THR A 1 172 ? 53.578 12.811 28.176 1.00 25.84 152 THR A N 1
ATOM 1183 C CA . THR A 1 172 ? 54.600 13.811 27.879 1.00 24.25 152 THR A CA 1
ATOM 1184 C C . THR A 1 172 ? 56.012 13.242 27.833 1.00 22.24 152 THR A C 1
ATOM 1185 O O . THR A 1 172 ? 56.731 13.517 26.855 1.00 21.75 152 THR A O 1
ATOM 1189 N N . PRO A 1 173 ? 56.476 12.465 28.816 1.00 22.27 153 PRO A N 1
ATOM 1190 C CA . PRO A 1 173 ? 57.844 11.923 28.733 1.00 21.85 153 PRO A CA 1
ATOM 1191 C C . PRO A 1 173 ? 58.110 11.148 27.455 1.00 20.08 153 PRO A C 1
ATOM 1192 O O . PRO A 1 173 ? 59.231 11.179 26.941 1.00 17.93 153 PRO A O 1
ATOM 1196 N N . ILE A 1 174 ? 57.107 10.447 26.929 1.00 19.95 154 ILE A N 1
ATOM 1197 C CA . ILE A 1 174 ? 57.319 9.596 25.763 1.00 18.41 154 ILE A CA 1
ATOM 1198 C C . ILE A 1 174 ? 57.576 10.439 24.516 1.00 17.20 154 ILE A C 1
ATOM 1199 O O . ILE A 1 174 ? 58.583 10.251 23.830 1.00 17.69 154 ILE A O 1
ATOM 1204 N N . ILE A 1 175 ? 56.686 11.396 24.223 1.00 18.69 155 ILE A N 1
ATOM 1205 C CA . ILE A 1 175 ? 56.844 12.246 23.041 1.00 19.34 155 ILE A CA 1
ATOM 1206 C C . ILE A 1 175 ? 58.069 13.156 23.163 1.00 19.48 155 ILE A C 1
ATOM 1207 O O . ILE A 1 175 ? 58.723 13.461 22.158 1.00 18.61 155 ILE A O 1
ATOM 1212 N N . LYS A 1 176 ? 58.412 13.588 24.383 1.00 21.26 156 LYS A N 1
ATOM 1213 C CA . LYS A 1 176 ? 59.595 14.425 24.577 1.00 20.04 156 LYS A CA 1
ATOM 1214 C C . LYS A 1 176 ? 60.871 13.647 24.299 1.00 19.44 156 LYS A C 1
ATOM 1215 O O . LYS A 1 176 ? 61.826 14.187 23.723 1.00 20.50 156 LYS A O 1
ATOM 1221 N N . ASN A 1 177 ? 60.903 12.377 24.709 1.00 19.19 157 ASN A N 1
ATOM 1222 C CA . ASN A 1 177 ? 62.030 11.513 24.382 1.00 18.55 157 ASN A CA 1
ATOM 1223 C C . ASN A 1 177 ? 62.203 11.370 22.878 1.00 18.65 157 ASN A C 1
ATOM 1224 O O . ASN A 1 177 ? 63.331 11.433 22.372 1.00 17.62 157 ASN A O 1
ATOM 1229 N N . ASP A 1 178 ? 61.101 11.137 22.152 1.00 16.27 158 ASP A N 1
ATOM 1230 C CA . ASP A 1 178 ? 61.193 10.976 20.704 1.00 18.03 158 ASP A CA 1
ATOM 1231 C C . ASP A 1 178 ? 61.641 12.258 20.019 1.00 18.60 158 ASP A C 1
ATOM 1232 O O . ASP A 1 178 ? 62.306 12.200 18.980 1.00 19.41 158 ASP A O 1
ATOM 1237 N N . TYR A 1 179 ? 61.270 13.416 20.558 1.00 19.49 159 TYR A N 1
ATOM 1238 C CA . TYR A 1 179 ? 61.840 14.652 20.037 1.00 21.43 159 TYR A CA 1
ATOM 1239 C C . TYR A 1 179 ? 63.331 14.728 20.325 1.00 20.85 159 TYR A C 1
ATOM 1240 O O . TYR A 1 179 ? 64.110 15.144 19.463 1.00 23.11 159 TYR A O 1
ATOM 1249 N N . ARG A 1 180 ? 63.749 14.301 21.524 1.00 22.82 160 ARG A N 1
ATOM 1250 C CA . ARG A 1 180 ? 65.173 14.277 21.842 1.00 23.37 160 ARG A CA 1
ATOM 1251 C C . ARG A 1 180 ? 65.944 13.436 20.831 1.00 21.40 160 ARG A C 1
ATOM 1252 O O . ARG A 1 180 ? 66.995 13.854 20.337 1.00 20.53 160 ARG A O 1
ATOM 1260 N N . LEU A 1 181 ? 65.433 12.250 20.506 1.00 21.15 161 LEU A N 1
ATOM 1261 C CA . LEU A 1 181 ? 66.084 11.413 19.504 1.00 20.07 161 LEU A CA 1
ATOM 1262 C C . LEU A 1 181 ? 66.219 12.143 18.176 1.00 20.75 161 LEU A C 1
ATOM 1263 O O . LEU A 1 181 ? 67.281 12.110 17.547 1.00 21.45 161 LEU A O 1
ATOM 1268 N N . TYR A 1 182 ? 65.153 12.802 17.716 1.00 20.88 162 TYR A N 1
ATOM 1269 C CA . TYR A 1 182 ? 65.238 13.405 16.390 1.00 23.13 162 TYR A CA 1
ATOM 1270 C C . TYR A 1 182 ? 66.094 14.668 16.399 1.00 24.65 162 TYR A C 1
ATOM 1271 O O . TYR A 1 182 ? 66.804 14.932 15.424 1.00 24.99 162 TYR A O 1
ATOM 1280 N N . GLU A 1 183 ? 66.087 15.423 17.506 1.00 26.09 163 GLU A N 1
ATOM 1281 C CA . GLU A 1 183 ? 66.855 16.665 17.588 1.00 24.50 163 GLU A CA 1
ATOM 1282 C C . GLU A 1 183 ? 68.352 16.418 17.746 1.00 24.36 163 GLU A C 1
ATOM 1283 O O . GLU A 1 183 ? 69.168 17.178 17.217 1.00 24.26 163 GLU A O 1
ATOM 1289 N N . GLN A 1 184 ? 68.744 15.396 18.495 1.00 22.67 164 GLN A N 1
ATOM 1290 C CA . GLN A 1 184 ? 70.163 15.096 18.624 1.00 22.25 164 GLN A CA 1
ATOM 1291 C C . GLN A 1 184 ? 70.678 14.265 17.473 1.00 22.77 164 GLN A C 1
ATOM 1292 O O . GLN A 1 184 ? 71.833 13.849 17.490 1.00 21.88 164 GLN A O 1
ATOM 1298 N N . TYR A 1 185 ? 69.843 14.024 16.474 1.00 22.25 165 TYR A N 1
ATOM 1299 C CA . TYR A 1 185 ? 70.240 13.202 15.348 1.00 22.83 165 TYR A CA 1
ATOM 1300 C C . TYR A 1 185 ? 71.241 13.949 14.468 1.00 23.53 165 TYR A C 1
ATOM 1301 O O . TYR A 1 185 ? 71.037 15.115 14.118 1.00 26.22 165 TYR A O 1
ATOM 1310 N N . VAL A 1 186 ? 72.329 13.272 14.114 1.00 24.04 166 VAL A N 1
ATOM 1311 C CA . VAL A 1 186 ? 73.392 13.823 13.282 1.00 24.78 166 VAL A CA 1
ATOM 1312 C C . VAL A 1 186 ? 73.627 12.855 12.126 1.00 25.35 166 VAL A C 1
ATOM 1313 O O . VAL A 1 186 ? 74.148 11.750 12.332 1.00 27.26 166 VAL A O 1
ATOM 1317 N N . PHE A 1 187 ? 73.260 13.266 10.912 1.00 24.89 167 PHE A N 1
ATOM 1318 C CA . PHE A 1 187 ? 73.438 12.404 9.751 1.00 26.53 167 PHE A CA 1
ATOM 1319 C C . PHE A 1 187 ? 74.918 12.121 9.503 1.00 27.68 167 PHE A C 1
ATOM 1320 O O . PHE A 1 187 ? 75.748 13.035 9.518 1.00 28.65 167 PHE A O 1
ATOM 1328 N N . GLN A 1 188 ? 75.258 10.853 9.268 1.00 27.45 168 GLN A N 1
ATOM 1329 C CA . GLN A 1 188 ? 76.560 10.519 8.696 1.00 31.32 168 GLN A CA 1
ATOM 1330 C C . GLN A 1 188 ? 76.360 9.670 7.454 1.00 29.97 168 GLN A C 1
ATOM 1331 O O . GLN A 1 188 ? 75.687 8.639 7.506 1.00 29.74 168 GLN A O 1
ATOM 1337 N N . ALA A 1 189 ? 76.966 10.096 6.351 1.00 29.05 169 ALA A N 1
ATOM 1338 C CA . ALA A 1 189 ? 76.889 9.369 5.092 1.00 29.88 169 ALA A CA 1
ATOM 1339 C C . ALA A 1 189 ? 77.146 7.875 5.257 1.00 28.20 169 ALA A C 1
ATOM 1340 O O . ALA A 1 189 ? 77.821 7.445 6.202 1.00 26.87 169 ALA A O 1
ATOM 1342 N N . LYS A 1 190 ? 76.618 7.088 4.323 1.00 27.42 170 LYS A N 1
ATOM 1343 C CA . LYS A 1 190 ? 76.588 5.634 4.404 1.00 26.87 170 LYS A CA 1
ATOM 1344 C C . LYS A 1 190 ? 77.590 4.990 3.438 1.00 28.21 170 LYS A C 1
ATOM 1345 O O . LYS A 1 190 ? 78.183 5.643 2.575 1.00 30.79 170 LYS A O 1
ATOM 1351 N N . ALA A 1 191 ? 77.760 3.678 3.586 1.00 26.54 171 ALA A N 1
ATOM 1352 C CA . ALA A 1 191 ? 78.693 2.910 2.776 1.00 31.63 171 ALA A CA 1
ATOM 1353 C C . ALA A 1 191 ? 78.075 2.370 1.492 1.00 34.37 171 ALA A C 1
ATOM 1354 O O . ALA A 1 191 ? 78.696 1.532 0.830 1.00 37.60 171 ALA A O 1
ATOM 1356 N N . ARG A 1 192 ? 76.883 2.823 1.119 1.00 29.40 172 ARG A N 1
ATOM 1357 C CA . ARG A 1 192 ? 76.170 2.167 0.036 1.00 28.40 172 ARG A CA 1
ATOM 1358 C C . ARG A 1 192 ? 74.992 3.028 -0.342 1.00 25.33 172 ARG A C 1
ATOM 1359 O O . ARG A 1 192 ? 74.428 3.719 0.507 1.00 28.65 172 ARG A O 1
ATOM 1367 N N . THR A 1 193 ? 74.629 2.980 -1.618 1.00 26.54 173 THR A N 1
ATOM 1368 C CA . THR A 1 193 ? 73.405 3.592 -2.124 1.00 25.95 173 THR A CA 1
ATOM 1369 C C . THR A 1 193 ? 72.329 2.521 -2.189 1.00 24.29 173 THR A C 1
ATOM 1370 O O . THR A 1 193 ? 72.558 1.441 -2.750 1.00 23.39 173 THR A O 1
ATOM 1374 N N . LEU A 1 194 ? 71.166 2.818 -1.611 1.00 22.47 174 LEU A N 1
ATOM 1375 C CA . LEU A 1 194 ? 70.025 1.926 -1.754 1.00 21.04 174 LEU A CA 1
ATOM 1376 C C . LEU A 1 194 ? 69.742 1.695 -3.234 1.00 20.15 174 LEU A C 1
ATOM 1377 O O . LEU A 1 194 ? 70.013 2.549 -4.084 1.00 22.52 174 LEU A O 1
ATOM 1382 N N . THR A 1 195 ? 69.226 0.509 -3.547 1.00 21.32 175 THR A N 1
ATOM 1383 C CA . THR A 1 195 ? 68.869 0.140 -4.911 1.00 21.00 175 THR A CA 1
ATOM 1384 C C . THR A 1 195 ? 67.395 -0.251 -5.025 1.00 21.39 175 THR A C 1
ATOM 1385 O O . THR A 1 195 ? 67.038 -1.128 -5.809 1.00 21.27 175 THR A O 1
ATOM 1389 N N . CYS A 1 196 ? 66.533 0.368 -4.237 1.00 20.84 176 CYS A N 1
ATOM 1390 C CA . CYS A 1 196 ? 65.103 0.139 -4.323 1.00 20.11 176 CYS A CA 1
ATOM 1391 C C . CYS A 1 196 ? 64.404 1.476 -4.501 1.00 20.53 176 CYS A C 1
ATOM 1392 O O . CYS A 1 196 ? 64.998 2.532 -4.264 1.00 19.63 176 CYS A O 1
ATOM 1395 N N . PRO A 1 197 ? 63.149 1.468 -4.946 1.00 19.96 177 PRO A N 1
ATOM 1396 C CA . PRO A 1 197 ? 62.418 2.730 -5.085 1.00 19.93 177 PRO A CA 1
ATOM 1397 C C . PRO A 1 197 ? 62.090 3.334 -3.725 1.00 19.37 177 PRO A C 1
ATOM 1398 O O . PRO A 1 197 ? 61.845 2.628 -2.746 1.00 19.21 177 PRO A O 1
ATOM 1402 N N . ILE A 1 198 ? 62.119 4.662 -3.669 1.00 19.01 178 ILE A N 1
ATOM 1403 C CA . ILE A 1 198 ? 61.715 5.426 -2.496 1.00 19.71 178 ILE A CA 1
ATOM 1404 C C . ILE A 1 198 ? 60.414 6.142 -2.827 1.00 20.78 178 ILE A C 1
ATOM 1405 O O . ILE A 1 198 ? 60.311 6.802 -3.866 1.00 21.64 178 ILE A O 1
ATOM 1410 N N . VAL A 1 199 ? 59.426 6.027 -1.950 1.00 17.10 179 VAL A N 1
ATOM 1411 C CA . VAL A 1 199 ? 58.181 6.775 -2.081 1.00 18.85 179 VAL A CA 1
ATOM 1412 C C . VAL A 1 199 ? 58.083 7.733 -0.905 1.00 17.93 179 VAL A C 1
ATOM 1413 O O . VAL A 1 199 ? 58.292 7.332 0.243 1.00 18.43 179 VAL A O 1
ATOM 1417 N N . LEU A 1 200 ? 57.776 8.994 -1.196 1.00 18.25 180 LEU A N 1
ATOM 1418 C CA . LEU A 1 200 ? 57.676 10.045 -0.198 1.00 20.12 180 LEU A CA 1
ATOM 1419 C C . LEU A 1 200 ? 56.229 10.510 -0.104 1.00 21.12 180 LEU A C 1
ATOM 1420 O O . LEU A 1 200 ? 55.578 10.735 -1.131 1.00 20.76 180 LEU A O 1
ATOM 1425 N N . PHE A 1 201 ? 55.729 10.631 1.125 1.00 18.68 181 PHE A N 1
ATOM 1426 C CA . PHE A 1 201 ? 54.375 11.096 1.406 1.00 20.57 181 PHE A CA 1
ATOM 1427 C C . PHE A 1 201 ? 54.439 12.419 2.158 1.00 21.90 181 PHE A C 1
ATOM 1428 O O . PHE A 1 201 ? 55.207 12.567 3.111 1.00 22.22 181 PHE A O 1
ATOM 1436 N N . HIS A 1 202 ? 53.611 13.369 1.733 1.00 22.88 182 HIS A N 1
ATOM 1437 C CA . HIS A 1 202 ? 53.681 14.741 2.211 1.00 25.83 182 HIS A CA 1
ATOM 1438 C C . HIS A 1 202 ? 52.268 15.311 2.229 1.00 26.86 182 HIS A C 1
ATOM 1439 O O . HIS A 1 202 ? 51.519 15.127 1.267 1.00 25.02 182 HIS A O 1
ATOM 1446 N N . GLY A 1 203 ? 51.887 15.946 3.338 1.00 23.76 183 GLY A N 1
ATOM 1447 C CA . GLY A 1 203 ? 50.667 16.730 3.390 1.00 27.79 183 GLY A CA 1
ATOM 1448 C C . GLY A 1 203 ? 50.982 18.181 3.108 1.00 31.88 183 GLY A C 1
ATOM 1449 O O . GLY A 1 203 ? 51.811 18.789 3.789 1.00 35.51 183 GLY A O 1
ATOM 1450 N N . ASP A 1 204 ? 50.313 18.746 2.089 1.00 33.63 184 ASP A N 1
ATOM 1451 C CA . ASP A 1 204 ? 50.694 20.067 1.587 1.00 34.02 184 ASP A CA 1
ATOM 1452 C C . ASP A 1 204 ? 50.605 21.146 2.659 1.00 34.48 184 ASP A C 1
ATOM 1453 O O . ASP A 1 204 ? 51.311 22.156 2.573 1.00 34.72 184 ASP A O 1
ATOM 1458 N N . ALA A 1 205 ? 49.743 20.966 3.661 1.00 36.29 185 ALA A N 1
ATOM 1459 C CA . ALA A 1 205 ? 49.630 21.896 4.779 1.00 36.05 185 ALA A CA 1
ATOM 1460 C C . ALA A 1 205 ? 50.521 21.515 5.957 1.00 35.88 185 ALA A C 1
ATOM 1461 O O . ALA A 1 205 ? 50.361 22.064 7.052 1.00 38.36 185 ALA A O 1
ATOM 1463 N N . ASP A 1 206 ? 51.450 20.589 5.763 1.00 37.84 186 ASP A N 1
ATOM 1464 C CA . ASP A 1 206 ? 52.322 20.159 6.846 1.00 37.21 186 ASP A CA 1
ATOM 1465 C C . ASP A 1 206 ? 53.348 21.247 7.135 1.00 39.49 186 ASP A C 1
ATOM 1466 O O . ASP A 1 206 ? 54.164 21.581 6.269 1.00 37.63 186 ASP A O 1
ATOM 1471 N N . ASN A 1 207 ? 53.303 21.805 8.350 1.00 42.85 187 ASN A N 1
ATOM 1472 C CA . ASN A 1 207 ? 54.245 22.855 8.740 1.00 45.56 187 ASN A CA 1
ATOM 1473 C C . ASN A 1 207 ? 55.630 22.328 9.100 1.00 43.57 187 ASN A C 1
ATOM 1474 O O . ASN A 1 207 ? 56.596 23.099 9.079 1.00 44.83 187 ASN A O 1
ATOM 1479 N N . LEU A 1 208 ? 55.752 21.050 9.440 1.00 44.46 188 LEU A N 1
ATOM 1480 C CA . LEU A 1 208 ? 57.019 20.492 9.889 1.00 40.89 188 LEU A CA 1
ATOM 1481 C C . LEU A 1 208 ? 57.826 19.857 8.768 1.00 37.23 188 LEU A C 1
ATOM 1482 O O . LEU A 1 208 ? 58.936 19.385 9.017 1.00 42.91 188 LEU A O 1
ATOM 1487 N N . VAL A 1 209 ? 57.306 19.819 7.549 1.00 38.43 189 VAL A N 1
ATOM 1488 C CA . VAL A 1 209 ? 58.030 19.250 6.418 1.00 40.01 189 VAL A CA 1
ATOM 1489 C C . VAL A 1 209 ? 58.039 20.287 5.310 1.00 40.23 189 VAL A C 1
ATOM 1490 O O . VAL A 1 209 ? 56.975 20.758 4.886 1.00 40.92 189 VAL A O 1
ATOM 1494 N N . MET A 1 210 ? 59.232 20.623 4.829 1.00 38.85 190 MET A N 1
ATOM 1495 C CA . MET A 1 210 ? 59.388 21.588 3.748 1.00 42.45 190 MET A CA 1
ATOM 1496 C C . MET A 1 210 ? 59.402 20.856 2.410 1.00 42.68 190 MET A C 1
ATOM 1497 O O . MET A 1 210 ? 60.377 20.188 2.066 1.00 43.93 190 MET A O 1
ATOM 1502 N N . GLN A 1 211 ? 58.312 20.986 1.661 1.00 40.75 191 GLN A N 1
ATOM 1503 C CA . GLN A 1 211 ? 58.174 20.327 0.366 1.00 38.22 191 GLN A CA 1
ATOM 1504 C C . GLN A 1 211 ? 59.368 20.533 -0.566 1.00 40.53 191 GLN A C 1
ATOM 1505 O O . GLN A 1 211 ? 59.823 19.593 -1.217 1.00 41.87 191 GLN A O 1
ATOM 1511 N N . ASP A 1 212 ? 59.873 21.761 -0.628 1.00 44.61 192 ASP A N 1
ATOM 1512 C CA . ASP A 1 212 ? 60.996 22.074 -1.500 1.00 45.82 192 ASP A CA 1
ATOM 1513 C C . ASP A 1 212 ? 62.226 21.231 -1.185 1.00 41.00 192 ASP A C 1
ATOM 1514 O O . ASP A 1 212 ? 63.059 21.020 -2.068 1.00 42.62 192 ASP A O 1
ATOM 1519 N N . GLU A 1 213 ? 62.346 20.736 0.046 1.00 40.69 193 GLU A N 1
ATOM 1520 C CA . GLU A 1 213 ? 63.553 20.056 0.499 1.00 39.87 193 GLU A CA 1
ATOM 1521 C C . GLU A 1 213 ? 63.622 18.599 0.066 1.00 36.89 193 GLU A C 1
ATOM 1522 O O . GLU A 1 213 ? 64.712 18.014 0.089 1.00 34.72 193 GLU A O 1
ATOM 1528 N N . LEU A 1 214 ? 62.487 18.000 -0.299 1.00 35.66 194 LEU A N 1
ATOM 1529 C CA . LEU A 1 214 ? 62.406 16.560 -0.505 1.00 34.56 194 LEU A CA 1
ATOM 1530 C C . LEU A 1 214 ? 63.183 16.097 -1.724 1.00 32.99 194 LEU A C 1
ATOM 1531 O O . LEU A 1 214 ? 63.366 14.889 -1.901 1.00 31.50 194 LEU A O 1
ATOM 1536 N N . LEU A 1 215 ? 63.657 17.022 -2.553 1.00 33.41 195 LEU A N 1
ATOM 1537 C CA . LEU A 1 215 ? 64.518 16.651 -3.665 1.00 33.76 195 LEU A CA 1
ATOM 1538 C C . LEU A 1 215 ? 65.852 16.085 -3.186 1.00 34.04 195 LEU A C 1
ATOM 1539 O O . LEU A 1 215 ? 66.511 15.349 -3.932 1.00 33.66 195 LEU A O 1
ATOM 1544 N N . ALA A 1 216 ? 66.258 16.403 -1.954 1.00 32.13 196 ALA A N 1
ATOM 1545 C CA . ALA A 1 216 ? 67.464 15.848 -1.359 1.00 29.23 196 ALA A CA 1
ATOM 1546 C C . ALA A 1 216 ? 67.338 14.373 -1.039 1.00 27.18 196 ALA A C 1
ATOM 1547 O O . ALA A 1 216 ? 68.300 13.784 -0.547 1.00 28.88 196 ALA A O 1
ATOM 1549 N N . TRP A 1 217 ? 66.175 13.776 -1.271 1.00 26.46 197 TRP A N 1
ATOM 1550 C CA . TRP A 1 217 ? 65.967 12.362 -1.007 1.00 27.06 197 TRP A CA 1
ATOM 1551 C C . TRP A 1 217 ? 66.489 11.467 -2.120 1.00 26.31 197 TRP A C 1
ATOM 1552 O O . TRP A 1 217 ? 66.732 10.283 -1.874 1.00 25.66 197 TRP A O 1
ATOM 1563 N N . GLU A 1 218 ? 66.681 12.003 -3.330 1.00 28.00 198 GLU A N 1
ATOM 1564 C CA . GLU A 1 218 ? 66.877 11.173 -4.513 1.00 24.64 198 GLU A CA 1
ATOM 1565 C C . GLU A 1 218 ? 68.266 10.550 -4.589 1.00 24.03 198 GLU A C 1
ATOM 1566 O O . GLU A 1 218 ? 68.423 9.473 -5.178 1.00 25.54 198 GLU A O 1
ATOM 1572 N N . LYS A 1 219 ? 69.285 11.179 -4.003 1.00 25.62 199 LYS A N 1
ATOM 1573 C CA . LYS A 1 219 ? 70.623 10.593 -4.067 1.00 22.96 199 LYS A CA 1
ATOM 1574 C C . LYS A 1 219 ? 70.781 9.332 -3.218 1.00 22.99 199 LYS A C 1
ATOM 1575 O O . LYS A 1 219 ? 71.813 8.660 -3.332 1.00 20.13 199 LYS A O 1
ATOM 1581 N N . PHE A 1 220 ? 69.811 9.005 -2.365 1.00 22.76 200 PHE A N 1
ATOM 1582 C CA . PHE A 1 220 ? 69.933 7.893 -1.430 1.00 19.94 200 PHE A CA 1
ATOM 1583 C C . PHE A 1 220 ? 69.519 6.555 -2.027 1.00 20.02 200 PHE A C 1
ATOM 1584 O O . PHE A 1 220 ? 69.654 5.525 -1.358 1.00 18.22 200 PHE A O 1
ATOM 1592 N N . THR A 1 221 ? 69.041 6.546 -3.274 1.00 21.49 201 THR A N 1
ATOM 1593 C CA . THR A 1 221 ? 68.740 5.324 -4.002 1.00 20.76 201 THR A CA 1
ATOM 1594 C C . THR A 1 221 ? 69.133 5.505 -5.463 1.00 21.45 201 THR A C 1
ATOM 1595 O O . THR A 1 221 ? 69.111 6.618 -5.992 1.00 21.32 201 THR A O 1
ATOM 1599 N N . THR A 1 222 ? 69.515 4.402 -6.110 1.00 21.56 202 THR A N 1
ATOM 1600 C CA . THR A 1 222 ? 69.742 4.444 -7.550 1.00 21.27 202 THR A CA 1
ATOM 1601 C C . THR A 1 222 ? 68.461 4.328 -8.351 1.00 22.31 202 THR A C 1
ATOM 1602 O O . THR A 1 222 ? 68.495 4.516 -9.573 1.00 22.96 202 THR A O 1
ATOM 1606 N N . ARG A 1 223 ? 67.343 4.008 -7.713 1.00 23.20 203 ARG A N 1
ATOM 1607 C CA . ARG A 1 223 ? 66.095 3.866 -8.434 1.00 20.73 203 ARG A CA 1
ATOM 1608 C C . ARG A 1 223 ? 65.278 5.146 -8.332 1.00 21.49 203 ARG A C 1
ATOM 1609 O O . ARG A 1 223 ? 65.717 6.177 -7.813 1.00 24.87 203 ARG A O 1
ATOM 1617 N N . LYS A 1 224 ? 64.091 5.087 -8.916 1.00 23.55 204 LYS A N 1
ATOM 1618 C CA . LYS A 1 224 ? 63.203 6.232 -8.956 1.00 23.26 204 LYS A CA 1
ATOM 1619 C C . LYS A 1 224 ? 62.744 6.593 -7.543 1.00 23.71 204 LYS A C 1
ATOM 1620 O O . LYS A 1 224 ? 62.348 5.725 -6.760 1.00 23.28 204 LYS A O 1
ATOM 1626 N N . THR A 1 225 ? 62.835 7.871 -7.204 1.00 24.34 205 THR A N 1
ATOM 1627 C CA . THR A 1 225 ? 62.078 8.434 -6.098 1.00 24.14 205 THR A CA 1
ATOM 1628 C C . THR A 1 225 ? 60.740 8.947 -6.621 1.00 24.73 205 THR A C 1
ATOM 1629 O O . THR A 1 225 ? 60.646 9.419 -7.758 1.00 28.13 205 THR A O 1
ATOM 1633 N N . ARG A 1 226 ? 59.701 8.844 -5.799 1.00 23.08 206 ARG A N 1
ATOM 1634 C CA . ARG A 1 226 ? 58.375 9.305 -6.196 1.00 23.75 206 ARG A CA 1
ATOM 1635 C C . ARG A 1 226 ? 57.712 10.033 -5.037 1.00 24.60 206 ARG A C 1
ATOM 1636 O O . ARG A 1 226 ? 57.726 9.549 -3.900 1.00 23.30 206 ARG A O 1
ATOM 1644 N N . THR A 1 227 ? 57.124 11.192 -5.318 1.00 22.90 207 THR A N 1
ATOM 1645 C CA . THR A 1 227 ? 56.531 12.015 -4.275 1.00 23.01 207 THR A CA 1
ATOM 1646 C C . THR A 1 227 ? 55.031 12.157 -4.486 1.00 23.47 207 THR A C 1
ATOM 1647 O O . THR A 1 227 ? 54.568 12.406 -5.603 1.00 24.71 207 THR A O 1
ATOM 1651 N N . ILE A 1 228 ? 54.282 12.005 -3.403 1.00 23.84 208 ILE A N 1
ATOM 1652 C CA . ILE A 1 228 ? 52.830 12.031 -3.419 1.00 22.23 208 ILE A CA 1
ATOM 1653 C C . ILE A 1 228 ? 52.383 13.056 -2.390 1.00 25.35 208 ILE A C 1
ATOM 1654 O O . ILE A 1 228 ? 52.637 12.886 -1.194 1.00 28.52 208 ILE A O 1
ATOM 1659 N N . ILE A 1 229 ? 51.726 14.119 -2.838 1.00 25.12 209 ILE A N 1
ATOM 1660 C CA . ILE A 1 229 ? 51.324 15.202 -1.950 1.00 24.96 209 ILE A CA 1
ATOM 1661 C C . ILE A 1 229 ? 49.828 15.115 -1.700 1.00 26.80 209 ILE A C 1
ATOM 1662 O O . ILE A 1 229 ? 49.038 15.027 -2.645 1.00 29.63 209 ILE A O 1
ATOM 1667 N N . PHE A 1 230 ? 49.441 15.138 -0.424 1.00 26.95 210 PHE A N 1
ATOM 1668 C CA . PHE A 1 230 ? 48.037 15.108 -0.054 1.00 28.01 210 PHE A CA 1
ATOM 1669 C C . PHE A 1 230 ? 47.509 16.530 0.020 1.00 32.41 210 PHE A C 1
ATOM 1670 O O . PHE A 1 230 ? 48.024 17.331 0.814 1.00 33.74 210 PHE A O 1
ATOM 1678 N N . PRO A 1 231 ? 46.527 16.896 -0.799 1.00 33.47 211 PRO A N 1
ATOM 1679 C CA . PRO A 1 231 ? 46.015 18.268 -0.756 1.00 35.66 211 PRO A CA 1
ATOM 1680 C C . PRO A 1 231 ? 45.237 18.507 0.527 1.00 32.76 211 PRO A C 1
ATOM 1681 O O . PRO A 1 231 ? 44.480 17.649 0.982 1.00 33.70 211 PRO A O 1
ATOM 1685 N N . ALA A 1 232 ? 45.450 19.679 1.124 1.00 35.87 212 ALA A N 1
ATOM 1686 C CA . ALA A 1 232 ? 44.742 20.082 2.340 1.00 36.95 212 ALA A CA 1
ATOM 1687 C C . ALA A 1 232 ? 44.915 19.034 3.440 1.00 34.87 212 ALA A C 1
ATOM 1688 O O . ALA A 1 232 ? 43.954 18.473 3.974 1.00 36.36 212 ALA A O 1
ATOM 1690 N N . ALA A 1 233 ? 46.174 18.783 3.773 1.00 34.22 213 ALA A N 1
ATOM 1691 C CA . ALA A 1 233 ? 46.526 17.742 4.722 1.00 31.07 213 ALA A CA 1
ATOM 1692 C C . ALA A 1 233 ? 47.675 18.244 5.570 1.00 31.22 213 ALA A C 1
ATOM 1693 O O . ALA A 1 233 ? 48.639 18.801 5.042 1.00 33.24 213 ALA A O 1
ATOM 1695 N N . ASP A 1 234 ? 47.564 18.050 6.879 1.00 31.78 214 ASP A N 1
ATOM 1696 C CA . ASP A 1 234 ? 48.601 18.472 7.807 1.00 31.91 214 ASP A CA 1
ATOM 1697 C C . ASP A 1 234 ? 49.597 17.345 8.066 1.00 29.76 214 ASP A C 1
ATOM 1698 O O . ASP A 1 234 ? 49.743 16.428 7.255 1.00 30.01 214 ASP A O 1
ATOM 1703 N N . HIS A 1 235 ? 50.282 17.402 9.204 1.00 28.20 215 HIS A N 1
ATOM 1704 C CA . HIS A 1 235 ? 51.271 16.380 9.520 1.00 27.03 215 HIS A CA 1
ATOM 1705 C C . HIS A 1 235 ? 50.633 15.013 9.678 1.00 24.83 215 HIS A C 1
ATOM 1706 O O . HIS A 1 235 ? 51.264 13.994 9.384 1.00 23.49 215 HIS A O 1
ATOM 1713 N N . PHE A 1 236 ? 49.396 14.962 10.157 1.00 25.93 216 PHE A N 1
ATOM 1714 C CA . PHE A 1 236 ? 48.777 13.695 10.512 1.00 24.73 216 PHE A CA 1
ATOM 1715 C C . PHE A 1 236 ? 47.818 13.212 9.440 1.00 22.40 216 PHE A C 1
ATOM 1716 O O . PHE A 1 236 ? 46.865 12.488 9.742 1.00 21.69 216 PHE A O 1
ATOM 1724 N N . PHE A 1 237 ? 48.078 13.595 8.182 1.00 23.60 217 PHE A N 1
ATOM 1725 C CA . PHE A 1 237 ? 47.430 12.954 7.047 1.00 22.07 217 PHE A CA 1
ATOM 1726 C C . PHE A 1 237 ? 47.631 11.446 7.078 1.00 20.74 217 PHE A C 1
ATOM 1727 O O . PHE A 1 237 ? 46.782 10.706 6.577 1.00 22.16 217 PHE A O 1
ATOM 1735 N N . VAL A 1 238 ? 48.741 10.969 7.663 1.00 17.43 218 VAL A N 1
ATOM 1736 C CA . VAL A 1 238 ? 49.014 9.528 7.700 1.00 18.71 218 VAL A CA 1
ATOM 1737 C C . VAL A 1 238 ? 47.909 8.769 8.432 1.00 18.63 218 VAL A C 1
ATOM 1738 O O . VAL A 1 238 ? 47.664 7.588 8.153 1.00 17.95 218 VAL A O 1
ATOM 1742 N N . ASP A 1 239 ? 47.242 9.410 9.387 1.00 18.47 219 ASP A N 1
ATOM 1743 C CA . ASP A 1 239 ? 46.111 8.777 10.055 1.00 17.68 219 ASP A CA 1
ATOM 1744 C C . ASP A 1 239 ? 44.796 9.128 9.388 1.00 20.42 219 ASP A C 1
ATOM 1745 O O . ASP A 1 239 ? 43.959 8.249 9.178 1.00 20.19 219 ASP A O 1
ATOM 1750 N N . LYS A 1 240 ? 44.604 10.404 9.050 1.00 23.92 220 LYS A N 1
ATOM 1751 C CA . LYS A 1 240 ? 43.312 10.846 8.537 1.00 22.93 220 LYS A CA 1
ATOM 1752 C C . LYS A 1 240 ? 43.030 10.260 7.164 1.00 24.81 220 LYS A C 1
ATOM 1753 O O . LYS A 1 240 ? 41.881 9.922 6.854 1.00 28.46 220 LYS A O 1
ATOM 1759 N N . HIS A 1 241 ? 44.051 10.135 6.330 1.00 22.27 221 HIS A N 1
ATOM 1760 C CA . HIS A 1 241 ? 43.910 9.580 4.990 1.00 24.35 221 HIS A CA 1
ATOM 1761 C C . HIS A 1 241 ? 44.685 8.277 4.859 1.00 21.79 221 HIS A C 1
ATOM 1762 O O . HIS A 1 241 ? 45.243 7.960 3.805 1.00 21.12 221 HIS A O 1
ATOM 1769 N N . PHE A 1 242 ? 44.712 7.494 5.939 1.00 20.19 222 PHE A N 1
ATOM 1770 C CA . PHE A 1 242 ? 45.492 6.267 5.923 1.00 19.56 222 PHE A CA 1
ATOM 1771 C C . PHE A 1 242 ? 45.059 5.333 4.807 1.00 19.01 222 PHE A C 1
ATOM 1772 O O . PHE A 1 242 ? 45.867 4.531 4.336 1.00 20.36 222 PHE A O 1
ATOM 1780 N N . GLU A 1 243 ? 43.800 5.401 4.372 1.00 20.62 223 GLU A N 1
ATOM 1781 C CA . GLU A 1 243 ? 43.361 4.451 3.353 1.00 20.44 223 GLU A CA 1
ATOM 1782 C C . GLU A 1 243 ? 43.990 4.767 2.007 1.00 16.81 223 GLU A C 1
ATOM 1783 O O . GLU A 1 243 ? 44.275 3.848 1.231 1.00 16.52 223 GLU A O 1
ATOM 1789 N N . GLN A 1 244 ? 44.200 6.055 1.720 1.00 17.32 224 GLN A N 1
ATOM 1790 C CA . GLN A 1 244 ? 44.901 6.473 0.504 1.00 21.08 224 GLN A CA 1
ATOM 1791 C C . GLN A 1 244 ? 46.383 6.134 0.579 1.00 20.25 224 GLN A C 1
ATOM 1792 O O . GLN A 1 244 ? 46.969 5.644 -0.393 1.00 23.13 224 GLN A O 1
ATOM 1798 N N . VAL A 1 245 ? 47.015 6.426 1.719 1.00 18.25 225 VAL A N 1
ATOM 1799 C CA . VAL A 1 245 ? 48.402 6.023 1.927 1.00 19.59 225 VAL A CA 1
ATOM 1800 C C . VAL A 1 245 ? 48.560 4.529 1.665 1.00 18.67 225 VAL A C 1
ATOM 1801 O O . VAL A 1 245 ? 49.484 4.095 0.968 1.00 18.52 225 VAL A O 1
ATOM 1805 N N . VAL A 1 246 ? 47.663 3.714 2.220 1.00 17.15 226 VAL A N 1
ATOM 1806 C CA . VAL A 1 246 ? 47.782 2.286 1.963 1.00 16.60 226 VAL A CA 1
ATOM 1807 C C . VAL A 1 246 ? 47.415 1.978 0.523 1.00 20.03 226 VAL A C 1
ATOM 1808 O O . VAL A 1 246 ? 47.867 0.968 -0.029 1.00 19.28 226 VAL A O 1
ATOM 1812 N N . GLY A 1 247 ? 46.566 2.804 -0.098 1.00 18.45 227 GLY A N 1
ATOM 1813 C CA . GLY A 1 247 ? 46.288 2.619 -1.516 1.00 19.79 227 GLY A CA 1
ATOM 1814 C C . GLY A 1 247 ? 47.544 2.737 -2.358 1.00 20.19 227 GLY A C 1
ATOM 1815 O O . GLY A 1 247 ? 47.742 1.976 -3.311 1.00 20.89 227 GLY A O 1
ATOM 1816 N N . TYR A 1 248 ? 48.425 3.677 -1.994 1.00 19.76 228 TYR A N 1
ATOM 1817 C CA . TYR A 1 248 ? 49.701 3.896 -2.671 1.00 19.07 228 TYR A CA 1
ATOM 1818 C C . TYR A 1 248 ? 50.739 2.834 -2.324 1.00 19.98 228 TYR A C 1
ATOM 1819 O O . TYR A 1 248 ? 51.492 2.391 -3.198 1.00 20.09 228 TYR A O 1
ATOM 1828 N N . VAL A 1 249 ? 50.829 2.445 -1.052 1.00 17.46 229 VAL A N 1
ATOM 1829 C CA . VAL A 1 249 ? 51.688 1.322 -0.683 1.00 19.01 229 VAL A CA 1
ATOM 1830 C C . VAL A 1 249 ? 51.311 0.096 -1.494 1.00 19.94 229 VAL A C 1
ATOM 1831 O O . VAL A 1 249 ? 52.183 -0.624 -2.001 1.00 20.50 229 VAL A O 1
ATOM 1835 N N . ASN A 1 250 ? 50.002 -0.156 -1.635 1.00 21.41 230 ASN A N 1
ATOM 1836 C CA . ASN A 1 250 ? 49.523 -1.318 -2.385 1.00 20.11 230 ASN A CA 1
ATOM 1837 C C . ASN A 1 250 ? 49.977 -1.261 -3.840 1.00 18.52 230 ASN A C 1
ATOM 1838 O O . ASN A 1 250 ? 50.462 -2.254 -4.385 1.00 17.72 230 ASN A O 1
ATOM 1843 N N . GLN A 1 251 ? 49.828 -0.094 -4.474 1.00 19.18 231 GLN A N 1
ATOM 1844 C CA . GLN A 1 251 ? 50.167 0.098 -5.884 1.00 20.03 231 GLN A CA 1
ATOM 1845 C C . GLN A 1 251 ? 51.669 0.078 -6.125 1.00 20.70 231 GLN A C 1
ATOM 1846 O O . GLN A 1 251 ? 52.119 -0.323 -7.205 1.00 21.35 231 GLN A O 1
ATOM 1852 N N . THR A 1 252 ? 52.454 0.526 -5.146 1.00 20.46 232 THR A N 1
ATOM 1853 C CA . THR A 1 252 ? 53.908 0.424 -5.231 1.00 20.79 232 THR A CA 1
ATOM 1854 C C . THR A 1 252 ? 54.362 -1.030 -5.245 1.00 19.31 232 THR A C 1
ATOM 1855 O O . THR A 1 252 ? 55.209 -1.426 -6.059 1.00 18.78 232 THR A O 1
ATOM 1859 N N . ILE A 1 253 ? 53.799 -1.835 -4.343 1.00 19.47 233 ILE A N 1
ATOM 1860 C CA . ILE A 1 253 ? 54.164 -3.242 -4.227 1.00 19.03 233 ILE A CA 1
ATOM 1861 C C . ILE A 1 253 ? 53.607 -4.046 -5.397 1.00 20.87 233 ILE A C 1
ATOM 1862 O O . ILE A 1 253 ? 54.297 -4.898 -5.970 1.00 18.60 233 ILE A O 1
ATOM 1867 N N . GLU A 1 254 ? 52.349 -3.795 -5.767 1.00 20.35 234 GLU A N 1
ATOM 1868 C CA . GLU A 1 254 ? 51.777 -4.466 -6.929 1.00 23.11 234 GLU A CA 1
ATOM 1869 C C . GLU A 1 254 ? 52.588 -4.159 -8.184 1.00 20.15 234 GLU A C 1
ATOM 1870 O O . GLU A 1 254 ? 52.789 -5.032 -9.031 1.00 22.61 234 GLU A O 1
ATOM 1876 N N . SER A 1 255 ? 53.096 -2.934 -8.297 1.00 20.00 235 SER A N 1
ATOM 1877 C CA . SER A 1 255 ? 53.862 -2.553 -9.479 1.00 20.64 235 SER A CA 1
ATOM 1878 C C . SER A 1 255 ? 55.228 -3.227 -9.520 1.00 19.92 235 SER A C 1
ATOM 1879 O O . SER A 1 255 ? 55.763 -3.459 -10.611 1.00 19.06 235 SER A O 1
ATOM 1882 N N . LEU A 1 256 ? 55.812 -3.533 -8.346 1.00 19.11 236 LEU A N 1
ATOM 1883 C CA . LEU A 1 256 ? 57.088 -4.233 -8.257 1.00 15.78 236 LEU A CA 1
ATOM 1884 C C . LEU A 1 256 ? 56.944 -5.733 -8.470 1.00 17.46 236 LEU A C 1
ATOM 1885 O O . LEU A 1 256 ? 57.892 -6.390 -8.902 1.00 19.31 236 LEU A O 1
ATOM 1890 N N . GLU A 1 257 ? 55.778 -6.297 -8.181 1.00 20.45 237 GLU A N 1
ATOM 1891 C CA . GLU A 1 257 ? 55.560 -7.708 -8.478 1.00 22.16 237 GLU A CA 1
ATOM 1892 C C . GLU A 1 257 ? 55.439 -7.980 -9.982 1.00 22.68 237 GLU A C 1
ATOM 1893 O O . GLU A 1 257 ? 55.578 -9.137 -10.408 1.00 22.40 237 GLU A O 1
ATOM 1899 N N . ILE A 1 258 ? 55.204 -6.943 -10.786 1.00 21.23 238 ILE A N 1
ATOM 1900 C CA . ILE A 1 258 ? 55.082 -7.084 -12.238 1.00 21.98 238 ILE A CA 1
ATOM 1901 C C . ILE A 1 258 ? 56.432 -6.907 -12.935 1.00 21.46 238 ILE A C 1
ATOM 1902 O O . ILE A 1 258 ? 56.818 -7.728 -13.768 1.00 23.30 238 ILE A O 1
ATOM 1907 N N . VAL A 1 259 ? 57.174 -5.842 -12.618 1.00 19.80 239 VAL A N 1
ATOM 1908 C CA . VAL A 1 259 ? 58.378 -5.471 -13.357 1.00 20.76 239 VAL A CA 1
ATOM 1909 C C . VAL A 1 259 ? 59.640 -5.461 -12.501 1.00 20.40 239 VAL A C 1
ATOM 1910 O O . VAL A 1 259 ? 60.720 -5.151 -13.018 1.00 20.96 239 VAL A O 1
ATOM 1914 N N . GLY A 1 260 ? 59.549 -5.769 -11.213 1.00 19.29 240 GLY A N 1
ATOM 1915 C CA . GLY A 1 260 ? 60.711 -5.696 -10.354 1.00 18.55 240 GLY A CA 1
ATOM 1916 C C . GLY A 1 260 ? 61.255 -4.282 -10.284 1.00 18.94 240 GLY A C 1
ATOM 1917 O O . GLY A 1 260 ? 62.297 -4.052 -9.671 1.00 22.71 240 GLY A O 1
ATOM 1918 N N . SER B 1 22 ? 29.943 10.997 44.309 1.00 32.64 2 SER B N 1
ATOM 1919 C CA . SER B 1 22 ? 31.307 11.065 43.801 1.00 38.80 2 SER B CA 1
ATOM 1920 C C . SER B 1 22 ? 31.531 9.976 42.745 1.00 36.03 2 SER B C 1
ATOM 1921 O O . SER B 1 22 ? 31.377 8.793 43.048 1.00 38.55 2 SER B O 1
ATOM 1924 N N . ASN B 1 23 ? 31.915 10.371 41.523 1.00 34.40 3 ASN B N 1
ATOM 1925 C CA . ASN B 1 23 ? 31.835 9.486 40.358 1.00 33.19 3 ASN B CA 1
ATOM 1926 C C . ASN B 1 23 ? 32.954 8.448 40.312 1.00 28.78 3 ASN B C 1
ATOM 1927 O O . ASN B 1 23 ? 34.135 8.781 40.441 1.00 30.00 3 ASN B O 1
ATOM 1932 N N . ILE B 1 24 ? 32.573 7.195 40.068 1.00 26.89 4 ILE B N 1
ATOM 1933 C CA . ILE B 1 24 ? 33.497 6.130 39.700 1.00 23.44 4 ILE B CA 1
ATOM 1934 C C . ILE B 1 24 ? 33.156 5.659 38.289 1.00 22.10 4 ILE B C 1
ATOM 1935 O O . ILE B 1 24 ? 31.980 5.512 37.937 1.00 21.50 4 ILE B O 1
ATOM 1940 N N . SER B 1 25 ? 34.188 5.418 37.485 1.00 22.42 5 SER B N 1
ATOM 1941 C CA . SER B 1 25 ? 34.026 4.832 36.161 1.00 20.60 5 SER B CA 1
ATOM 1942 C C . SER B 1 25 ? 34.184 3.314 36.235 1.00 18.67 5 SER B C 1
ATOM 1943 O O . SER B 1 25 ? 35.191 2.820 36.748 1.00 19.62 5 SER B O 1
ATOM 1946 N N . LEU B 1 26 ? 33.211 2.574 35.698 1.00 16.98 6 LEU B N 1
ATOM 1947 C CA . LEU B 1 26 ? 33.298 1.117 35.613 1.00 16.87 6 LEU B CA 1
ATOM 1948 C C . LEU B 1 26 ? 33.535 0.694 34.162 1.00 16.07 6 LEU B C 1
ATOM 1949 O O . LEU B 1 26 ? 32.635 0.807 33.324 1.00 15.77 6 LEU B O 1
ATOM 1954 N N . TYR B 1 27 ? 34.743 0.198 33.881 1.00 15.02 7 TYR B N 1
ATOM 1955 C CA . TYR B 1 27 ? 35.130 -0.279 32.559 1.00 16.41 7 TYR B CA 1
ATOM 1956 C C . TYR B 1 27 ? 34.874 -1.772 32.454 1.00 15.59 7 TYR B C 1
ATOM 1957 O O . TYR B 1 27 ? 35.355 -2.544 33.284 1.00 16.13 7 TYR B O 1
ATOM 1966 N N . CYS B 1 28 ? 34.138 -2.172 31.422 1.00 13.98 8 CYS B N 1
ATOM 1967 C CA . CYS B 1 28 ? 33.608 -3.524 31.288 1.00 14.70 8 CYS B CA 1
ATOM 1968 C C . CYS B 1 28 ? 34.082 -4.160 29.981 1.00 14.09 8 CYS B C 1
ATOM 1969 O O . CYS B 1 28 ? 33.925 -3.571 28.912 1.00 13.76 8 CYS B O 1
ATOM 1972 N N . LEU B 1 29 ? 34.631 -5.374 30.070 1.00 14.46 9 LEU B N 1
ATOM 1973 C CA . LEU B 1 29 ? 35.190 -6.113 28.941 1.00 15.97 9 LEU B CA 1
ATOM 1974 C C . LEU B 1 29 ? 34.390 -7.386 28.683 1.00 14.29 9 LEU B C 1
ATOM 1975 O O . LEU B 1 29 ? 34.144 -8.158 29.620 1.00 12.44 9 LEU B O 1
ATOM 1980 N N . PRO B 1 30 ? 34.023 -7.670 27.435 1.00 14.09 10 PRO B N 1
ATOM 1981 C CA . PRO B 1 30 ? 33.150 -8.809 27.154 1.00 12.96 10 PRO B CA 1
ATOM 1982 C C . PRO B 1 30 ? 33.902 -10.137 27.083 1.00 16.02 10 PRO B C 1
ATOM 1983 O O . PRO B 1 30 ? 35.128 -10.201 26.982 1.00 15.24 10 PRO B O 1
ATOM 1987 N N . TYR B 1 31 ? 33.125 -11.218 27.128 1.00 15.83 11 TYR B N 1
ATOM 1988 C CA . TYR B 1 31 ? 33.649 -12.563 26.938 1.00 16.93 11 TYR B CA 1
ATOM 1989 C C . TYR B 1 31 ? 33.828 -12.855 25.442 1.00 19.26 11 TYR B C 1
ATOM 1990 O O . TYR B 1 31 ? 33.453 -12.055 24.582 1.00 18.17 11 TYR B O 1
ATOM 1999 N N . SER B 1 32 ? 34.402 -14.022 25.128 1.00 19.14 12 SER B N 1
ATOM 2000 C CA . SER B 1 32 ? 34.715 -14.398 23.744 1.00 20.70 12 SER B CA 1
ATOM 2001 C C . SER B 1 32 ? 33.519 -14.210 22.822 1.00 20.64 12 SER B C 1
ATOM 2002 O O . SER B 1 32 ? 32.406 -14.640 23.128 1.00 21.18 12 SER B O 1
ATOM 2005 N N . GLY B 1 33 ? 33.760 -13.590 21.674 1.00 20.02 13 GLY B N 1
ATOM 2006 C CA . GLY B 1 33 ? 32.666 -13.321 20.771 1.00 21.74 13 GLY B CA 1
ATOM 2007 C C . GLY B 1 33 ? 31.650 -12.326 21.280 1.00 23.35 13 GLY B C 1
ATOM 2008 O O . GLY B 1 33 ? 30.659 -12.070 20.586 1.00 23.43 13 GLY B O 1
ATOM 2009 N N . GLY B 1 34 ? 31.859 -11.750 22.463 1.00 21.05 14 GLY B N 1
ATOM 2010 C CA . GLY B 1 34 ? 30.939 -10.763 22.988 1.00 19.91 14 GLY B CA 1
ATOM 2011 C C . GLY B 1 34 ? 31.282 -9.357 22.532 1.00 21.11 14 GLY B C 1
ATOM 2012 O O . GLY B 1 34 ? 32.390 -9.066 22.065 1.00 17.02 14 GLY B O 1
ATOM 2013 N N . SER B 1 35 ? 30.293 -8.477 22.630 1.00 19.28 15 SER B N 1
ATOM 2014 C CA . SER B 1 35 ? 30.495 -7.076 22.315 1.00 18.26 15 SER B CA 1
ATOM 2015 C C . SER B 1 35 ? 30.127 -6.238 23.529 1.00 16.27 15 SER B C 1
ATOM 2016 O O . SER B 1 35 ? 29.561 -6.733 24.501 1.00 19.15 15 SER B O 1
ATOM 2019 N N . ALA B 1 36 ? 30.477 -4.951 23.466 1.00 18.65 16 ALA B N 1
ATOM 2020 C CA . ALA B 1 36 ? 30.164 -4.038 24.559 1.00 18.19 16 ALA B CA 1
ATOM 2021 C C . ALA B 1 36 ? 28.677 -4.031 24.873 1.00 17.82 16 ALA B C 1
ATOM 2022 O O . ALA B 1 36 ? 28.289 -3.746 26.007 1.00 17.50 16 ALA B O 1
ATOM 2024 N N . ALA B 1 37 ? 27.834 -4.349 23.886 1.00 18.69 17 ALA B N 1
ATOM 2025 C CA . ALA B 1 37 ? 26.390 -4.288 24.072 1.00 18.24 17 ALA B CA 1
ATOM 2026 C C . ALA B 1 37 ? 25.902 -5.168 25.208 1.00 18.39 17 ALA B C 1
ATOM 2027 O O . ALA B 1 37 ? 24.826 -4.896 25.748 1.00 17.00 17 ALA B O 1
ATOM 2029 N N . MET B 1 38 ? 26.639 -6.222 25.571 1.00 16.08 18 MET B N 1
ATOM 2030 C CA . MET B 1 38 ? 26.173 -7.082 26.652 1.00 18.64 18 MET B CA 1
ATOM 2031 C C . MET B 1 38 ? 26.076 -6.331 27.981 1.00 17.88 18 MET B C 1
ATOM 2032 O O . MET B 1 38 ? 25.360 -6.772 28.886 1.00 16.54 18 MET B O 1
ATOM 2037 N N . TYR B 1 39 ? 26.766 -5.199 28.119 1.00 17.96 19 TYR B N 1
ATOM 2038 C CA . TYR B 1 39 ? 26.749 -4.459 29.374 1.00 17.95 19 TYR B CA 1
ATOM 2039 C C . TYR B 1 39 ? 25.758 -3.304 29.386 1.00 16.96 19 TYR B C 1
ATOM 2040 O O . TYR B 1 39 ? 25.444 -2.809 30.469 1.00 18.44 19 TYR B O 1
ATOM 2049 N N . TYR B 1 40 ? 25.265 -2.869 28.220 1.00 16.16 20 TYR B N 1
ATOM 2050 C CA . TYR B 1 40 ? 24.333 -1.743 28.155 1.00 18.04 20 TYR B CA 1
ATOM 2051 C C . TYR B 1 40 ? 23.197 -1.902 29.162 1.00 18.05 20 TYR B C 1
ATOM 2052 O O . TYR B 1 40 ? 22.777 -0.926 29.800 1.00 18.20 20 TYR B O 1
ATOM 2061 N N . LYS B 1 41 ? 22.678 -3.126 29.309 1.00 17.12 21 LYS B N 1
ATOM 2062 C CA . LYS B 1 41 ? 21.525 -3.341 30.167 1.00 16.26 21 LYS B CA 1
ATOM 2063 C C . LYS B 1 41 ? 21.845 -3.103 31.636 1.00 20.00 21 LYS B C 1
ATOM 2064 O O . LYS B 1 41 ? 20.916 -3.042 32.445 1.00 19.50 21 LYS B O 1
ATOM 2070 N N . TRP B 1 42 ? 23.133 -2.969 31.987 1.00 19.11 22 TRP B N 1
ATOM 2071 C CA . TRP B 1 42 ? 23.534 -2.758 33.369 1.00 19.21 22 TRP B CA 1
ATOM 2072 C C . TRP B 1 42 ? 23.121 -1.381 33.864 1.00 21.45 22 TRP B C 1
ATOM 2073 O O . TRP B 1 42 ? 22.861 -1.209 35.060 1.00 21.27 22 TRP B O 1
ATOM 2084 N N . ARG B 1 43 ? 23.070 -0.393 32.967 1.00 18.61 23 ARG B N 1
ATOM 2085 C CA . ARG B 1 43 ? 22.906 0.991 33.390 1.00 19.55 23 ARG B CA 1
ATOM 2086 C C . ARG B 1 43 ? 21.641 1.211 34.198 1.00 23.77 23 ARG B C 1
ATOM 2087 O O . ARG B 1 43 ? 21.541 2.220 34.895 1.00 26.81 23 ARG B O 1
ATOM 2095 N N . SER B 1 44 ? 20.671 0.305 34.124 1.00 23.81 24 SER B N 1
ATOM 2096 C CA . SER B 1 44 ? 19.409 0.523 34.810 1.00 26.01 24 SER B CA 1
ATOM 2097 C C . SER B 1 44 ? 19.433 0.070 36.265 1.00 28.97 24 SER B C 1
ATOM 2098 O O . SER B 1 44 ? 18.537 0.456 37.023 1.00 32.36 24 SER B O 1
ATOM 2101 N N . VAL B 1 45 ? 20.428 -0.711 36.690 1.00 25.93 25 VAL B N 1
ATOM 2102 C CA . VAL B 1 45 ? 20.535 -1.115 38.090 1.00 27.01 25 VAL B CA 1
ATOM 2103 C C . VAL B 1 45 ? 21.812 -0.637 38.757 1.00 23.09 25 VAL B C 1
ATOM 2104 O O . VAL B 1 45 ? 21.938 -0.787 39.981 1.00 21.61 25 VAL B O 1
ATOM 2108 N N . LEU B 1 46 ? 22.753 -0.067 38.012 1.00 21.92 26 LEU B N 1
ATOM 2109 C CA . LEU B 1 46 ? 23.971 0.452 38.613 1.00 22.68 26 LEU B CA 1
ATOM 2110 C C . LEU B 1 46 ? 23.643 1.682 39.442 1.00 25.13 26 LEU B C 1
ATOM 2111 O O . LEU B 1 46 ? 22.812 2.509 39.044 1.00 24.45 26 LEU B O 1
ATOM 2116 N N . SER B 1 47 ? 24.289 1.793 40.609 1.00 25.81 27 SER B N 1
ATOM 2117 C CA . SER B 1 47 ? 24.136 2.971 41.448 1.00 21.42 27 SER B CA 1
ATOM 2118 C C . SER B 1 47 ? 24.411 4.234 40.644 1.00 24.22 27 SER B C 1
ATOM 2119 O O . SER B 1 47 ? 25.097 4.220 39.628 1.00 24.46 27 SER B O 1
ATOM 2122 N N . ASP B 1 48 ? 23.878 5.346 41.131 1.00 26.28 28 ASP B N 1
ATOM 2123 C CA . ASP B 1 48 ? 23.844 6.559 40.325 1.00 29.22 28 ASP B CA 1
ATOM 2124 C C . ASP B 1 48 ? 25.220 7.193 40.172 1.00 26.07 28 ASP B C 1
ATOM 2125 O O . ASP B 1 48 ? 25.502 7.821 39.144 1.00 26.20 28 ASP B O 1
ATOM 2130 N N . ASN B 1 49 ? 26.084 7.052 41.168 1.00 25.08 29 ASN B N 1
ATOM 213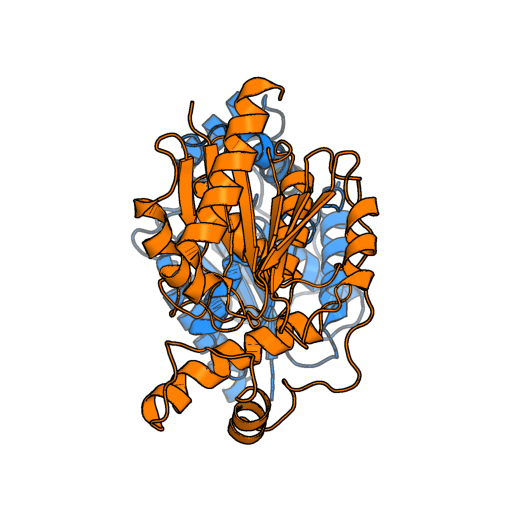1 C CA . ASN B 1 49 ? 27.410 7.643 41.056 1.00 25.03 29 ASN B CA 1
ATOM 2132 C C . ASN B 1 49 ? 28.379 6.829 40.207 1.00 23.81 29 ASN B C 1
ATOM 2133 O O . ASN B 1 49 ? 29.531 7.248 40.066 1.00 25.50 29 ASN B O 1
ATOM 2138 N N . ILE B 1 50 ? 27.961 5.690 39.645 1.00 25.51 30 ILE B N 1
ATOM 2139 C CA . ILE B 1 50 ? 28.822 4.845 38.819 1.00 21.99 30 ILE B CA 1
ATOM 2140 C C . ILE B 1 50 ? 28.530 5.132 37.359 1.00 19.73 30 ILE B C 1
ATOM 2141 O O . ILE B 1 50 ? 27.375 5.076 36.930 1.00 20.23 30 ILE B O 1
ATOM 2146 N N . THR B 1 51 ? 29.578 5.402 36.593 1.00 22.43 31 THR B N 1
ATOM 2147 C CA . THR B 1 51 ? 29.488 5.638 35.157 1.00 20.46 31 THR B CA 1
ATOM 2148 C C . THR B 1 51 ? 29.915 4.374 34.420 1.00 20.25 31 THR B C 1
ATOM 2149 O O . THR B 1 51 ? 31.054 3.921 34.581 1.00 19.22 31 THR B O 1
ATOM 2153 N N . LEU B 1 52 ? 29.003 3.808 33.622 1.00 17.88 32 LEU B N 1
ATOM 2154 C CA . LEU B 1 52 ? 29.303 2.605 32.855 1.00 18.64 32 LEU B CA 1
ATOM 2155 C C . LEU B 1 52 ? 30.119 2.946 31.613 1.00 19.30 32 LEU B C 1
ATOM 2156 O O . LEU B 1 52 ? 29.736 3.811 30.817 1.00 19.03 32 LEU B O 1
ATOM 2161 N N . ARG B 1 53 ? 31.238 2.252 31.446 1.00 17.11 33 ARG B N 1
ATOM 2162 C CA . ARG B 1 53 ? 32.154 2.469 30.332 1.00 17.44 33 ARG B CA 1
ATOM 2163 C C . ARG B 1 53 ? 32.464 1.130 29.676 1.00 17.12 33 ARG B C 1
ATOM 2164 O O . ARG B 1 53 ? 33.539 0.555 29.887 1.00 16.16 33 ARG B O 1
ATOM 2172 N N . PRO B 1 54 ? 31.551 0.611 28.851 1.00 16.09 34 PRO B N 1
ATOM 2173 C CA . PRO B 1 54 ? 31.835 -0.638 28.138 1.00 17.77 34 PRO B CA 1
ATOM 2174 C C . PRO B 1 54 ? 32.947 -0.407 27.130 1.00 17.06 34 PRO B C 1
ATOM 2175 O O . PRO B 1 54 ? 32.866 0.489 26.287 1.00 18.18 34 PRO B O 1
ATOM 2179 N N . LEU B 1 55 ? 33.986 -1.217 27.228 1.00 15.77 35 LEU B N 1
ATOM 2180 C CA . LEU B 1 55 ? 35.100 -1.166 26.290 1.00 15.90 35 LEU B CA 1
ATOM 2181 C C . LEU B 1 55 ? 34.874 -2.183 25.176 1.00 14.36 35 LEU B C 1
ATOM 2182 O O . LEU B 1 55 ? 34.499 -3.335 25.434 1.00 14.73 35 LEU B O 1
ATOM 2187 N N . GLU B 1 56 ? 35.044 -1.737 23.932 1.00 16.09 36 GLU B N 1
ATOM 2188 C CA . GLU B 1 56 ? 34.753 -2.576 22.784 1.00 13.73 36 GLU B CA 1
ATOM 2189 C C . GLU B 1 56 ? 36.042 -3.078 22.159 1.00 13.47 36 GLU B C 1
ATOM 2190 O O . GLU B 1 56 ? 36.836 -2.258 21.679 1.00 14.09 36 GLU B O 1
ATOM 2196 N N . PRO B 1 57 ? 36.289 -4.389 22.130 1.00 12.28 37 PRO B N 1
ATOM 2197 C CA . PRO B 1 57 ? 37.448 -4.908 21.398 1.00 11.22 37 PRO B CA 1
ATOM 2198 C C . PRO B 1 57 ? 37.231 -4.777 19.903 1.00 13.62 37 PRO B C 1
ATOM 2199 O O . PRO B 1 57 ? 36.101 -4.714 19.409 1.00 13.61 37 PRO B O 1
ATOM 2203 N N . ALA B 1 58 ? 38.333 -4.744 19.171 1.00 11.89 38 ALA B N 1
ATOM 2204 C CA . ALA B 1 58 ? 38.231 -4.512 17.742 1.00 12.36 38 ALA B CA 1
ATOM 2205 C C . ALA B 1 58 ? 37.699 -5.752 17.035 1.00 13.94 38 ALA B C 1
ATOM 2206 O O . ALA B 1 58 ? 37.900 -6.884 17.478 1.00 15.20 38 ALA B O 1
ATOM 2208 N N . GLY B 1 59 ? 37.011 -5.529 15.920 1.00 15.62 39 GLY B N 1
ATOM 2209 C CA . GLY B 1 59 ? 36.489 -6.605 15.102 1.00 15.57 39 GLY B CA 1
ATOM 2210 C C . GLY B 1 59 ? 35.057 -7.029 15.369 1.00 14.58 39 GLY B C 1
ATOM 2211 O O . GLY B 1 59 ? 34.608 -8.018 14.781 1.00 15.98 39 GLY B O 1
ATOM 2212 N N . ARG B 1 60 ? 34.330 -6.328 16.238 1.00 16.07 40 ARG B N 1
ATOM 2213 C CA . ARG B 1 60 ? 32.948 -6.695 16.519 1.00 13.39 40 ARG B CA 1
ATOM 2214 C C . ARG B 1 60 ? 32.239 -5.483 17.109 1.00 14.29 40 ARG B C 1
ATOM 2215 O O . ARG B 1 60 ? 32.878 -4.508 17.508 1.00 14.97 40 ARG B O 1
ATOM 2223 N N . GLY B 1 61 ? 30.905 -5.534 17.117 1.00 13.88 41 GLY B N 1
ATOM 2224 C CA . GLY B 1 61 ? 30.130 -4.463 17.729 1.00 15.07 41 GLY B CA 1
ATOM 2225 C C . GLY B 1 61 ? 30.415 -3.108 17.113 1.00 15.55 41 GLY B C 1
ATOM 2226 O O . GLY B 1 61 ? 30.590 -2.978 15.894 1.00 19.70 41 GLY B O 1
ATOM 2227 N N . THR B 1 62 ? 30.473 -2.075 17.961 1.00 14.14 42 THR B N 1
ATOM 2228 C CA . THR B 1 62 ? 30.693 -0.709 17.487 1.00 16.02 42 THR B CA 1
ATOM 2229 C C . THR B 1 62 ? 31.999 -0.535 16.714 1.00 17.82 42 THR B C 1
ATOM 2230 O O . THR B 1 62 ? 32.180 0.517 16.085 1.00 17.77 42 THR B O 1
ATOM 2234 N N . ARG B 1 63 ? 32.914 -1.511 16.765 1.00 16.25 43 ARG B N 1
ATOM 2235 C CA . ARG B 1 63 ? 34.202 -1.460 16.073 1.00 16.86 43 ARG B CA 1
ATOM 2236 C C . ARG B 1 63 ? 34.337 -2.614 15.076 1.00 16.35 43 ARG B C 1
ATOM 2237 O O . ARG B 1 63 ? 35.425 -3.159 14.844 1.00 14.19 43 ARG B O 1
ATOM 2245 N N . ILE B 1 64 ? 33.221 -2.992 14.449 1.00 17.12 44 ILE B N 1
ATOM 2246 C CA . ILE B 1 64 ? 33.238 -4.114 13.522 1.00 14.77 44 ILE B CA 1
ATOM 2247 C C . ILE B 1 64 ? 34.211 -3.857 12.371 1.00 15.58 44 ILE B C 1
ATOM 2248 O O . ILE B 1 64 ? 34.735 -4.801 11.777 1.00 17.03 44 ILE B O 1
ATOM 2253 N N . ARG B 1 65 ? 34.516 -2.601 12.078 1.00 16.85 45 ARG B N 1
ATOM 2254 C CA . ARG B 1 65 ? 35.371 -2.317 10.931 1.00 18.80 45 ARG B CA 1
ATOM 2255 C C . ARG B 1 65 ? 36.870 -2.417 11.231 1.00 17.47 45 ARG B C 1
ATOM 2256 O O . ARG B 1 65 ? 37.674 -2.366 10.296 1.00 18.26 45 ARG B O 1
ATOM 2264 N N . GLN B 1 66 ? 37.260 -2.597 12.466 1.00 17.73 46 GLN B N 1
ATOM 2265 C CA . GLN B 1 66 ? 38.657 -2.702 12.894 1.00 17.73 46 GLN B CA 1
ATOM 2266 C C . GLN B 1 66 ? 39.148 -4.147 12.814 1.00 18.51 46 GLN B C 1
ATOM 2267 O O . GLN B 1 66 ? 38.433 -5.070 13.209 1.00 20.38 46 GLN B O 1
ATOM 2273 N N . PRO B 1 67 ? 40.352 -4.366 12.290 1.00 19.65 47 PRO B N 1
ATOM 2274 C CA . PRO B 1 67 ? 40.885 -5.732 12.211 1.00 20.25 47 PRO B CA 1
ATOM 2275 C C . PRO B 1 67 ? 40.896 -6.405 13.577 1.00 18.66 47 PRO B C 1
ATOM 2276 O O . PRO B 1 67 ? 41.240 -5.796 14.590 1.00 18.97 47 PRO B O 1
ATOM 2280 N N . LEU B 1 68 ? 40.525 -7.678 13.609 1.00 17.77 48 LEU B N 1
ATOM 2281 C CA . LEU B 1 68 ? 40.609 -8.394 14.870 1.00 18.92 48 LEU B CA 1
ATOM 2282 C C . LEU B 1 68 ? 42.047 -8.363 15.367 1.00 18.96 48 LEU B C 1
ATOM 2283 O O . LEU B 1 68 ? 42.995 -8.358 14.574 1.00 17.56 48 LEU B O 1
ATOM 2288 N N . CYS B 1 69 ? 42.197 -8.327 16.700 1.00 18.14 49 CYS B N 1
ATOM 2289 C CA . CYS B 1 69 ? 43.507 -8.377 17.350 1.00 16.81 49 CYS B CA 1
ATOM 2290 C C . CYS B 1 69 ? 44.028 -9.801 17.384 1.00 16.57 49 CYS B C 1
ATOM 2291 O O . CYS B 1 69 ? 43.275 -10.745 17.622 1.00 18.13 49 CYS B O 1
ATOM 2294 N N . LEU B 1 70 ? 45.324 -9.960 17.146 1.00 16.94 50 LEU B N 1
ATOM 2295 C CA . LEU B 1 70 ? 45.873 -11.283 16.901 1.00 17.71 50 LEU B CA 1
ATOM 2296 C C . LEU B 1 70 ? 46.742 -11.828 18.029 1.00 17.00 50 LEU B C 1
ATOM 2297 O O . LEU B 1 70 ? 47.084 -13.016 18.001 1.00 18.43 50 LEU B O 1
ATOM 2302 N N . THR B 1 71 ? 47.093 -11.017 19.026 1.00 16.61 51 THR B N 1
ATOM 2303 C CA . THR B 1 71 ? 47.754 -11.513 20.224 1.00 16.42 51 THR B CA 1
ATOM 2304 C C . THR B 1 71 ? 47.137 -10.832 21.425 1.00 16.49 51 THR B C 1
ATOM 2305 O O . THR B 1 71 ? 46.389 -9.864 21.300 1.00 17.64 51 THR B O 1
ATOM 2309 N N . MET B 1 72 ? 47.452 -11.350 22.607 1.00 17.47 52 MET B N 1
ATOM 2310 C CA . MET B 1 72 ? 46.883 -10.750 23.803 1.00 18.77 52 MET B CA 1
ATOM 2311 C C . MET B 1 72 ? 47.490 -9.379 24.057 1.00 17.29 52 MET B C 1
ATOM 2312 O O . MET B 1 72 ? 46.774 -8.427 24.377 1.00 16.37 52 MET B O 1
ATOM 2317 N N . VAL B 1 73 ? 48.798 -9.230 23.875 1.00 15.61 53 VAL B N 1
ATOM 2318 C CA . VAL B 1 73 ? 49.366 -7.919 24.152 1.00 17.74 53 VAL B CA 1
ATOM 2319 C C . VAL B 1 73 ? 48.753 -6.878 23.234 1.00 14.73 53 VAL B C 1
ATOM 2320 O O . VAL B 1 73 ? 48.454 -5.757 23.663 1.00 14.20 53 VAL B O 1
ATOM 2324 N N . ASP B 1 74 ? 48.543 -7.235 21.960 1.00 16.00 54 ASP B N 1
ATOM 2325 C CA . ASP B 1 74 ? 47.880 -6.336 21.014 1.00 15.44 54 ASP B CA 1
ATOM 2326 C C . ASP B 1 74 ? 46.475 -5.988 21.485 1.00 14.11 54 ASP B C 1
ATOM 2327 O O . ASP B 1 74 ? 46.084 -4.818 21.519 1.00 14.52 54 ASP B O 1
ATOM 2332 N N . ALA B 1 75 ? 45.692 -7.003 21.835 1.00 14.36 55 ALA B N 1
ATOM 2333 C CA . ALA B 1 75 ? 44.321 -6.754 22.271 1.00 16.28 55 ALA B CA 1
ATOM 2334 C C . ALA B 1 75 ? 44.281 -5.829 23.486 1.00 15.11 55 ALA B C 1
ATOM 2335 O O . ALA B 1 75 ? 43.401 -4.964 23.577 1.00 13.07 55 ALA B O 1
ATOM 2337 N N . VAL B 1 76 ? 45.248 -5.972 24.412 1.00 15.59 56 VAL B N 1
ATOM 2338 C CA . VAL B 1 76 ? 45.296 -5.136 25.616 1.00 12.38 56 VAL B CA 1
ATOM 2339 C C . VAL B 1 76 ? 45.721 -3.701 25.274 1.00 15.33 56 VAL B C 1
ATOM 2340 O O . VAL B 1 76 ? 45.206 -2.727 25.850 1.00 14.27 56 VAL B O 1
ATOM 2344 N N . ALA B 1 77 ? 46.681 -3.541 24.352 1.00 14.34 57 ALA B N 1
ATOM 2345 C CA . ALA B 1 77 ? 47.066 -2.205 23.908 1.00 13.73 57 ALA B CA 1
ATOM 2346 C C . ALA B 1 77 ? 45.920 -1.503 23.193 1.00 15.69 57 ALA B C 1
ATOM 2347 O O . ALA B 1 77 ? 45.777 -0.279 23.287 1.00 16.81 57 ALA B O 1
ATOM 2349 N N . ASP B 1 78 ? 45.131 -2.258 22.424 1.00 14.25 58 ASP B N 1
ATOM 2350 C CA . ASP B 1 78 ? 43.949 -1.719 21.749 1.00 13.35 58 ASP B CA 1
ATOM 2351 C C . ASP B 1 78 ? 42.932 -1.177 22.747 1.00 15.64 58 ASP B C 1
ATOM 2352 O O . ASP B 1 78 ? 42.468 -0.042 22.620 1.00 17.08 58 ASP B O 1
ATOM 2357 N N . LEU B 1 79 ? 42.553 -1.986 23.739 1.00 14.14 59 LEU B N 1
ATOM 2358 C CA . LEU B 1 79 ? 41.585 -1.533 24.736 1.00 16.31 59 LEU B CA 1
ATOM 2359 C C . LEU B 1 79 ? 42.105 -0.348 25.551 1.00 18.25 59 LEU B C 1
ATOM 2360 O O . LEU B 1 79 ? 41.319 0.522 25.944 1.00 19.54 59 LEU B O 1
ATOM 2365 N N . TYR B 1 80 ? 43.414 -0.290 25.822 1.00 15.57 60 TYR B N 1
ATOM 2366 C CA . TYR B 1 80 ? 43.957 0.872 26.514 1.00 15.73 60 TYR B CA 1
ATOM 2367 C C . TYR B 1 80 ? 43.631 2.163 25.779 1.00 18.50 60 TYR B C 1
ATOM 2368 O O . TYR B 1 80 ? 43.317 3.179 26.410 1.00 19.31 60 TYR B O 1
ATOM 2377 N N . GLN B 1 81 ? 43.708 2.152 24.443 1.00 18.28 61 GLN B N 1
ATOM 2378 C CA . GLN B 1 81 ? 43.407 3.366 23.690 1.00 17.39 61 GLN B CA 1
ATOM 2379 C C . GLN B 1 81 ? 41.963 3.803 23.918 1.00 22.15 61 GLN B C 1
ATOM 2380 O O . GLN B 1 81 ? 41.675 5.004 24.011 1.00 24.17 61 GLN B O 1
ATOM 2386 N N . GLN B 1 82 ? 41.049 2.838 24.039 1.00 20.03 62 GLN B N 1
ATOM 2387 C CA . GLN B 1 82 ? 39.665 3.140 24.388 1.00 23.74 62 GLN B CA 1
ATOM 2388 C C . GLN B 1 82 ? 39.539 3.696 25.807 1.00 25.44 62 GLN B C 1
ATOM 2389 O O . GLN B 1 82 ? 38.667 4.532 26.069 1.00 27.16 62 GLN B O 1
ATOM 2395 N N . PHE B 1 83 ? 40.399 3.247 26.728 1.00 23.34 63 PHE B N 1
ATOM 2396 C CA . PHE B 1 83 ? 40.366 3.687 28.123 1.00 22.25 63 PHE B CA 1
ATOM 2397 C C . PHE B 1 83 ? 40.899 5.114 28.281 1.00 25.48 63 PHE B C 1
ATOM 2398 O O . PHE B 1 83 ? 40.259 5.949 28.931 1.00 27.63 63 PHE B O 1
ATOM 2406 N N . VAL B 1 84 ? 42.047 5.430 27.670 1.00 24.82 64 VAL B N 1
ATOM 2407 C CA . VAL B 1 84 ? 42.679 6.725 27.930 1.00 25.83 64 VAL B CA 1
ATOM 2408 C C . VAL B 1 84 ? 41.901 7.902 27.362 1.00 30.61 64 VAL B C 1
ATOM 2409 O O . VAL B 1 84 ? 42.168 9.043 27.752 1.00 32.27 64 VAL B O 1
ATOM 2413 N N . LYS B 1 85 ? 40.958 7.672 26.444 1.00 28.87 65 LYS B N 1
ATOM 2414 C CA . LYS B 1 85 ? 40.055 8.750 26.042 1.00 34.65 65 LYS B CA 1
ATOM 2415 C C . LYS B 1 85 ? 39.058 9.095 27.144 1.00 33.78 65 LYS B C 1
ATOM 2416 O O . LYS B 1 85 ? 38.807 10.276 27.408 1.00 37.85 65 LYS B O 1
ATOM 2422 N N . HIS B 1 86 ? 38.460 8.083 27.778 1.00 33.01 66 HIS B N 1
ATOM 2423 C CA . HIS B 1 86 ? 37.527 8.323 28.874 1.00 31.61 66 HIS B CA 1
ATOM 2424 C C . HIS B 1 86 ? 38.262 8.799 30.109 1.00 31.03 66 HIS B C 1
ATOM 2425 O O . HIS B 1 86 ? 37.996 9.886 30.629 1.00 31.12 66 HIS B O 1
ATOM 2432 N N . TYR B 1 87 ? 39.197 7.988 30.582 1.00 27.47 67 TYR B N 1
ATOM 2433 C CA . TYR B 1 87 ? 39.706 8.134 31.933 1.00 26.65 67 TYR B CA 1
ATOM 2434 C C . TYR B 1 87 ? 40.389 9.482 32.110 1.00 29.96 67 TYR B C 1
ATOM 2435 O O . TYR B 1 87 ? 41.367 9.788 31.424 1.00 33.36 67 TYR B O 1
ATOM 2444 N N . THR B 1 88 ? 39.871 10.289 33.031 1.00 27.38 68 THR B N 1
ATOM 2445 C CA . THR B 1 88 ? 40.433 11.601 33.311 1.00 28.88 68 THR B CA 1
ATOM 2446 C C . THR B 1 88 ? 41.193 11.636 34.629 1.00 30.90 68 THR B C 1
ATOM 2447 O O . THR B 1 88 ? 41.597 12.719 35.081 1.00 32.08 68 THR B O 1
ATOM 2451 N N . GLY B 1 89 ? 41.394 10.482 35.261 1.00 28.08 69 GLY B N 1
ATOM 2452 C CA . GLY B 1 89 ? 42.259 10.376 36.419 1.00 26.30 69 GLY B CA 1
ATOM 2453 C C . GLY B 1 89 ? 41.555 10.153 37.735 1.00 25.10 69 GLY B C 1
ATOM 2454 O O . GLY B 1 89 ? 42.235 10.085 38.768 1.00 27.45 69 GLY B O 1
ATOM 2455 N N . GLY B 1 90 ? 40.224 10.021 37.736 1.00 25.03 70 GLY B N 1
ATOM 2456 C CA . GLY B 1 90 ? 39.463 9.824 38.952 1.00 26.60 70 GLY B CA 1
ATOM 2457 C C . GLY B 1 90 ? 39.371 8.367 39.377 1.00 25.92 70 GLY B C 1
ATOM 2458 O O . GLY B 1 90 ? 40.193 7.521 39.009 1.00 22.93 70 GLY B O 1
ATOM 2459 N N . ASP B 1 91 ? 38.348 8.079 40.180 1.00 21.95 71 ASP B N 1
ATOM 2460 C CA . ASP B 1 91 ? 38.140 6.726 40.674 1.00 21.54 71 ASP B CA 1
ATOM 2461 C C . ASP B 1 91 ? 37.617 5.832 39.559 1.00 21.20 71 ASP B C 1
ATOM 2462 O O . ASP B 1 91 ? 36.832 6.266 38.713 1.00 21.68 71 ASP B O 1
ATOM 2467 N N . TYR B 1 92 ? 38.052 4.573 39.557 1.00 18.89 72 TYR B N 1
ATOM 2468 C CA . TYR B 1 92 ? 37.605 3.666 38.510 1.00 19.10 72 TYR B CA 1
ATOM 2469 C C . TYR B 1 92 ? 37.721 2.224 38.979 1.00 16.37 72 TYR B C 1
ATOM 2470 O O . TYR B 1 92 ? 38.480 1.901 39.895 1.00 15.32 72 TYR B O 1
ATOM 2479 N N . ALA B 1 93 ? 36.929 1.364 38.341 1.00 15.63 73 ALA B N 1
ATOM 2480 C CA . ALA B 1 93 ? 37.043 -0.074 38.506 1.00 14.39 73 ALA B CA 1
ATOM 2481 C C . ALA B 1 93 ? 36.983 -0.712 37.128 1.00 15.28 73 ALA B C 1
ATOM 2482 O O . ALA B 1 93 ? 36.745 -0.043 36.122 1.00 15.50 73 ALA B O 1
ATOM 2484 N N . ILE B 1 94 ? 37.226 -2.017 37.085 1.00 16.58 74 ILE B N 1
ATOM 2485 C CA . ILE B 1 94 ? 37.149 -2.792 35.853 1.00 14.37 74 ILE B CA 1
ATOM 2486 C C . ILE B 1 94 ? 36.466 -4.115 36.147 1.00 12.55 74 ILE B C 1
ATOM 2487 O O . ILE B 1 94 ? 36.697 -4.724 37.193 1.00 13.69 74 ILE B O 1
ATOM 2492 N N . PHE B 1 95 ? 35.641 -4.563 35.209 1.00 14.01 75 PHE B N 1
ATOM 2493 C CA . PHE B 1 95 ? 34.947 -5.840 35.259 1.00 13.49 75 PHE B CA 1
ATOM 2494 C C . PHE B 1 95 ? 35.114 -6.528 33.911 1.00 14.07 75 PHE B C 1
ATOM 2495 O O . PHE B 1 95 ? 35.031 -5.880 32.865 1.00 14.77 75 PHE B O 1
ATOM 2503 N N . GLY B 1 96 ? 35.329 -7.836 33.926 1.00 14.75 76 GLY B N 1
ATOM 2504 C CA . GLY B 1 96 ? 35.399 -8.599 32.688 1.00 15.39 76 GLY B CA 1
ATOM 2505 C C . GLY B 1 96 ? 35.018 -10.041 32.924 1.00 14.74 76 GLY B C 1
ATOM 2506 O O . GLY B 1 96 ? 35.253 -10.594 34.001 1.00 14.96 76 GLY B O 1
ATOM 2507 N N . HIS B 1 97 ? 34.432 -10.656 31.913 1.00 13.01 77 HIS B N 1
ATOM 2508 C CA . HIS B 1 97 ? 33.937 -12.015 32.025 1.00 13.12 77 HIS B CA 1
ATOM 2509 C C . HIS B 1 97 ? 34.785 -12.925 31.153 1.00 17.53 77 HIS B C 1
ATOM 2510 O O . HIS B 1 97 ? 34.926 -12.679 29.949 1.00 16.44 77 HIS B O 1
ATOM 2517 N N . SER B 1 98 ? 35.353 -13.967 31.766 1.00 17.66 78 SER B N 1
ATOM 2518 C CA . SER B 1 98 ? 36.108 -15.002 31.059 1.00 19.65 78 SER B CA 1
ATOM 2519 C C . SER B 1 98 ? 37.336 -14.455 30.339 1.00 18.71 78 SER B C 1
ATOM 2520 O O . SER B 1 98 ? 38.296 -14.020 30.989 1.00 17.01 78 SER B O 1
ATOM 2523 N N . LEU B 1 99 ? 37.333 -14.496 28.995 1.00 18.73 79 LEU B N 1
ATOM 2524 C CA . LEU B 1 99 ? 38.407 -13.848 28.245 1.00 16.88 79 LEU B CA 1
ATOM 2525 C C . LEU B 1 99 ? 38.520 -12.382 28.628 1.00 15.49 79 LEU B C 1
ATOM 2526 O O . LEU B 1 99 ? 39.619 -11.825 28.655 1.00 14.21 79 LEU B O 1
ATOM 2531 N N . GLY B 1 100 ? 37.389 -11.736 28.908 1.00 16.61 80 GLY B N 1
ATOM 2532 C CA . GLY B 1 100 ? 37.423 -10.355 29.351 1.00 14.90 80 GLY B CA 1
ATOM 2533 C C . GLY B 1 100 ? 38.035 -10.201 30.726 1.00 14.08 80 GLY B C 1
ATOM 2534 O O . GLY B 1 100 ? 38.590 -9.149 31.048 1.00 13.88 80 GLY B O 1
ATOM 2535 N N . GLY B 1 101 ? 37.919 -11.226 31.567 1.00 13.74 81 GLY B N 1
ATOM 2536 C CA . GLY B 1 101 ? 38.557 -11.159 32.866 1.00 14.00 81 GLY B CA 1
ATOM 2537 C C . GLY B 1 101 ? 40.068 -11.257 32.764 1.00 14.85 81 GLY B C 1
ATOM 2538 O O . GLY B 1 101 ? 40.792 -10.588 33.500 1.00 14.70 81 GLY B O 1
ATOM 2539 N N . ILE B 1 102 ? 40.572 -12.097 31.858 1.00 15.31 82 ILE B N 1
ATOM 2540 C CA . ILE B 1 102 ? 42.022 -12.169 31.705 1.00 15.93 82 ILE B CA 1
ATOM 2541 C C . ILE B 1 102 ? 42.533 -10.890 31.079 1.00 15.12 82 ILE B C 1
ATOM 2542 O O . ILE B 1 102 ? 43.568 -10.351 31.482 1.00 16.38 82 ILE B O 1
ATOM 2547 N N . MET B 1 103 ? 41.805 -10.379 30.088 1.00 15.87 83 MET B N 1
ATOM 2548 C CA . MET B 1 103 ? 42.143 -9.099 29.489 1.00 16.43 83 MET B CA 1
ATOM 2549 C C . MET B 1 103 ? 42.032 -7.967 30.483 1.00 14.22 83 MET B C 1
ATOM 2550 O O . MET B 1 103 ? 42.723 -6.963 30.338 1.00 17.11 83 MET B O 1
ATOM 2555 N N . ALA B 1 104 ? 41.130 -8.074 31.452 1.00 14.88 84 ALA B N 1
ATOM 2556 C CA . ALA B 1 104 ? 41.041 -7.045 32.477 1.00 13.58 84 ALA B CA 1
ATOM 2557 C C . ALA B 1 104 ? 42.246 -7.099 33.406 1.00 14.87 84 ALA B C 1
ATOM 2558 O O . ALA B 1 104 ? 42.743 -6.061 33.853 1.00 13.15 84 ALA B O 1
ATOM 2560 N N . PHE B 1 105 ? 42.716 -8.307 33.716 1.00 16.21 85 PHE B N 1
ATOM 2561 C CA . PHE B 1 105 ? 43.915 -8.459 34.527 1.00 15.63 85 PHE B CA 1
ATOM 2562 C C . PHE B 1 105 ? 45.133 -7.920 33.800 1.00 14.54 85 PHE B C 1
ATOM 2563 O O . PHE B 1 105 ? 45.972 -7.239 34.399 1.00 14.56 85 PHE B O 1
ATOM 2571 N N . GLU B 1 106 ? 45.264 -8.236 32.516 1.00 13.75 86 GLU B N 1
ATOM 2572 C CA . GLU B 1 106 ? 46.386 -7.699 31.765 1.00 14.93 86 GLU B CA 1
ATOM 2573 C C . GLU B 1 106 ? 46.246 -6.197 31.584 1.00 15.10 86 GLU B C 1
ATOM 2574 O O . GLU B 1 106 ? 47.244 -5.475 31.615 1.00 12.91 86 GLU B O 1
ATOM 2580 N N . LEU B 1 107 ? 45.018 -5.709 31.430 1.00 14.41 87 LEU B N 1
ATOM 2581 C CA . LEU B 1 107 ? 44.822 -4.281 31.211 1.00 14.13 87 LEU B CA 1
ATOM 2582 C C . LEU B 1 107 ? 45.197 -3.457 32.440 1.00 13.42 87 LEU B C 1
ATOM 2583 O O . LEU B 1 107 ? 45.860 -2.426 32.304 1.00 14.68 87 LEU B O 1
ATOM 2588 N N . VAL B 1 108 ? 44.767 -3.862 33.646 1.00 15.29 88 VAL B N 1
ATOM 2589 C CA . VAL B 1 108 ? 45.104 -3.064 34.834 1.00 13.79 88 VAL B CA 1
ATOM 2590 C C . VAL B 1 108 ? 46.620 -2.946 35.000 1.00 13.29 88 VAL B C 1
ATOM 2591 O O . VAL B 1 108 ? 47.137 -1.870 35.327 1.00 14.16 88 VAL B O 1
ATOM 2595 N N . HIS B 1 109 ? 47.361 -4.034 34.752 1.00 13.08 89 HIS B N 1
ATOM 2596 C CA . HIS B 1 109 ? 48.820 -3.968 34.860 1.00 13.89 89 HIS B CA 1
ATOM 2597 C C . HIS B 1 109 ? 49.429 -3.074 33.783 1.00 14.47 89 HIS B C 1
ATOM 2598 O O . HIS B 1 109 ? 50.395 -2.350 34.045 1.00 15.27 89 HIS B O 1
ATOM 2605 N N . TYR B 1 110 ? 48.852 -3.101 32.578 1.00 14.90 90 TYR B N 1
ATOM 2606 C CA . TYR B 1 110 ? 49.213 -2.186 31.496 1.00 14.26 90 TYR B CA 1
ATOM 2607 C C . TYR B 1 110 ? 48.961 -0.727 31.875 1.00 14.56 90 TYR B C 1
ATOM 2608 O O . TYR B 1 110 ? 49.809 0.140 31.643 1.00 16.46 90 TYR B O 1
ATOM 2617 N N . ILE B 1 111 ? 47.768 -0.432 32.397 1.00 14.05 91 ILE B N 1
ATOM 2618 C CA . ILE B 1 111 ? 47.446 0.897 32.919 1.00 14.55 91 ILE B CA 1
ATOM 2619 C C . ILE B 1 111 ? 48.457 1.309 33.996 1.00 16.57 91 ILE B C 1
ATOM 2620 O O . ILE B 1 111 ? 48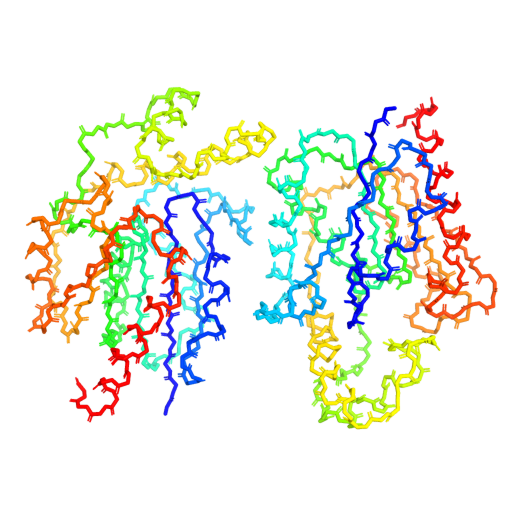.937 2.452 34.034 1.00 16.51 91 ILE B O 1
ATOM 2625 N N . LEU B 1 112 ? 48.793 0.389 34.894 1.00 15.78 92 LEU B N 1
ATOM 2626 C CA . LEU B 1 112 ? 49.787 0.723 35.905 1.00 16.11 92 LEU B CA 1
ATOM 2627 C C . LEU B 1 112 ? 51.163 0.944 35.284 1.00 17.07 92 LEU B C 1
ATOM 2628 O O . LEU B 1 112 ? 51.915 1.809 35.747 1.00 15.94 92 LEU B O 1
ATOM 2633 N N . ASP B 1 113 ? 51.494 0.194 34.221 1.00 18.09 93 ASP B N 1
ATOM 2634 C CA . ASP B 1 113 ? 52.757 0.387 33.495 1.00 18.77 93 ASP B CA 1
ATOM 2635 C C . ASP B 1 113 ? 52.886 1.799 32.940 1.00 17.58 93 ASP B C 1
ATOM 2636 O O . ASP B 1 113 ? 53.993 2.345 32.884 1.00 17.17 93 ASP B O 1
ATOM 2641 N N . HIS B 1 114 ? 51.778 2.394 32.496 1.00 16.18 94 HIS B N 1
ATOM 2642 C CA . HIS B 1 114 ? 51.802 3.740 31.943 1.00 15.59 94 HIS B CA 1
ATOM 2643 C C . HIS B 1 114 ? 51.849 4.817 33.014 1.00 19.56 94 HIS B C 1
ATOM 2644 O O . HIS B 1 114 ? 52.148 5.970 32.699 1.00 23.38 94 HIS B O 1
ATOM 2651 N N . GLY B 1 115 ? 51.533 4.482 34.261 1.00 19.67 95 GLY B N 1
ATOM 2652 C CA . GLY B 1 115 ? 51.625 5.430 35.345 1.00 20.12 95 GLY B CA 1
ATOM 2653 C C . GLY B 1 115 ? 50.319 5.848 35.976 1.00 20.31 95 GLY B C 1
ATOM 2654 O O . GLY B 1 115 ? 50.349 6.641 36.925 1.00 23.74 95 GLY B O 1
ATOM 2655 N N . HIS B 1 116 ? 49.178 5.357 35.506 1.00 18.95 96 HIS B N 1
ATOM 2656 C CA . HIS B 1 116 ? 47.923 5.744 36.125 1.00 19.29 96 HIS B CA 1
ATOM 2657 C C . HIS B 1 116 ? 47.843 5.155 37.530 1.00 20.84 96 HIS B C 1
ATOM 2658 O O . HIS B 1 116 ? 48.645 4.304 37.919 1.00 18.86 96 HIS B O 1
ATOM 2665 N N . ASP B 1 117 ? 46.837 5.604 38.282 1.00 21.15 97 ASP B N 1
ATOM 2666 C CA . ASP B 1 117 ? 46.610 5.121 39.629 1.00 20.81 97 ASP B CA 1
ATOM 2667 C C . ASP B 1 117 ? 45.945 3.750 39.614 1.00 19.65 97 ASP B C 1
ATOM 2668 O O . ASP B 1 117 ? 45.448 3.268 38.593 1.00 21.00 97 ASP B O 1
ATOM 2673 N N . MET B 1 118 ? 45.958 3.124 40.783 1.00 20.89 98 MET B N 1
ATOM 2674 C CA . MET B 1 118 ? 45.322 1.834 40.992 1.00 19.63 98 MET B CA 1
ATOM 2675 C C . MET B 1 118 ? 43.803 1.983 40.865 1.00 18.47 98 MET B C 1
ATOM 2676 O O . MET B 1 118 ? 43.247 3.043 41.161 1.00 18.39 98 MET B O 1
ATOM 2681 N N . PRO B 1 119 ? 43.106 0.951 40.397 1.00 18.01 99 PRO B N 1
ATOM 2682 C CA . PRO B 1 119 ? 41.640 1.007 40.397 1.00 17.14 99 PRO B CA 1
ATOM 2683 C C . PRO B 1 119 ? 41.132 0.852 41.822 1.00 17.02 99 PRO B C 1
ATOM 2684 O O . PRO B 1 119 ? 41.869 0.465 42.728 1.00 18.11 99 PRO B O 1
ATOM 2688 N N . CYS B 1 120 ? 39.854 1.182 42.019 1.00 16.59 100 CYS B N 1
ATOM 2689 C CA . CYS B 1 120 ? 39.248 1.009 43.336 1.00 18.71 100 CYS B CA 1
ATOM 2690 C C . CYS B 1 120 ? 38.863 -0.442 43.586 1.00 17.96 100 CYS B C 1
ATOM 2691 O O . CYS B 1 120 ? 38.921 -0.920 44.725 1.00 18.65 100 CYS B O 1
ATOM 2694 N N . ALA B 1 121 ? 38.473 -1.156 42.544 1.00 16.65 101 ALA B N 1
ATOM 2695 C CA . ALA B 1 121 ? 38.195 -2.574 42.686 1.00 16.65 101 ALA B CA 1
ATOM 2696 C C . ALA B 1 121 ? 38.337 -3.213 41.321 1.00 14.12 101 ALA B C 1
ATOM 2697 O O . ALA B 1 121 ? 38.419 -2.531 40.302 1.00 12.47 101 ALA B O 1
ATOM 2699 N N . LEU B 1 122 ? 38.388 -4.541 41.333 1.00 15.44 102 LEU B N 1
ATOM 2700 C CA . LEU B 1 122 ? 38.536 -5.372 40.150 1.00 14.25 102 LEU B CA 1
ATOM 2701 C C . LEU B 1 122 ? 37.618 -6.560 40.317 1.00 14.94 102 LEU B C 1
ATOM 2702 O O . LEU B 1 122 ? 37.585 -7.157 41.395 1.00 15.32 102 LEU B O 1
ATOM 2707 N N . PHE B 1 123 ? 36.886 -6.896 39.251 1.00 14.94 103 PHE B N 1
ATOM 2708 C CA . PHE B 1 123 ? 35.845 -7.920 39.264 1.00 15.00 103 PHE B CA 1
ATOM 2709 C C . PHE B 1 123 ? 36.127 -8.894 38.135 1.00 15.70 103 PHE B C 1
ATOM 2710 O O . PHE B 1 123 ? 36.092 -8.504 36.968 1.00 15.64 103 PHE B O 1
ATOM 2718 N N . PH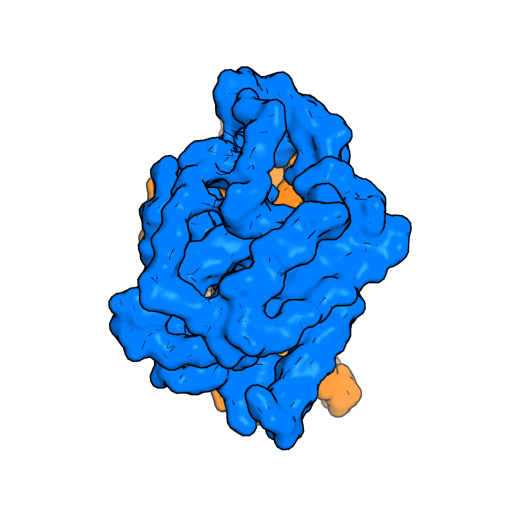E B 1 124 ? 36.398 -10.147 38.461 1.00 14.99 104 PHE B N 1
ATOM 2719 C CA . PHE B 1 124 ? 36.719 -11.133 37.437 1.00 17.15 104 PHE B CA 1
ATOM 2720 C C . PHE B 1 124 ? 35.641 -12.205 37.470 1.00 18.50 104 PHE B C 1
ATOM 2721 O O . PHE B 1 124 ? 35.533 -12.949 38.446 1.00 19.85 104 PHE B O 1
ATOM 2729 N N . SER B 1 125 ? 34.850 -12.274 36.405 1.00 18.31 105 SER B N 1
ATOM 2730 C CA . SER B 1 125 ? 33.669 -13.117 36.325 1.00 17.18 105 SER B CA 1
ATOM 2731 C C . SER B 1 125 ? 33.941 -14.334 35.447 1.00 18.43 105 SER B C 1
ATOM 2732 O O . SER B 1 125 ? 34.561 -14.223 34.384 1.00 17.08 105 SER B O 1
ATOM 2735 N N . GLY B 1 126 ? 33.477 -15.495 35.903 1.00 19.34 106 GLY B N 1
ATOM 2736 C CA . GLY B 1 126 ? 33.693 -16.740 35.165 1.00 20.17 106 GLY B CA 1
ATOM 2737 C C . GLY B 1 126 ? 35.103 -16.903 34.644 1.00 23.65 106 GLY B C 1
ATOM 2738 O O . GLY B 1 126 ? 35.301 -17.247 33.469 1.00 24.78 106 GLY B O 1
ATOM 2739 N N . CYS B 1 127 ? 36.100 -16.677 35.497 1.00 19.45 107 CYS B N 1
ATOM 2740 C CA . CYS B 1 127 ? 37.470 -16.549 35.026 1.00 22.62 107 CYS B CA 1
ATOM 2741 C C . CYS B 1 127 ? 38.401 -17.342 35.931 1.00 23.54 107 CYS B C 1
ATOM 2742 O O . CYS B 1 127 ? 38.424 -17.111 37.142 1.00 25.55 107 CYS B O 1
ATOM 2745 N N . ARG B 1 128 ? 39.173 -18.259 35.337 1.00 26.82 108 ARG B N 1
ATOM 2746 C CA . ARG B 1 128 ? 40.235 -18.952 36.057 1.00 27.87 108 ARG B CA 1
ATOM 2747 C C . ARG B 1 128 ? 41.406 -18.010 36.327 1.00 27.03 108 ARG B C 1
ATOM 2748 O O . ARG B 1 128 ? 41.655 -17.085 35.547 1.00 25.97 108 ARG B O 1
ATOM 2756 N N . PRO B 1 129 ? 42.156 -18.240 37.408 1.00 25.32 109 PRO B N 1
ATOM 2757 C CA . PRO B 1 129 ? 43.335 -17.414 37.691 1.00 25.35 109 PRO B CA 1
ATOM 2758 C C . PRO B 1 129 ? 44.252 -17.351 36.485 1.00 23.98 109 PRO B C 1
ATOM 2759 O O . PRO B 1 129 ? 44.334 -18.310 35.700 1.00 24.68 109 PRO B O 1
ATOM 2763 N N . PRO B 1 130 ? 44.938 -16.222 36.294 1.00 22.26 110 PRO B N 1
ATOM 2764 C CA . PRO B 1 130 ? 45.676 -16.015 35.045 1.00 24.00 110 PRO B CA 1
ATOM 2765 C C . PRO B 1 130 ? 46.896 -16.908 34.886 1.00 23.99 110 PRO B C 1
ATOM 2766 O O . PRO B 1 130 ? 47.325 -17.118 33.748 1.00 22.45 110 PRO B O 1
ATOM 2770 N N . ASP B 1 131 ? 47.452 -17.459 35.963 1.00 24.79 111 ASP B N 1
ATOM 2771 C CA . ASP B 1 131 ? 48.686 -18.229 35.886 1.00 24.62 111 ASP B CA 1
ATOM 2772 C C . ASP B 1 131 ? 48.459 -19.737 35.838 1.00 28.01 111 ASP B C 1
ATOM 2773 O O . ASP B 1 131 ? 49.416 -20.507 35.955 1.00 30.45 111 ASP B O 1
ATOM 2778 N N . ARG B 1 132 ? 47.230 -20.181 35.644 1.00 27.07 112 ARG B N 1
ATOM 2779 C CA . ARG B 1 132 ? 46.972 -21.602 35.494 1.00 28.05 112 ARG B CA 1
ATOM 2780 C C . ARG B 1 132 ? 47.358 -22.060 34.096 1.00 33.09 112 ARG B C 1
ATOM 2781 O O . ARG B 1 132 ? 47.147 -21.341 33.117 1.00 34.03 112 ARG B O 1
ATOM 2789 N N . ALA B 1 133 ? 47.937 -23.255 33.999 1.00 34.90 113 ALA B N 1
ATOM 2790 C CA . ALA B 1 133 ? 48.148 -23.859 32.689 1.00 37.79 113 ALA B CA 1
ATOM 2791 C C . ALA B 1 133 ? 46.799 -24.251 32.088 1.00 44.71 113 ALA B C 1
ATOM 2792 O O . ALA B 1 133 ? 45.954 -24.844 32.768 1.00 43.81 113 ALA B O 1
ATOM 2794 N N . SER B 1 134 ? 46.595 -23.915 30.813 1.00 49.25 114 SER B N 1
ATOM 2795 C CA . SER B 1 134 ? 45.296 -24.083 30.178 1.00 50.09 114 SER B CA 1
ATOM 2796 C C . SER B 1 134 ? 45.071 -25.539 29.764 1.00 54.05 114 SER B C 1
ATOM 2797 O O . SER B 1 134 ? 45.964 -26.389 29.847 1.00 51.40 114 SER B O 1
ATOM 2800 N N . HIS B 1 135 ? 43.852 -25.820 29.296 1.00 57.93 115 HIS B N 1
ATOM 2801 C CA . HIS B 1 135 ? 43.347 -27.184 29.181 1.00 59.33 115 HIS B CA 1
ATOM 2802 C C . HIS B 1 135 ? 44.147 -27.981 28.151 1.00 56.84 115 HIS B C 1
ATOM 2803 O O . HIS B 1 135 ? 45.036 -27.468 27.462 1.00 53.68 115 HIS B O 1
ATOM 2810 N N . GLU B 1 136 ? 43.811 -29.269 28.052 1.00 53.37 116 GLU B N 1
ATOM 2811 C CA . GLU B 1 136 ? 44.532 -30.157 27.151 1.00 52.59 116 GLU B CA 1
ATOM 2812 C C . GLU B 1 136 ? 44.407 -29.698 25.707 1.00 53.46 116 GLU B C 1
ATOM 2813 O O . GLU B 1 136 ? 45.412 -29.482 25.019 1.00 56.28 116 GLU B O 1
ATOM 2819 N N . VAL B 1 137 ? 43.175 -29.541 25.231 1.00 54.50 117 VAL B N 1
ATOM 2820 C CA . VAL B 1 137 ? 42.879 -29.460 23.806 1.00 48.89 117 VAL B CA 1
ATOM 2821 C C . VAL B 1 137 ? 42.618 -28.013 23.408 1.00 42.21 117 VAL B C 1
ATOM 2822 O O . VAL B 1 137 ? 42.016 -27.241 24.162 1.00 41.78 117 VAL B O 1
ATOM 2826 N N . ILE B 1 138 ? 43.071 -27.659 22.208 1.00 44.05 118 ILE B N 1
ATOM 2827 C CA . ILE B 1 138 ? 42.902 -26.329 21.633 1.00 39.59 118 ILE B CA 1
ATOM 2828 C C . ILE B 1 138 ? 41.812 -26.389 20.564 1.00 35.77 118 ILE B C 1
ATOM 2829 O O . ILE B 1 138 ? 41.835 -27.264 19.687 1.00 38.75 118 ILE B O 1
ATOM 2834 N N . LEU B 1 139 ? 40.849 -25.468 20.639 1.00 31.18 119 LEU B N 1
ATOM 2835 C CA . LEU B 1 139 ? 39.705 -25.479 19.741 1.00 28.59 119 LEU B CA 1
ATOM 2836 C C . LEU B 1 139 ? 39.834 -24.518 18.569 1.00 32.40 119 LEU B C 1
ATOM 2837 O O . LEU B 1 139 ? 39.199 -24.740 17.534 1.00 33.64 119 LEU B O 1
ATOM 2842 N N . HIS B 1 140 ? 40.618 -23.447 18.701 1.00 32.30 120 HIS B N 1
ATOM 2843 C CA . HIS B 1 140 ? 40.673 -22.452 17.639 1.00 29.45 120 HIS B CA 1
ATOM 2844 C C . HIS B 1 140 ? 41.276 -23.017 16.365 1.00 29.73 120 HIS B C 1
ATOM 2845 O O . HIS B 1 140 ? 41.171 -22.394 15.303 1.00 30.12 120 HIS B O 1
ATOM 2852 N N . THR B 1 141 ? 41.891 -24.185 16.453 1.00 32.83 121 THR B N 1
ATOM 2853 C CA . THR B 1 141 ? 42.556 -24.831 15.339 1.00 35.45 121 THR B CA 1
ATOM 2854 C C . THR B 1 141 ? 41.621 -25.724 14.532 1.00 34.46 121 THR B C 1
ATOM 2855 O O . THR B 1 141 ? 41.986 -26.151 13.432 1.00 35.94 121 THR B O 1
ATOM 2859 N N . LEU B 1 142 ? 40.424 -25.993 15.035 1.00 33.43 122 LEU B N 1
ATOM 2860 C CA . LEU B 1 142 ? 39.458 -26.757 14.271 1.00 36.72 122 LEU B CA 1
ATOM 2861 C C . LEU B 1 142 ? 38.943 -25.951 13.080 1.00 38.85 122 LEU B C 1
ATOM 2862 O O . LEU B 1 142 ? 38.867 -24.718 13.133 1.00 38.06 122 LEU B O 1
ATOM 2867 N N . PRO B 1 143 ? 38.577 -26.627 11.991 1.00 41.54 123 PRO B N 1
ATOM 2868 C CA . PRO B 1 143 ? 37.836 -25.949 10.926 1.00 38.78 123 PRO B CA 1
ATOM 2869 C C . PRO B 1 143 ? 36.547 -25.369 11.485 1.00 41.53 123 PRO B C 1
ATOM 2870 O O . PRO B 1 143 ? 36.048 -25.788 12.534 1.00 42.51 123 PRO B O 1
ATOM 2874 N N . ASP B 1 144 ? 36.000 -24.395 10.757 1.00 42.12 124 ASP B N 1
ATOM 2875 C CA . ASP B 1 144 ? 35.126 -23.406 11.382 1.00 42.16 124 ASP B CA 1
ATOM 2876 C C . ASP B 1 144 ? 33.950 -24.049 12.116 1.00 43.67 124 ASP B C 1
ATOM 2877 O O . ASP B 1 144 ? 33.846 -23.941 13.343 1.00 46.37 124 ASP B O 1
ATOM 2882 N N . GLN B 1 145 ? 33.029 -24.698 11.399 1.00 45.12 125 GLN B N 1
ATOM 2883 C CA . GLN B 1 145 ? 31.854 -25.218 12.104 1.00 46.71 125 GLN B CA 1
ATOM 2884 C C . GLN B 1 145 ? 32.114 -26.567 12.760 1.00 44.77 125 GLN B C 1
ATOM 2885 O O . GLN B 1 145 ? 31.282 -27.034 13.546 1.00 43.11 125 GLN B O 1
ATOM 2891 N N . ALA B 1 146 ? 33.266 -27.180 12.504 1.00 44.19 126 ALA B N 1
ATOM 2892 C CA . ALA B 1 146 ? 33.764 -28.172 13.445 1.00 42.04 126 ALA B CA 1
ATOM 2893 C C . ALA B 1 146 ? 34.097 -27.510 14.775 1.00 43.01 126 ALA B C 1
ATOM 2894 O O . ALA B 1 146 ? 33.763 -28.027 15.848 1.00 42.01 126 ALA B O 1
ATOM 2896 N N . PHE B 1 147 ? 34.760 -26.359 14.716 1.00 40.89 127 PHE B N 1
ATOM 2897 C CA . PHE B 1 147 ? 34.941 -25.538 15.902 1.00 38.87 127 PHE B CA 1
ATOM 2898 C C . PHE B 1 147 ? 33.593 -25.160 16.507 1.00 39.84 127 PHE B C 1
ATOM 2899 O O . PHE B 1 147 ? 33.358 -25.336 17.710 1.00 38.46 127 PHE B O 1
ATOM 2907 N N . MET B 1 148 ? 32.677 -24.666 15.677 1.00 40.75 128 MET B N 1
ATOM 2908 C CA . MET B 1 148 ? 31.444 -24.087 16.194 1.00 44.11 128 MET B CA 1
ATOM 2909 C C . MET B 1 148 ? 30.507 -25.130 16.807 1.00 46.79 128 MET B C 1
ATOM 2910 O O . MET B 1 148 ? 29.564 -24.756 17.518 1.00 45.00 128 MET B O 1
ATOM 2915 N N . GLU B 1 149 ? 30.722 -26.421 16.543 1.00 45.46 129 GLU B N 1
ATOM 2916 C CA . GLU B 1 149 ? 29.943 -27.445 17.229 1.00 44.14 129 GLU B CA 1
ATOM 2917 C C . GLU B 1 149 ? 30.542 -27.816 18.576 1.00 45.11 129 GLU B C 1
ATOM 2918 O O . GLU B 1 149 ? 29.808 -28.269 19.464 1.00 45.43 129 GLU B O 1
ATOM 2924 N N . GLU B 1 150 ? 31.842 -27.606 18.763 1.00 42.00 130 GLU B N 1
ATOM 2925 C CA . GLU B 1 150 ? 32.469 -27.912 20.039 1.00 41.63 130 GLU B CA 1
ATOM 2926 C C . GLU B 1 150 ? 32.364 -26.780 21.048 1.00 43.92 130 GLU B C 1
ATOM 2927 O O . GLU B 1 150 ? 32.676 -27.003 22.222 1.00 46.40 130 GLU B O 1
ATOM 2933 N N . ILE B 1 151 ? 31.918 -25.588 20.644 1.00 44.09 131 ILE B N 1
ATOM 2934 C CA . ILE B 1 151 ? 31.610 -24.515 21.590 1.00 44.03 131 ILE B CA 1
ATOM 2935 C C . ILE B 1 151 ? 30.106 -24.298 21.731 1.00 42.63 131 ILE B C 1
ATOM 2936 O O . ILE B 1 151 ? 29.678 -23.315 22.342 1.00 44.37 131 ILE B O 1
ATOM 2941 N N . VAL B 1 152 ? 29.289 -25.187 21.164 1.00 42.92 132 VAL B N 1
ATOM 2942 C CA . VAL B 1 152 ? 27.847 -25.112 21.370 1.00 45.84 132 VAL B CA 1
ATOM 2943 C C . VAL B 1 152 ? 27.447 -25.744 22.690 1.00 49.34 132 VAL B C 1
ATOM 2944 O O . VAL B 1 152 ? 26.289 -25.616 23.109 1.00 52.57 132 VAL B O 1
ATOM 2948 N N . LYS B 1 153 ? 28.382 -26.394 23.374 1.00 45.52 133 LYS B N 1
ATOM 2949 C CA . LYS B 1 153 ? 28.114 -26.978 24.682 1.00 47.14 133 LYS B CA 1
ATOM 2950 C C . LYS B 1 153 ? 27.758 -25.910 25.721 1.00 49.66 133 LYS B C 1
ATOM 2951 O O . LYS B 1 153 ? 26.613 -25.858 26.186 1.00 48.77 133 LYS B O 1
ATOM 2957 N N . LEU B 1 154 ? 28.719 -25.057 26.096 1.00 48.93 134 LEU B N 1
ATOM 2958 C CA . LEU B 1 154 ? 28.450 -23.886 26.937 1.00 46.49 134 LEU B CA 1
ATOM 2959 C C . LEU B 1 154 ? 29.603 -22.885 26.897 1.00 45.70 134 LEU B C 1
ATOM 2960 O O . LEU B 1 154 ? 30.328 -22.709 27.882 1.00 45.85 134 LEU B O 1
ATOM 2965 N N . GLY B 1 155 ? 29.748 -22.190 25.774 1.00 46.45 135 GLY B N 1
ATOM 2966 C CA . GLY B 1 155 ? 30.863 -21.277 25.595 1.00 42.73 135 GLY B CA 1
ATOM 2967 C C . GLY B 1 155 ? 30.639 -20.205 24.548 1.00 38.45 135 GLY B C 1
ATOM 2968 O O . GLY B 1 155 ? 31.565 -19.455 24.216 1.00 35.74 135 GLY B O 1
ATOM 2969 N N . GLY B 1 156 ? 29.412 -20.126 24.029 1.00 39.32 136 GLY B N 1
ATOM 2970 C CA . GLY B 1 156 ? 29.042 -19.151 23.017 1.00 42.66 136 GLY B CA 1
ATOM 2971 C C . GLY B 1 156 ? 27.931 -18.210 23.452 1.00 44.31 136 GLY B C 1
ATOM 2972 O O . GLY B 1 156 ? 28.055 -16.990 23.303 1.00 40.71 136 GLY B O 1
ATOM 2973 N N . THR B 1 157 ? 26.842 -18.746 23.992 1.00 47.47 137 THR B N 1
ATOM 2974 C CA . THR B 1 157 ? 25.761 -17.875 24.443 1.00 49.11 137 THR B CA 1
ATOM 2975 C C . THR B 1 157 ? 24.537 -18.698 24.847 1.00 53.88 137 THR B C 1
ATOM 2976 O O . THR B 1 157 ? 24.263 -19.750 24.246 1.00 55.25 137 THR B O 1
ATOM 2980 N N . PRO B 1 158 ? 23.794 -18.275 25.895 1.00 56.01 138 PRO B N 1
ATOM 2981 C CA . PRO B 1 158 ? 22.543 -18.968 26.232 1.00 55.52 138 PRO B CA 1
ATOM 2982 C C . PRO B 1 158 ? 21.279 -18.296 25.686 1.00 60.41 138 PRO B C 1
ATOM 2983 O O . PRO B 1 158 ? 20.330 -18.990 25.308 1.00 64.64 138 PRO B O 1
ATOM 2987 N N . VAL B 1 159 ? 21.240 -16.958 25.646 1.00 61.64 139 VAL B N 1
ATOM 2988 C CA . VAL B 1 159 ? 20.047 -16.231 25.207 1.00 64.48 139 VAL B CA 1
ATOM 2989 C C . VAL B 1 159 ? 20.180 -15.655 23.799 1.00 65.21 139 VAL B C 1
ATOM 2990 O O . VAL B 1 159 ? 19.168 -15.214 23.222 1.00 63.04 139 VAL B O 1
ATOM 2994 N N . ASP B 1 160 ? 21.387 -15.625 23.240 1.00 63.74 140 ASP B N 1
ATOM 2995 C CA . ASP B 1 160 ? 21.634 -15.154 21.885 1.00 67.00 140 ASP B CA 1
ATOM 2996 C C . ASP B 1 160 ? 21.914 -16.340 20.966 1.00 67.50 140 ASP B C 1
ATOM 2997 O O . ASP B 1 160 ? 22.846 -16.329 20.154 1.00 71.79 140 ASP B O 1
ATOM 3002 N N . VAL B 1 161 ? 21.133 -17.398 21.112 1.00 65.67 141 VAL B N 1
ATOM 3003 C CA . VAL B 1 161 ? 21.448 -18.639 20.426 1.00 63.29 141 VAL B CA 1
ATOM 3004 C C . VAL B 1 161 ? 21.002 -18.597 18.969 1.00 61.94 141 VAL B C 1
ATOM 3005 O O . VAL B 1 161 ? 19.901 -19.046 18.629 1.00 59.49 141 VAL B O 1
ATOM 3009 N N . PHE B 1 162 ? 21.859 -18.086 18.091 1.00 60.01 142 PHE B N 1
ATOM 3010 C CA . PHE B 1 162 ? 21.591 -18.219 16.672 1.00 56.03 142 PHE B CA 1
ATOM 3011 C C . PHE B 1 162 ? 21.707 -19.679 16.241 1.00 57.89 142 PHE B C 1
ATOM 3012 O O . PHE B 1 162 ? 22.404 -20.492 16.856 1.00 57.62 142 PHE B O 1
ATOM 3020 N N . ARG B 1 163 ? 21.012 -19.989 15.146 1.00 57.52 143 ARG B N 1
ATOM 3021 C CA . ARG B 1 163 ? 21.071 -21.274 14.461 1.00 56.97 143 ARG B CA 1
ATOM 3022 C C . ARG B 1 163 ? 21.248 -21.143 12.956 1.00 56.20 143 ARG B C 1
ATOM 3023 O O . ARG B 1 163 ? 21.924 -21.997 12.368 1.00 58.96 143 ARG B O 1
ATOM 3031 N N . ASN B 1 164 ? 20.734 -20.083 12.327 1.00 52.04 144 ASN B N 1
ATOM 3032 C CA . ASN B 1 164 ? 20.797 -19.940 10.879 1.00 48.76 144 ASN B CA 1
ATOM 3033 C C . ASN B 1 164 ? 22.237 -19.770 10.397 1.00 44.93 144 ASN B C 1
ATOM 3034 O O . ASN B 1 164 ? 23.118 -19.301 11.124 1.00 44.50 144 ASN B O 1
ATOM 3039 N N . LYS B 1 165 ? 22.447 -20.100 9.118 1.00 43.79 145 LYS B N 1
ATOM 3040 C CA . LYS B 1 165 ? 23.783 -20.098 8.532 1.00 43.47 145 LYS B CA 1
ATOM 3041 C C . LYS B 1 165 ? 24.311 -18.693 8.301 1.00 40.18 145 LYS B C 1
ATOM 3042 O O . LYS B 1 165 ? 25.528 -18.498 8.277 1.00 39.24 145 LYS B O 1
ATOM 3048 N N . GLU B 1 166 ? 23.421 -17.715 8.106 1.00 41.09 146 GLU B N 1
ATOM 3049 C CA . GLU B 1 166 ? 23.843 -16.327 7.926 1.00 38.92 146 GLU B CA 1
ATOM 3050 C C . GLU B 1 166 ? 24.629 -15.837 9.134 1.00 37.11 146 GLU B C 1
ATOM 3051 O O . GLU B 1 166 ? 25.792 -15.435 9.017 1.00 34.76 146 GLU B O 1
ATOM 3057 N N . LEU B 1 167 ? 23.997 -15.857 10.312 1.00 37.93 147 LEU B N 1
ATOM 3058 C CA . LEU B 1 167 ? 24.688 -15.439 11.526 1.00 38.63 147 LEU B CA 1
ATOM 3059 C C . LEU B 1 167 ? 25.934 -16.284 11.759 1.00 39.84 147 LEU B C 1
ATOM 3060 O O . LEU B 1 167 ? 26.997 -15.754 12.106 1.00 36.47 147 LEU B O 1
ATOM 3065 N N . MET B 1 168 ? 25.826 -17.602 11.570 1.00 42.05 148 MET B N 1
ATOM 3066 C CA . MET B 1 168 ? 27.004 -18.457 11.610 1.00 40.28 148 MET B CA 1
ATOM 3067 C C . MET B 1 168 ? 28.165 -17.815 10.859 1.00 38.37 148 MET B C 1
ATOM 3068 O O . MET B 1 168 ? 29.257 -17.646 11.405 1.00 38.24 148 MET B O 1
ATOM 3073 N N . THR B 1 169 ? 27.928 -17.435 9.602 1.00 36.86 149 THR B N 1
ATOM 3074 C CA . THR B 1 169 ? 29.003 -16.962 8.734 1.00 34.81 149 THR B CA 1
ATOM 3075 C C . THR B 1 169 ? 29.779 -15.811 9.354 1.00 31.82 149 THR B C 1
ATOM 3076 O O . THR B 1 169 ? 31.003 -15.720 9.201 1.00 30.62 149 THR B O 1
ATOM 3080 N N . ILE B 1 170 ? 29.080 -14.906 10.031 1.00 34.10 150 ILE B N 1
ATOM 3081 C CA . ILE B 1 170 ? 29.681 -13.677 10.545 1.00 31.91 150 ILE B CA 1
ATOM 3082 C C . ILE B 1 170 ? 30.227 -13.877 11.950 1.00 30.17 150 ILE B C 1
ATOM 3083 O O . ILE B 1 170 ? 31.369 -13.522 12.254 1.00 29.55 150 ILE B O 1
ATOM 3088 N N . PHE B 1 171 ? 29.430 -14.481 12.816 1.00 29.24 151 PHE B N 1
ATOM 3089 C CA . PHE B 1 171 ? 29.842 -14.615 14.199 1.00 27.45 151 PHE B CA 1
ATOM 3090 C C . PHE B 1 171 ? 31.066 -15.513 14.344 1.00 27.06 151 PHE B C 1
ATOM 3091 O O . PHE B 1 171 ? 31.914 -15.257 15.199 1.00 26.53 151 PHE B O 1
ATOM 3099 N N . THR B 1 172 ? 31.208 -16.542 13.512 1.00 27.83 152 THR B N 1
ATOM 3100 C CA . THR B 1 172 ? 32.181 -17.586 13.831 1.00 26.52 152 THR B CA 1
ATOM 3101 C C . THR B 1 172 ? 33.628 -17.095 13.846 1.00 27.69 152 THR B C 1
ATOM 3102 O O . THR B 1 172 ? 34.374 -17.478 14.768 1.00 24.79 152 THR B O 1
ATOM 3106 N N . PRO B 1 173 ? 34.101 -16.290 12.881 1.00 24.61 153 PRO B N 1
ATOM 3107 C CA . PRO B 1 173 ? 35.512 -15.847 12.915 1.00 25.05 153 PRO B CA 1
ATOM 3108 C C . PRO B 1 173 ? 35.842 -14.969 14.105 1.00 22.54 153 PRO B C 1
ATOM 3109 O O . PRO B 1 173 ? 37.013 -14.883 14.494 1.00 24.23 153 PRO B O 1
ATOM 3113 N N . ILE B 1 174 ? 34.844 -14.299 14.674 1.00 23.66 154 ILE B N 1
ATOM 3114 C CA . ILE B 1 174 ? 35.057 -13.426 15.820 1.00 20.48 154 ILE B CA 1
ATOM 3115 C C . ILE B 1 174 ? 35.237 -14.247 17.090 1.00 19.74 154 ILE B C 1
ATOM 3116 O O . ILE B 1 174 ? 36.266 -14.164 17.767 1.00 19.88 154 ILE B O 1
ATOM 3121 N N . ILE B 1 175 ? 34.254 -15.083 17.422 1.00 22.24 155 ILE B N 1
ATOM 3122 C CA . ILE B 1 175 ? 34.400 -15.921 18.606 1.00 20.58 155 ILE B CA 1
ATOM 3123 C C . ILE B 1 175 ? 35.612 -16.838 18.468 1.00 19.81 155 ILE B C 1
ATOM 3124 O O . ILE B 1 175 ? 36.309 -17.101 19.450 1.00 19.47 155 ILE B O 1
ATOM 3129 N N . LYS B 1 176 ? 35.906 -17.307 17.248 1.00 24.22 156 LYS B N 1
ATOM 3130 C CA . LYS B 1 176 ? 37.052 -18.195 17.031 1.00 23.21 156 LYS B CA 1
ATOM 3131 C C . LYS B 1 176 ? 38.372 -17.464 17.229 1.00 22.98 156 LYS B C 1
ATOM 3132 O O . LYS B 1 176 ? 39.316 -18.017 17.805 1.00 22.57 156 LYS B O 1
ATOM 3138 N N . ASN B 1 177 ? 38.472 -16.229 16.735 1.00 22.33 157 ASN B N 1
ATOM 3139 C CA . ASN B 1 177 ? 39.672 -15.450 17.023 1.00 23.29 157 ASN B CA 1
ATOM 3140 C C . ASN B 1 177 ? 39.806 -15.166 18.515 1.00 19.73 157 ASN B C 1
ATOM 3141 O O . ASN B 1 177 ? 40.923 -15.131 19.041 1.00 21.03 157 ASN B O 1
ATOM 3146 N N . ASP B 1 178 ? 38.684 -14.957 19.213 1.00 19.57 158 ASP B N 1
ATOM 3147 C CA . ASP B 1 178 ? 38.732 -14.729 20.658 1.00 20.21 158 ASP B CA 1
ATOM 3148 C C . ASP B 1 178 ? 39.199 -15.972 21.409 1.00 19.67 158 ASP B C 1
ATOM 3149 O O . ASP B 1 178 ? 39.953 -15.870 22.387 1.00 19.42 158 ASP B O 1
ATOM 3154 N N . TYR B 1 179 ? 38.741 -17.149 20.984 1.00 21.16 159 TYR B N 1
ATOM 3155 C CA . TYR B 1 179 ? 39.258 -18.392 21.552 1.00 22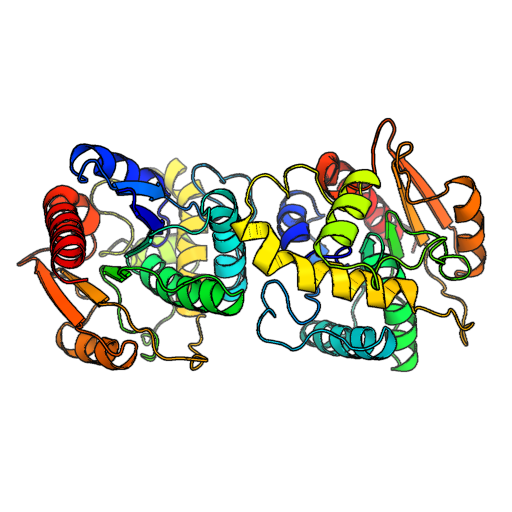.53 159 TYR B CA 1
ATOM 3156 C C . TYR B 1 179 ? 40.752 -18.534 21.310 1.00 20.25 159 TYR B C 1
ATOM 3157 O O . TYR B 1 179 ? 41.498 -18.930 22.209 1.00 21.42 159 TYR B O 1
ATOM 3166 N N . ARG B 1 180 ? 41.196 -18.226 20.088 1.00 22.82 160 ARG B N 1
ATOM 3167 C CA . ARG B 1 180 ? 42.619 -18.193 19.783 1.00 21.60 160 ARG B CA 1
ATOM 3168 C C . ARG B 1 180 ? 43.369 -17.265 20.730 1.00 19.54 160 ARG B C 1
ATOM 3169 O O . ARG B 1 180 ? 44.414 -17.640 21.260 1.00 20.16 160 ARG B O 1
ATOM 3177 N N . LEU B 1 181 ? 42.857 -16.050 20.952 1.00 18.40 161 LEU B N 1
ATOM 3178 C CA . LEU B 1 181 ? 43.518 -15.117 21.865 1.00 18.88 161 LEU B CA 1
ATOM 3179 C C . LEU B 1 181 ? 43.720 -15.738 23.235 1.00 19.33 161 LEU B C 1
ATOM 3180 O O . LEU B 1 181 ? 44.795 -15.604 23.832 1.00 20.77 161 LEU B O 1
ATOM 3185 N N . TYR B 1 182 ? 42.692 -16.420 23.752 1.00 20.12 162 TYR B N 1
ATOM 3186 C CA . TYR B 1 182 ? 42.757 -16.953 25.112 1.00 21.26 162 TYR B CA 1
ATOM 3187 C C . TYR B 1 182 ? 43.662 -18.180 25.176 1.00 22.16 162 TYR B C 1
ATOM 3188 O O . TYR B 1 182 ? 44.465 -18.321 26.108 1.00 24.03 162 TYR B O 1
ATOM 3197 N N . GLU B 1 183 ? 43.578 -19.051 24.164 1.00 22.14 163 GLU B N 1
ATOM 3198 C CA . GLU B 1 183 ? 44.315 -20.310 24.139 1.00 22.11 163 GLU B CA 1
ATOM 3199 C C . GLU B 1 183 ? 45.802 -20.142 23.849 1.00 22.23 163 GLU B C 1
ATOM 3200 O O . GLU B 1 183 ? 46.585 -21.044 24.164 1.00 24.32 163 GLU B O 1
ATOM 3206 N N . GLN B 1 184 ? 46.216 -19.015 23.289 1.00 21.49 164 GLN B N 1
ATOM 3207 C CA . GLN B 1 184 ? 47.622 -18.759 23.014 1.00 22.17 164 GLN B CA 1
ATOM 3208 C C . GLN B 1 184 ? 48.248 -17.830 24.034 1.00 22.67 164 GLN B C 1
ATOM 3209 O O . GLN B 1 184 ? 49.427 -17.488 23.907 1.00 24.64 164 GLN B O 1
ATOM 3215 N N . TYR B 1 185 ? 47.480 -17.434 25.044 1.00 23.49 165 TYR B N 1
ATOM 3216 C CA . TYR B 1 185 ? 47.957 -16.558 26.102 1.00 23.12 165 TYR B CA 1
ATOM 3217 C C . TYR B 1 185 ? 48.983 -17.268 26.970 1.00 23.35 165 TYR B C 1
ATOM 3218 O O . TYR B 1 185 ? 48.722 -18.349 27.504 1.00 25.25 165 TYR B O 1
ATOM 3227 N N . VAL B 1 186 ? 50.144 -16.647 27.127 1.00 24.17 166 VAL B N 1
ATOM 3228 C CA . VAL B 1 186 ? 51.178 -17.124 28.036 1.00 24.01 166 VAL B CA 1
ATOM 3229 C C . VAL B 1 186 ? 51.355 -16.090 29.142 1.00 24.32 166 VAL B C 1
ATOM 3230 O O . VAL B 1 186 ? 51.894 -14.999 28.912 1.00 26.88 166 VAL B O 1
ATOM 3234 N N . PHE B 1 187 ? 50.907 -16.441 30.345 1.00 22.56 167 PHE B N 1
ATOM 3235 C CA . PHE B 1 187 ? 51.084 -15.582 31.503 1.00 22.29 167 PHE B CA 1
ATOM 3236 C C . PHE B 1 187 ? 52.566 -15.356 31.775 1.00 24.77 167 PHE B C 1
ATOM 3237 O O . PHE B 1 187 ? 53.359 -16.302 31.798 1.00 24.50 167 PHE B O 1
ATOM 3245 N N . GLN B 1 188 ? 52.942 -14.098 31.976 1.00 25.00 168 GLN B N 1
ATOM 3246 C CA . GLN B 1 188 ? 54.248 -13.758 32.522 1.00 26.06 168 GLN B CA 1
ATOM 3247 C C . GLN B 1 188 ? 54.061 -12.917 33.777 1.00 25.31 168 GLN B C 1
ATOM 3248 O O . GLN B 1 188 ? 53.152 -12.084 33.854 1.00 22.94 168 GLN B O 1
ATOM 3254 N N . ALA B 1 189 ? 54.941 -13.137 34.750 1.00 25.26 169 ALA B N 1
ATOM 3255 C CA . ALA B 1 189 ? 54.809 -12.527 36.061 1.00 24.41 169 ALA B CA 1
ATOM 3256 C C . ALA B 1 189 ? 54.866 -11.011 35.965 1.00 24.37 169 ALA B C 1
ATOM 3257 O O . ALA B 1 189 ? 55.577 -10.444 35.130 1.00 21.20 169 ALA B O 1
ATOM 3259 N N . LYS B 1 190 ? 54.142 -10.362 36.876 1.00 20.33 170 LYS B N 1
ATOM 3260 C CA . LYS B 1 190 ? 53.884 -8.932 36.837 1.00 21.70 170 LYS B CA 1
ATOM 3261 C C . LYS B 1 190 ? 54.792 -8.132 37.767 1.00 24.44 170 LYS B C 1
ATOM 3262 O O . LYS B 1 190 ? 55.226 -8.596 38.823 1.00 25.34 170 LYS B O 1
ATOM 3268 N N . ALA B 1 191 ? 55.033 -6.889 37.356 1.00 27.65 171 ALA B N 1
ATOM 3269 C CA . ALA B 1 191 ? 55.877 -5.887 37.989 1.00 28.10 171 ALA B CA 1
ATOM 3270 C C . ALA B 1 191 ? 55.450 -5.515 39.409 1.00 27.53 171 ALA B C 1
ATOM 3271 O O . ALA B 1 191 ? 56.183 -4.778 40.078 1.00 29.73 171 ALA B O 1
ATOM 3273 N N . ARG B 1 192 ? 54.319 -5.999 39.904 1.00 26.38 172 ARG B N 1
ATOM 3274 C CA . ARG B 1 192 ? 53.791 -5.486 41.160 1.00 25.33 172 ARG B CA 1
ATOM 3275 C C . ARG B 1 192 ? 52.693 -6.410 41.658 1.00 22.40 172 ARG B C 1
ATOM 3276 O O . ARG B 1 192 ? 52.158 -7.235 40.912 1.00 24.54 172 ARG B O 1
ATOM 3284 N N . THR B 1 193 ? 52.332 -6.224 42.919 1.00 23.96 173 THR B N 1
ATOM 3285 C CA . THR B 1 193 ? 51.087 -6.757 43.449 1.00 20.69 173 THR B CA 1
ATOM 3286 C C . THR B 1 193 ? 50.040 -5.653 43.469 1.00 19.72 173 THR B C 1
ATOM 3287 O O . THR B 1 193 ? 50.344 -4.493 43.767 1.00 17.46 173 THR B O 1
ATOM 3291 N N . LEU B 1 194 ? 48.815 -6.014 43.101 1.00 19.86 174 LEU B N 1
ATOM 3292 C CA . LEU B 1 194 ? 47.716 -5.069 43.184 1.00 19.59 174 LEU B CA 1
ATOM 3293 C C . LEU B 1 194 ? 47.390 -4.797 44.650 1.00 18.37 174 LEU B C 1
ATOM 3294 O O . LEU B 1 194 ? 47.701 -5.591 45.537 1.00 21.33 174 LEU B O 1
ATOM 3299 N N . THR B 1 195 ? 46.766 -3.646 44.905 1.00 19.06 175 THR B N 1
ATOM 3300 C CA . THR B 1 195 ? 46.449 -3.257 46.273 1.00 21.59 175 THR B CA 1
ATOM 3301 C C . THR B 1 195 ? 44.976 -2.896 46.449 1.00 21.51 175 THR B C 1
ATOM 3302 O O . THR B 1 195 ? 44.619 -2.251 47.435 1.00 22.09 175 THR B O 1
ATOM 3306 N N . CYS B 1 196 ? 44.110 -3.331 45.541 1.00 20.49 176 CYS B N 1
ATOM 3307 C CA . CYS B 1 196 ? 42.672 -3.166 45.675 1.00 18.69 176 CYS B CA 1
ATOM 3308 C C . CYS B 1 196 ? 41.989 -4.517 45.892 1.00 18.18 176 CYS B C 1
ATOM 3309 O O . CYS B 1 196 ? 42.572 -5.573 45.629 1.00 18.86 176 CYS B O 1
ATOM 3312 N N . PRO B 1 197 ? 40.759 -4.520 46.397 1.00 20.18 177 PRO B N 1
ATOM 3313 C CA . PRO B 1 197 ? 40.028 -5.781 46.548 1.00 17.66 177 PRO B CA 1
ATOM 3314 C C . PRO B 1 197 ? 39.710 -6.386 45.190 1.00 18.26 177 PRO B C 1
ATOM 3315 O O . PRO B 1 197 ? 39.492 -5.675 44.213 1.00 16.26 177 PRO B O 1
ATOM 3319 N N . ILE B 1 198 ? 39.681 -7.717 45.144 1.00 19.91 178 ILE B N 1
ATOM 3320 C CA . ILE B 1 198 ? 39.321 -8.484 43.956 1.00 18.37 178 ILE B CA 1
ATOM 3321 C C . ILE B 1 198 ? 38.031 -9.230 44.251 1.00 18.61 178 ILE B C 1
ATOM 3322 O O . ILE B 1 198 ? 37.931 -9.914 45.271 1.00 21.64 178 ILE B O 1
ATOM 3327 N N . VAL B 1 199 ? 37.051 -9.115 43.368 1.00 17.42 179 VAL B N 1
ATOM 3328 C CA . VAL B 1 199 ? 35.785 -9.829 43.519 1.00 18.26 179 VAL B CA 1
ATOM 3329 C C . VAL B 1 199 ? 35.681 -10.838 42.389 1.00 19.71 179 VAL B C 1
ATOM 3330 O O . VAL B 1 199 ? 35.820 -10.481 41.208 1.00 17.22 179 VAL B O 1
ATOM 3334 N N . LEU B 1 200 ? 35.472 -12.102 42.757 1.00 18.27 180 LEU B N 1
ATOM 3335 C CA . LEU B 1 200 ? 35.309 -13.196 41.813 1.00 19.01 180 LEU B CA 1
ATOM 3336 C C . LEU B 1 200 ? 33.844 -13.609 41.776 1.00 18.50 180 LEU B C 1
ATOM 3337 O O . LEU B 1 200 ? 33.176 -13.641 42.812 1.00 19.89 180 LEU B O 1
ATOM 3342 N N . PHE B 1 201 ? 33.340 -13.878 40.573 1.00 17.40 181 PHE B N 1
ATOM 3343 C CA . PHE B 1 201 ? 31.978 -14.346 40.346 1.00 19.72 181 PHE B CA 1
ATOM 3344 C C . PHE B 1 201 ? 32.065 -15.716 39.702 1.00 21.01 181 PHE B C 1
ATOM 3345 O O . PHE B 1 201 ? 32.763 -15.874 38.698 1.00 22.06 181 PHE B O 1
ATOM 3353 N N . HIS B 1 202 ? 31.345 -16.699 40.255 1.00 20.81 182 HIS B N 1
ATOM 3354 C CA . HIS B 1 202 ? 31.415 -18.070 39.760 1.00 23.94 182 HIS B CA 1
ATOM 3355 C C . HIS B 1 202 ? 30.027 -18.703 39.706 1.00 25.39 182 HIS B C 1
ATOM 3356 O O . HIS B 1 202 ? 29.286 -18.663 40.691 1.00 24.24 182 HIS B O 1
ATOM 3363 N N . GLY B 1 203 ? 29.677 -19.257 38.542 1.00 24.56 183 GLY B N 1
ATOM 3364 C CA . GLY B 1 203 ? 28.449 -20.029 38.403 1.00 28.27 183 GLY B CA 1
ATOM 3365 C C . GLY B 1 203 ? 28.667 -21.465 38.863 1.00 31.79 183 GLY B C 1
ATOM 3366 O O . GLY B 1 203 ? 29.597 -22.142 38.412 1.00 31.39 183 GLY B O 1
ATOM 3367 N N . ASP B 1 204 ? 27.804 -21.930 39.770 1.00 34.46 184 ASP B N 1
ATOM 3368 C CA . ASP B 1 204 ? 28.033 -23.216 40.417 1.00 34.18 184 ASP B CA 1
ATOM 3369 C C . ASP B 1 204 ? 27.974 -24.377 39.433 1.00 35.23 184 ASP B C 1
ATOM 3370 O O . ASP B 1 204 ? 28.610 -25.413 39.656 1.00 36.99 184 ASP B O 1
ATOM 3375 N N . ALA B 1 205 ? 27.204 -24.238 38.360 1.00 32.11 185 ALA B N 1
ATOM 3376 C CA . ALA B 1 205 ? 27.143 -25.253 37.320 1.00 34.28 185 ALA B CA 1
ATOM 3377 C C . ALA B 1 205 ? 28.014 -24.893 36.115 1.00 33.34 185 ALA B C 1
ATOM 3378 O O . ALA B 1 205 ? 27.706 -25.282 34.985 1.00 35.33 185 ALA B O 1
ATOM 3380 N N . ASP B 1 206 ? 29.100 -24.157 36.344 1.00 33.78 186 ASP B N 1
ATOM 3381 C CA . ASP B 1 206 ? 30.041 -23.751 35.301 1.00 36.91 186 ASP B CA 1
ATOM 3382 C C . ASP B 1 206 ? 31.214 -24.736 35.299 1.00 36.61 186 ASP B C 1
ATOM 3383 O O . ASP B 1 206 ? 32.049 -24.731 36.211 1.00 37.42 186 ASP B O 1
ATOM 3388 N N . ASN B 1 207 ? 31.265 -25.597 34.278 1.00 39.06 187 ASN B N 1
ATOM 3389 C CA . ASN B 1 207 ? 32.284 -26.639 34.198 1.00 39.92 187 ASN B CA 1
ATOM 3390 C C . ASN B 1 207 ? 33.616 -26.130 33.660 1.00 38.54 187 ASN B C 1
ATOM 3391 O O . ASN B 1 207 ? 34.630 -26.819 33.821 1.00 39.86 187 ASN B O 1
ATOM 3396 N N . LEU B 1 208 ? 33.632 -24.938 33.050 1.00 37.96 188 LEU B N 1
ATOM 3397 C CA . LEU B 1 208 ? 34.831 -24.288 32.534 1.00 36.60 188 LEU B CA 1
ATOM 3398 C C . LEU B 1 208 ? 35.702 -23.659 33.615 1.00 35.86 188 LEU B C 1
ATOM 3399 O O . LEU B 1 208 ? 36.847 -23.287 33.330 1.00 37.12 188 LEU B O 1
ATOM 3404 N N . VAL B 1 209 ? 35.195 -23.517 34.834 1.00 35.73 189 VAL B N 1
ATOM 3405 C CA . VAL B 1 209 ? 35.955 -22.963 35.945 1.00 36.90 189 VAL B CA 1
ATOM 3406 C C . VAL B 1 209 ? 35.866 -23.932 37.116 1.00 35.51 189 VAL B C 1
ATOM 3407 O O . VAL B 1 209 ? 34.839 -24.593 37.311 1.00 34.23 189 VAL B O 1
ATOM 3411 N N . MET B 1 210 ? 36.938 -23.993 37.901 1.00 37.36 190 MET B N 1
ATOM 3412 C CA . MET B 1 210 ? 37.001 -24.850 39.077 1.00 37.69 190 MET B CA 1
ATOM 3413 C C . MET B 1 210 ? 36.949 -23.993 40.339 1.00 38.07 190 MET B C 1
ATOM 3414 O O . MET B 1 210 ? 37.833 -23.177 40.585 1.00 36.31 190 MET B O 1
ATOM 3419 N N . GLN B 1 211 ? 35.907 -24.195 41.132 1.00 39.56 191 GLN B N 1
ATOM 3420 C CA . GLN B 1 211 ? 35.694 -23.449 42.366 1.00 39.39 191 GLN B CA 1
ATOM 3421 C C . GLN B 1 211 ? 36.920 -23.344 43.267 1.00 38.36 191 GLN B C 1
ATOM 3422 O O . GLN B 1 211 ? 37.313 -22.256 43.673 1.00 35.50 191 GLN B O 1
ATOM 3428 N N . ASP B 1 212 ? 37.516 -24.485 43.579 1.00 39.13 192 ASP B N 1
ATOM 3429 C CA . ASP B 1 212 ? 38.676 -24.525 44.458 1.00 39.48 192 ASP B CA 1
ATOM 3430 C C . ASP B 1 212 ? 39.905 -23.793 43.923 1.00 38.07 192 ASP B C 1
ATOM 3431 O O . ASP B 1 212 ? 40.700 -23.270 44.700 1.00 36.69 192 ASP B O 1
ATOM 3436 N N . GLU B 1 213 ? 40.049 -23.743 42.603 1.00 37.16 193 GLU B N 1
ATOM 3437 C CA . GLU B 1 213 ? 41.205 -23.107 41.989 1.00 34.70 193 GLU B CA 1
ATOM 3438 C C . GLU B 1 213 ? 41.216 -21.589 42.137 1.00 34.39 193 GLU B C 1
ATOM 3439 O O . GLU B 1 213 ? 42.275 -20.971 41.964 1.00 32.82 193 GLU B O 1
ATOM 3445 N N . LEU B 1 214 ? 40.070 -20.977 42.451 1.00 31.34 194 LEU B N 1
ATOM 3446 C CA . LEU B 1 214 ? 39.991 -19.524 42.523 1.00 27.91 194 LEU B CA 1
ATOM 3447 C C . LEU B 1 214 ? 40.857 -18.969 43.643 1.00 30.48 194 LEU B C 1
ATOM 3448 O O . LEU B 1 214 ? 41.290 -17.814 43.568 1.00 29.95 194 LEU B O 1
ATOM 3453 N N . LEU B 1 215 ? 41.122 -19.773 44.672 1.00 29.64 195 LEU B N 1
ATOM 3454 C CA . LEU B 1 215 ? 42.109 -19.478 45.703 1.00 29.30 195 LEU B CA 1
ATOM 3455 C C . LEU B 1 215 ? 43.377 -18.856 45.123 1.00 27.57 195 LEU B C 1
ATOM 3456 O O . LEU B 1 215 ? 43.980 -17.968 45.735 1.00 27.74 195 LEU B O 1
ATOM 3461 N N . ALA B 1 216 ? 43.794 -19.336 43.947 1.00 29.32 196 ALA B N 1
ATOM 3462 C CA . ALA B 1 216 ? 45.014 -18.850 43.313 1.00 27.31 196 ALA B CA 1
ATOM 3463 C C . ALA B 1 216 ? 44.940 -17.368 42.967 1.00 27.37 196 ALA B C 1
ATOM 3464 O O . ALA B 1 216 ? 45.983 -16.731 42.775 1.00 25.76 196 ALA B O 1
ATOM 3466 N N . TRP B 1 217 ? 43.733 -16.804 42.880 1.00 26.44 197 TRP B N 1
ATOM 3467 C CA . TRP B 1 217 ? 43.585 -15.379 42.627 1.00 24.22 197 TRP B CA 1
ATOM 3468 C C . TRP B 1 217 ? 44.106 -14.533 43.781 1.00 24.71 197 TRP B C 1
ATOM 3469 O O . TRP B 1 217 ? 44.465 -13.368 43.578 1.00 23.86 197 TRP B O 1
ATOM 3480 N N . GLU B 1 218 ? 44.152 -15.097 44.985 1.00 24.14 198 GLU B N 1
ATOM 3481 C CA . GLU B 1 218 ? 44.471 -14.312 46.168 1.00 25.30 198 GLU B CA 1
ATOM 3482 C C . GLU B 1 218 ? 45.846 -13.659 46.077 1.00 24.01 198 GLU B C 1
ATOM 3483 O O . GLU B 1 218 ? 46.034 -12.537 46.557 1.00 26.28 198 GLU B O 1
ATOM 3489 N N . LYS B 1 219 ? 46.828 -14.334 45.485 1.00 22.74 199 LYS B N 1
ATOM 3490 C CA . LYS B 1 219 ? 48.181 -13.781 45.552 1.00 24.47 199 LYS B CA 1
ATOM 3491 C C . LYS B 1 219 ? 48.343 -12.499 44.748 1.00 22.67 199 LYS B C 1
ATOM 3492 O O . LYS B 1 219 ? 49.314 -11.766 44.963 1.00 21.64 199 LYS B O 1
ATOM 3498 N N . PHE B 1 220 ? 47.425 -12.216 43.828 1.00 23.72 200 PHE B N 1
ATOM 3499 C CA . PHE B 1 220 ? 47.580 -11.112 42.898 1.00 18.64 200 PHE B CA 1
ATOM 3500 C C . PHE B 1 220 ? 47.210 -9.767 43.504 1.00 18.54 200 PHE B C 1
ATOM 3501 O O . PHE B 1 220 ? 47.494 -8.742 42.882 1.00 20.03 200 PHE B O 1
ATOM 3509 N N . THR B 1 221 ? 46.649 -9.737 44.716 1.00 17.81 201 THR B N 1
ATOM 3510 C CA . THR B 1 221 ? 46.367 -8.497 45.427 1.00 17.94 201 THR B CA 1
ATOM 3511 C C . THR B 1 221 ? 46.719 -8.663 46.898 1.00 20.17 201 THR B C 1
ATOM 3512 O O . THR B 1 221 ? 46.698 -9.769 47.439 1.00 19.05 201 THR B O 1
ATOM 3516 N N . THR B 1 222 ? 47.038 -7.542 47.534 1.00 21.12 202 THR B N 1
ATOM 3517 C CA . THR B 1 222 ? 47.317 -7.478 48.964 1.00 22.22 202 THR B CA 1
ATOM 3518 C C . THR B 1 222 ? 46.067 -7.294 49.808 1.00 20.99 202 THR B C 1
ATOM 3519 O O . THR B 1 222 ? 46.148 -7.386 51.035 1.00 20.21 202 THR B O 1
ATOM 3523 N N . ARG B 1 223 ? 44.923 -7.013 49.188 1.00 23.27 203 ARG B N 1
ATOM 3524 C CA . ARG B 1 223 ? 43.682 -6.819 49.909 1.00 18.55 203 ARG B CA 1
ATOM 3525 C C . ARG B 1 223 ? 42.826 -8.073 49.796 1.00 20.41 203 ARG B C 1
ATOM 3526 O O . ARG B 1 223 ? 43.291 -9.140 49.374 1.00 19.77 203 ARG B O 1
ATOM 3534 N N . LYS B 1 224 ? 41.561 -7.955 50.198 1.00 22.06 204 LYS B N 1
ATOM 3535 C CA . LYS B 1 224 ? 40.689 -9.118 50.254 1.00 21.96 204 LYS B CA 1
ATOM 3536 C C . LYS B 1 224 ? 40.292 -9.598 48.856 1.00 22.11 204 LYS B C 1
ATOM 3537 O O . LYS B 1 224 ? 40.023 -8.804 47.950 1.00 19.84 204 LYS B O 1
ATOM 3543 N N . THR B 1 225 ? 40.270 -10.914 48.685 1.00 23.37 205 THR B N 1
ATOM 3544 C CA . THR B 1 225 ? 39.622 -11.551 47.550 1.00 21.37 205 THR B CA 1
ATOM 3545 C C . THR B 1 225 ? 38.349 -12.230 48.038 1.00 22.56 205 THR B C 1
ATOM 3546 O O . THR B 1 225 ? 38.386 -13.008 48.995 1.00 22.68 205 THR B O 1
ATOM 3550 N N . ARG B 1 226 ? 37.227 -11.914 47.395 1.00 21.96 206 ARG B N 1
ATOM 3551 C CA . ARG B 1 226 ? 35.904 -12.395 47.784 1.00 23.71 206 ARG B CA 1
ATOM 3552 C C . ARG B 1 226 ? 35.314 -13.179 46.620 1.00 25.96 206 ARG B C 1
ATOM 3553 O O . ARG B 1 226 ? 35.179 -12.637 45.518 1.00 23.03 206 ARG B O 1
ATOM 3561 N N . THR B 1 227 ? 34.985 -14.455 46.857 1.00 22.47 207 THR B N 1
ATOM 3562 C CA . THR B 1 227 ? 34.337 -15.299 45.858 1.00 22.29 207 THR B CA 1
ATOM 3563 C C . THR B 1 227 ? 32.832 -15.311 46.101 1.00 23.28 207 THR B C 1
ATOM 3564 O O . THR B 1 227 ? 32.382 -15.447 47.241 1.00 25.67 207 THR B O 1
ATOM 3568 N N . ILE B 1 228 ? 32.065 -15.147 45.028 1.00 21.22 208 ILE B N 1
ATOM 3569 C CA . ILE B 1 228 ? 30.610 -15.081 45.057 1.00 22.77 208 ILE B CA 1
ATOM 3570 C C . ILE B 1 228 ? 30.104 -16.112 44.059 1.00 24.09 208 ILE B C 1
ATOM 3571 O O . ILE B 1 228 ? 30.353 -15.983 42.853 1.00 22.24 208 ILE B O 1
ATOM 3576 N N . ILE B 1 229 ? 29.408 -17.135 44.551 1.00 23.24 209 ILE B N 1
ATOM 3577 C CA . ILE B 1 229 ? 29.013 -18.279 43.733 1.00 25.88 209 ILE B CA 1
ATOM 3578 C C . ILE B 1 229 ? 27.507 -18.246 43.531 1.00 24.38 209 ILE B C 1
ATOM 3579 O O . ILE B 1 229 ? 26.743 -18.149 44.495 1.00 27.57 209 ILE B O 1
ATOM 3584 N N . PHE B 1 230 ? 27.082 -18.332 42.278 1.00 25.92 210 PHE B N 1
ATOM 3585 C CA . PHE B 1 230 ? 25.666 -18.319 41.955 1.00 26.91 210 PHE B CA 1
ATOM 3586 C C . PHE B 1 230 ? 25.169 -19.752 41.880 1.00 31.21 210 PHE B C 1
ATOM 3587 O O . PHE B 1 230 ? 25.575 -20.489 40.973 1.00 30.98 210 PHE B O 1
ATOM 3595 N N . PRO B 1 231 ? 24.327 -20.195 42.807 1.00 33.57 211 PRO B N 1
ATOM 3596 C CA . PRO B 1 231 ? 23.987 -21.621 42.869 1.00 34.10 211 PRO B CA 1
ATOM 3597 C C . PRO B 1 231 ? 23.202 -22.041 41.639 1.00 36.17 211 PRO B C 1
ATOM 3598 O O . PRO B 1 231 ? 22.224 -21.391 41.266 1.00 38.04 211 PRO B O 1
ATOM 3602 N N . ALA B 1 232 ? 23.648 -23.124 40.998 1.00 38.48 212 ALA B N 1
ATOM 3603 C CA . ALA B 1 232 ? 22.949 -23.771 39.887 1.00 39.82 212 ALA B CA 1
ATOM 3604 C C . ALA B 1 232 ? 23.052 -23.026 38.555 1.00 35.88 212 ALA B C 1
ATOM 3605 O O . ALA B 1 232 ? 22.310 -23.340 37.614 1.00 36.18 212 ALA B O 1
ATOM 3607 N N . ALA B 1 233 ? 23.952 -22.063 38.427 1.00 36.44 213 ALA B N 1
ATOM 3608 C CA . ALA B 1 233 ? 24.041 -21.256 37.219 1.00 34.07 213 ALA B CA 1
ATOM 3609 C C . ALA B 1 233 ? 25.269 -21.654 36.408 1.00 31.00 213 ALA B C 1
ATOM 3610 O O . ALA B 1 233 ? 26.285 -22.079 36.964 1.00 31.24 213 ALA B O 1
ATOM 3612 N N . ASP B 1 234 ? 25.163 -21.513 35.087 1.00 27.48 214 ASP B N 1
ATOM 3613 C CA . ASP B 1 234 ? 26.234 -21.890 34.178 1.00 30.93 214 ASP B CA 1
ATOM 3614 C C . ASP B 1 234 ? 27.138 -20.686 33.894 1.00 31.38 214 ASP B C 1
ATOM 3615 O O . ASP B 1 234 ? 27.055 -19.649 34.559 1.00 28.95 214 ASP B O 1
ATOM 3620 N N . HIS B 1 235 ? 28.000 -20.816 32.875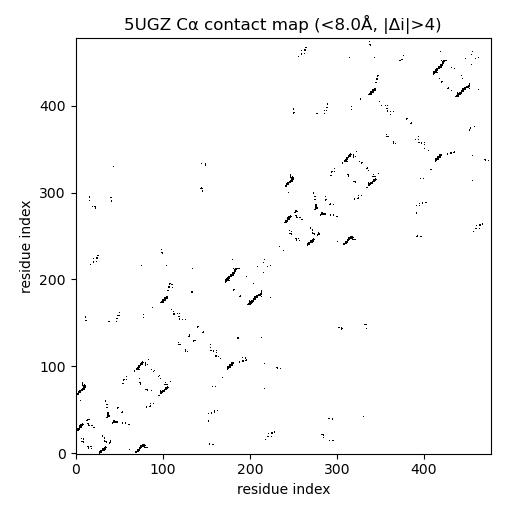 1.00 32.98 215 HIS B N 1
ATOM 3621 C CA . HIS B 1 235 ? 29.009 -19.811 32.551 1.00 28.99 215 HIS B CA 1
ATOM 3622 C C . HIS B 1 235 ? 28.414 -18.457 32.199 1.00 29.11 215 HIS B C 1
ATOM 3623 O O . HIS B 1 235 ? 29.111 -17.444 32.294 1.00 27.56 215 HIS B O 1
ATOM 3630 N N . PHE B 1 236 ? 27.157 -18.399 31.786 1.00 27.87 216 PHE B N 1
ATOM 3631 C CA . PHE B 1 236 ? 26.586 -17.127 31.378 1.00 28.29 216 PHE B CA 1
ATOM 3632 C C . PHE B 1 236 ? 25.613 -16.590 32.418 1.00 25.88 216 PHE B C 1
ATOM 3633 O O . PHE B 1 236 ? 24.670 -15.869 32.083 1.00 24.79 216 PHE B O 1
ATOM 3641 N N . PHE B 1 237 ? 25.862 -16.914 33.698 1.00 25.34 217 PHE B N 1
ATOM 3642 C CA . PHE B 1 237 ? 25.148 -16.253 34.789 1.00 25.41 217 PHE B CA 1
ATOM 3643 C C . PHE B 1 237 ? 25.223 -14.741 34.641 1.00 24.88 217 PHE B C 1
ATOM 3644 O O . PHE B 1 237 ? 24.253 -14.036 34.949 1.00 24.05 217 PHE B O 1
ATOM 3652 N N . VAL B 1 238 ? 26.353 -14.239 34.124 1.00 23.26 218 VAL B N 1
ATOM 3653 C CA . VAL B 1 238 ? 26.592 -12.803 33.984 1.00 20.15 218 VAL B CA 1
ATOM 3654 C C . VAL B 1 238 ? 25.478 -12.124 33.200 1.00 22.26 218 VAL B C 1
ATOM 3655 O O . VAL B 1 238 ? 25.165 -10.955 33.450 1.00 22.52 218 VAL B O 1
ATOM 3659 N N . ASP B 1 239 ? 24.851 -12.839 32.257 1.00 22.05 219 ASP B N 1
ATOM 3660 C CA . ASP B 1 239 ? 23.745 -12.329 31.453 1.00 21.48 219 ASP B CA 1
ATOM 3661 C C . ASP B 1 239 ? 22.381 -12.636 32.056 1.00 22.08 219 ASP B C 1
ATOM 3662 O O . ASP B 1 239 ? 21.540 -11.743 32.170 1.00 20.66 219 ASP B O 1
ATOM 3667 N N . LYS B 1 240 ? 22.147 -13.900 32.418 1.00 22.90 220 LYS B N 1
ATOM 3668 C CA . LYS B 1 240 ? 20.843 -14.328 32.925 1.00 24.58 220 LYS B CA 1
ATOM 3669 C C . LYS B 1 240 ? 20.556 -13.795 34.331 1.00 26.57 220 LYS B C 1
ATOM 3670 O O . LYS B 1 240 ? 19.389 -13.604 34.692 1.00 28.36 220 LYS B O 1
ATOM 3676 N N . HIS B 1 241 ? 21.591 -13.566 35.138 1.00 22.83 221 HIS B N 1
ATOM 3677 C CA . HIS B 1 241 ? 21.446 -13.019 36.479 1.00 24.94 221 HIS B CA 1
ATOM 3678 C C . HIS B 1 241 ? 22.147 -11.672 36.606 1.00 25.28 221 HIS B C 1
ATOM 3679 O O . HIS B 1 241 ? 22.673 -11.335 37.671 1.00 23.71 221 HIS B O 1
ATOM 3686 N N . PHE B 1 242 ? 22.156 -10.889 35.529 1.00 21.60 222 PHE B N 1
ATOM 3687 C CA . PHE B 1 242 ? 22.922 -9.652 35.542 1.00 22.00 222 PHE B CA 1
ATOM 3688 C C . PHE B 1 242 ? 22.480 -8.703 36.657 1.00 22.70 222 PHE B C 1
ATOM 3689 O O . PHE B 1 242 ? 23.301 -7.925 37.152 1.00 22.70 222 PHE B O 1
ATOM 3697 N N . GLU B 1 243 ? 21.207 -8.745 37.073 1.00 21.84 223 GLU B N 1
ATOM 3698 C CA . GLU B 1 243 ? 20.760 -7.855 38.148 1.00 24.47 223 GLU B CA 1
ATOM 3699 C C . GLU B 1 243 ? 21.411 -8.206 39.475 1.00 24.32 223 GLU B C 1
ATOM 3700 O O . GLU B 1 243 ? 21.657 -7.319 40.305 1.00 23.87 223 GLU B O 1
ATOM 3706 N N . GLN B 1 244 ? 21.669 -9.489 39.707 1.00 22.08 224 GLN B N 1
ATOM 3707 C CA . GLN B 1 244 ? 22.338 -9.877 40.942 1.00 25.74 224 GLN B CA 1
ATOM 3708 C C . GLN B 1 244 ? 23.847 -9.635 40.882 1.00 23.47 224 GLN B C 1
ATOM 3709 O O . GLN B 1 244 ? 24.446 -9.300 41.908 1.00 23.77 224 GLN B O 1
ATOM 3715 N N . VAL B 1 245 ? 24.479 -9.790 39.707 1.00 21.95 225 VAL B N 1
ATOM 3716 C CA . VAL B 1 245 ? 25.894 -9.434 39.587 1.00 20.27 225 VAL B CA 1
ATOM 3717 C C . VAL B 1 245 ? 26.078 -7.941 39.822 1.00 19.42 225 VAL B C 1
ATOM 3718 O O . VAL B 1 245 ? 27.020 -7.519 40.497 1.00 20.80 225 VAL B O 1
ATOM 3722 N N . VAL B 1 246 ? 25.184 -7.115 39.275 1.00 18.56 226 VAL B N 1
ATOM 3723 C CA . VAL B 1 246 ? 25.320 -5.678 39.473 1.00 19.17 226 VAL B CA 1
ATOM 3724 C C . VAL B 1 246 ? 25.064 -5.305 40.929 1.00 19.56 226 VAL B C 1
ATOM 3725 O O . VAL B 1 246 ? 25.585 -4.297 41.413 1.00 14.86 226 VAL B O 1
ATOM 3729 N N . GLY B 1 247 ? 24.235 -6.079 41.633 1.00 21.07 227 GLY B N 1
ATOM 3730 C CA . GLY B 1 247 ? 24.000 -5.802 43.044 1.00 22.14 227 GLY B CA 1
ATOM 3731 C C . GLY B 1 247 ? 25.265 -5.912 43.873 1.00 18.08 227 GLY B C 1
ATOM 3732 O O . GLY B 1 247 ? 25.502 -5.102 44.769 1.00 18.34 227 GLY B O 1
ATOM 3733 N N . TYR B 1 248 ? 26.104 -6.910 43.571 1.00 20.64 228 TYR B N 1
ATOM 3734 C CA . TYR B 1 248 ? 27.388 -7.087 44.251 1.00 22.05 228 TYR B CA 1
ATOM 3735 C C . TYR B 1 248 ? 28.446 -6.089 43.800 1.00 20.81 228 TYR B C 1
ATOM 3736 O O . TYR B 1 248 ? 29.360 -5.783 44.571 1.00 20.49 228 TYR B O 1
ATOM 3745 N N . VAL B 1 249 ? 28.373 -5.598 42.559 1.00 19.56 229 VAL B N 1
ATOM 3746 C CA . VAL B 1 249 ? 29.226 -4.481 42.161 1.00 18.06 229 VAL B CA 1
ATOM 3747 C C . VAL B 1 249 ? 28.889 -3.260 43.008 1.00 20.77 229 VAL B C 1
ATOM 3748 O O . VAL B 1 249 ? 29.741 -2.722 43.732 1.00 18.83 229 VAL B O 1
ATOM 3752 N N . ASN B 1 250 ? 27.611 -2.846 42.973 1.00 21.00 230 ASN B N 1
ATOM 3753 C CA . ASN B 1 250 ? 27.152 -1.706 43.770 1.00 19.84 230 ASN B CA 1
ATOM 3754 C C . ASN B 1 250 ? 27.547 -1.862 45.233 1.00 18.83 230 ASN B C 1
ATOM 3755 O O . ASN B 1 250 ? 28.036 -0.914 45.849 1.00 20.09 230 ASN B O 1
ATOM 3760 N N . GLN B 1 251 ? 27.334 -3.059 45.799 1.00 18.37 231 GLN B N 1
ATOM 3761 C CA . GLN B 1 251 ? 27.656 -3.333 47.202 1.00 21.49 231 GLN B CA 1
ATOM 3762 C C . GLN B 1 251 ? 29.148 -3.188 47.487 1.00 20.73 231 GLN B C 1
ATOM 3763 O O . GLN B 1 251 ? 29.543 -2.590 48.496 1.00 19.75 231 GLN B O 1
ATOM 3769 N N . THR B 1 252 ? 29.991 -3.751 46.624 1.00 18.27 232 THR B N 1
ATOM 3770 C CA . THR B 1 252 ? 31.435 -3.580 46.765 1.00 19.88 232 THR B CA 1
ATOM 3771 C C . THR B 1 252 ? 31.824 -2.107 46.754 1.00 19.80 232 THR B C 1
ATOM 3772 O O . THR B 1 252 ? 32.566 -1.637 47.628 1.00 19.72 232 THR B O 1
ATOM 3776 N N . ILE B 1 253 ? 31.336 -1.364 45.761 1.00 18.86 233 ILE B N 1
ATOM 3777 C CA . ILE B 1 253 ? 31.726 0.034 45.616 1.00 19.36 233 ILE B CA 1
ATOM 3778 C C . ILE B 1 253 ? 31.143 0.876 46.747 1.00 20.86 233 ILE B C 1
ATOM 3779 O O . ILE B 1 253 ? 31.802 1.793 47.253 1.00 20.07 233 ILE B O 1
ATOM 3784 N N . GLU B 1 254 ? 29.904 0.581 47.162 1.00 19.29 234 GLU B N 1
ATOM 3785 C CA . GLU B 1 254 ? 29.338 1.231 48.343 1.00 22.49 234 GLU B CA 1
ATOM 3786 C C . GLU B 1 254 ? 30.251 1.049 49.549 1.00 21.88 234 GLU B C 1
ATOM 3787 O O . GLU B 1 254 ? 30.677 2.025 50.172 1.00 23.65 234 GLU B O 1
ATOM 3793 N N . SER B 1 255 ? 30.582 -0.200 49.872 1.00 19.67 235 SER B N 1
ATOM 3794 C CA . SER B 1 255 ? 31.409 -0.491 51.041 1.00 21.05 235 SER B CA 1
ATOM 3795 C C . SER B 1 255 ? 32.768 0.207 50.985 1.00 21.13 235 SER B C 1
ATOM 3796 O O . SER B 1 255 ? 33.322 0.577 52.031 1.00 18.69 235 SER B O 1
ATOM 3799 N N . LEU B 1 256 ? 33.336 0.368 49.783 1.00 19.57 236 LEU B N 1
ATOM 3800 C CA . LEU B 1 256 ? 34.598 1.087 49.630 1.00 19.18 236 LEU B CA 1
ATOM 3801 C C . LEU B 1 256 ? 34.437 2.589 49.846 1.00 18.96 236 LEU B C 1
ATOM 3802 O O . LEU B 1 256 ? 35.365 3.248 50.325 1.00 20.85 236 LEU B O 1
ATOM 3807 N N . GLU B 1 257 ? 33.289 3.151 49.473 1.00 19.29 237 GLU B N 1
ATOM 3808 C CA . GLU B 1 257 ? 32.999 4.540 49.798 1.00 20.18 237 GLU B CA 1
ATOM 3809 C C . GLU B 1 257 ? 32.958 4.777 51.300 1.00 21.25 237 GLU B C 1
ATOM 3810 O O . GLU B 1 257 ? 33.150 5.915 51.735 1.00 20.98 237 GLU B O 1
ATOM 3816 N N . ILE B 1 258 ? 32.687 3.736 52.096 1.00 22.89 238 ILE B N 1
ATOM 3817 C CA . ILE B 1 258 ? 32.509 3.884 53.541 1.00 21.40 238 ILE B CA 1
ATOM 3818 C C . ILE B 1 258 ? 33.869 3.788 54.212 1.00 20.24 238 ILE B C 1
ATOM 3819 O O . ILE B 1 258 ? 34.293 4.714 54.911 1.00 24.53 238 ILE B O 1
ATOM 3824 N N . VAL B 1 259 ? 34.568 2.674 53.994 1.00 18.89 239 VAL B N 1
ATOM 3825 C CA . VAL B 1 259 ? 35.823 2.398 54.696 1.00 22.62 239 VAL B CA 1
ATOM 3826 C C . VAL B 1 259 ? 37.069 2.605 53.821 1.00 21.32 239 VAL B C 1
ATOM 3827 O O . VAL B 1 259 ? 38.190 2.645 54.356 1.00 20.81 239 VAL B O 1
ATOM 3831 N N . GLY B 1 260 ? 36.912 2.750 52.506 1.00 22.41 240 GLY B N 1
ATOM 3832 C CA . GLY B 1 260 ? 38.047 2.934 51.622 1.00 21.57 240 GLY B CA 1
ATOM 3833 C C . GLY B 1 260 ? 38.852 1.673 51.370 1.00 21.34 240 GLY B C 1
ATOM 3834 O O . GLY B 1 260 ? 39.796 1.693 50.572 1.00 22.72 240 GLY B O 1
#

Foldseek 3Di:
DAEEEEEEEAFLDFLVLCVVVVVQADPRYHYQYFGFACDDPRVVGDHADALVRRLVVRVVSVVVPDDQDAYEYEYAALGLLSSLVNQLVVVVVPHDAHQEYEYENYFALQPLEDPDLLLPDDLVVSVVVCCVQVVDPVCQVVDPVNSVSRSVRSSSSSVRSNPDDDDDGPDAHAHEYEYEEEPQERSYDPVRNVVNPRRYPDYYYYDYHYPDYSVCCNVVVSVVSVVVNVSVVVSVVPD/DAEEEEEEEAQLDALVLCPVVVVQADPRYHYHYFGFACDDPRVVGDHDQALVRRLVRSVVSVVVPDPQDAYEYEYAALGLLSRVVNQLVCVVVPGDAHQEYEYEPYFDNQDDDDDDQLLPDPFVVSVVVCVPPRHDDPPDDDDVVCSVRSRVRSSSSSSRSNPDDDDDGPDAHAHEYEYEEEPAEPNYDPVRCVVVVRRYPDHYYYDYDYPGYSVCCRVVVSVVSVVVNVSVVVSVVVD

Organism: Escherichia coli (NCBI:txid562)

Secondary structure (DSSP, 8-state):
--EEEEEE--TT--GGGGGGGGGTS-TTEEEEE---TTSGGGTTSPPPSSHHHHHHHHHHHHTTT--SSEEEEEEETHHHHHHHHHHHHHHHTTPPPPSEEEEES---TTT---SS--TTS-HHHHHHHHHHHTSS-GGGTT-HHHHHHHHHHHHHHHHHHHT------SS-B-S-EEEEEETT-SSS-GGGGGGGGGGBSS-EEEEEETT--TTHHHHTHHHHHHHHHHHHHHHHHH-/--EEEEEE--TT--THHHHGGGGTS-TTEEEEE---TTSGGGTTSPPP-SHHHHHHHHHHHHHHH--SSEEEEEEETHHHHHHHHHHHHHHHHTPPPPSEEEEES---TTSPP-S--STTS-HHHHHHHTTTTSS-SSS---SHHHHHHHHHHHHHHHHHHHT------SS-B-S-EEEEEETT-TTS-GGGGGGGGGGBSS-EEEEEETT--TTHHHHTHHHHHHHHHHHHHHHHHH-

Solvent-accessible surface area: 21176 Å² total; per-residue (Å²): 130,76,5,18,0,1,0,1,6,32,19,12,9,19,5,22,18,0,41,45,1,95,65,52,15,38,157,52,13,47,17,69,40,4,12,16,6,4,10,8,33,45,25,147,73,111,57,16,116,58,19,98,70,2,5,34,31,1,20,104,19,0,59,130,90,28,138,41,50,74,1,0,0,0,0,0,24,7,0,0,0,8,0,0,22,0,0,5,55,0,26,98,93,67,51,96,55,5,34,0,0,0,1,0,1,5,38,0,2,49,106,4,73,51,121,65,108,9,19,97,59,95,72,126,39,0,4,89,45,0,32,150,45,31,7,8,66,96,79,11,68,171,13,164,35,39,20,101,26,35,10,68,14,1,39,22,5,20,80,9,30,28,88,24,124,56,137,74,72,98,74,64,0,68,3,16,0,4,2,2,2,0,70,57,10,124,44,9,89,76,100,26,9,132,11,0,89,119,19,8,97,97,145,23,79,64,16,69,5,103,87,6,76,12,32,0,0,39,153,40,28,79,90,0,0,36,67,0,29,82,14,5,96,55,29,96,129,122,54,127,84,8,15,0,1,0,0,4,22,12,14,7,29,4,50,20,0,106,74,1,174,99,61,15,42,151,39,14,41,14,77,34,1,6,15,4,5,12,37,103,43,101,199,57,23,36,15,69,67,18,70,38,4,4,3,13,1,5,91,30,0,11,124,66,4,100,30,49,75,1,0,0,0,0,0,16,4,0,0,2,6,0,0,24,0,0,5,14,0,20,34,21,53,10,101,59,5,40,0,0,0,2,0,2,2,38,4,5,41,89,94,74,110,174,112,78,41,25,92,53,99,69,84,36,0,6,85,78,9,108,154,45,11,11,32,48,116,104,101,48,226,73,153,116,84,22,86,102,44,4,60,16,0,37,16,3,32,70,7,62,38,87,35,112,51,120,88,57,72,73,62,0,67,4,15,0,3,0,2,4,0,75,47,6,124,83,9,62,81,119,32,6,142,15,0,92,112,21,8,93,96,144,27,74,57,16,66,12,111,87,4,49,8,3,0,0,16,140,43,29,91,100,0,0,36,68,0,27,80,14,7,101,55,29,98,130,123,58

B-factor: mean 25.25, std 10.08, range [11.15, 73.45]

Sequence (478 aa):
SNISLYCLPYSGGSAAMYYKWRSVLSDNITLRPLEPAGRGTRIRQPLCLTMVDAVADLYQQFVKHYTGGDYAIFGHSLGGIMAFELVHYILDHGHDMPCALFFSGCRPPDRASHEVILHTLPDQAFMEEIVKLGGTPVDVFRNKELMTIFTPIIKNDYRLYEQYVFQAKARTLTCPIVLFHGDADNLVMQDELLAWEKFTTRKTRTIIFPAADHFFVDKHFEQVVGYVNQTIESLEIVGSNISLYCLPYSGGSAAMYYKWRSVLSDNITLRPLEPAGRGTRIRQPLCLTMVDAVADLYQQFVKHYTGGDYAIFGHSLGGIMAFELVHYILDHGHDMPCALFFSGCRPPDRASHEVILHTLPDQAFMEEIVKLGGTPVDVFRNKELMTIFTPIIKNDYRLYEQYVFQAKARTLTCPIVLFHGDADNLVMQDELLAWEKFTTRKTRTIIFPAADHFFVDKHFEQVVGYVNQTIESLEIVG

Nearest PDB structures (foldseek):
  5ugz-assembly2_B  TM=9.839E-01  e=1.225E-47  Escherichia coli
  3qmv-assembly1_C  TM=9.226E-01  e=3.309E-21  Streptomyces coelicolor
  3qmv-assembly2_B  TM=9.250E-01  e=4.772E-21  Streptomyces coelicolor
  3qmw-assembly1_D  TM=9.165E-01  e=1.346E-20  Streptomyces coelicolor
  3qmv-assembly2_D  TM=9.090E-01  e=1.940E-20  Streptomyces coelicolor

Radius of gyration: 24.35 Å; Cα contacts (8 Å, |Δi|>4): 853; chains: 2; bounding box: 59×55×68 Å